Protein AF-A0A8J8NE90-F1 (afdb_monomer_lite)

Radius of gyration: 32.79 Å; chains: 1; bounding box: 74×83×98 Å

Structure (mmCIF, N/CA/C/O backbone):
data_AF-A0A8J8NE90-F1
#
_entry.id   AF-A0A8J8NE90-F1
#
loop_
_atom_site.group_PDB
_atom_site.id
_atom_site.type_symbol
_atom_site.label_atom_id
_atom_site.label_alt_id
_atom_site.label_comp_id
_atom_site.label_asym_id
_atom_site.label_entity_id
_atom_site.label_seq_id
_atom_site.pdbx_PDB_ins_code
_atom_site.Cartn_x
_atom_site.Cartn_y
_atom_site.Cartn_z
_atom_site.occupancy
_atom_site.B_iso_or_equiv
_atom_site.auth_seq_id
_atom_site.auth_comp_id
_atom_site.auth_asym_id
_atom_site.auth_atom_id
_atom_site.pdbx_PDB_model_num
ATOM 1 N N . MET A 1 1 ? 19.474 14.796 19.860 1.00 30.89 1 MET A N 1
ATOM 2 C CA . MET A 1 1 ? 19.609 13.743 18.832 1.00 30.89 1 MET A CA 1
ATOM 3 C C . MET A 1 1 ? 18.455 13.913 17.864 1.00 30.89 1 MET A C 1
ATOM 5 O O . MET A 1 1 ? 17.321 13.678 18.249 1.00 30.89 1 MET A O 1
ATOM 9 N N . SER A 1 2 ? 18.728 14.443 16.675 1.00 31.22 2 SER A N 1
ATOM 10 C CA . SER A 1 2 ? 17.731 14.706 15.635 1.00 31.22 2 SER A CA 1
ATOM 11 C C . SER A 1 2 ? 17.412 13.409 14.895 1.00 31.22 2 SER A C 1
ATOM 13 O O . SER A 1 2 ? 18.238 12.931 14.119 1.00 31.22 2 SER A O 1
ATOM 15 N N . GLN A 1 3 ? 16.246 12.821 15.156 1.00 32.50 3 GLN A N 1
ATOM 16 C CA . GLN A 1 3 ? 15.733 11.719 14.349 1.00 32.50 3 GLN A CA 1
ATOM 17 C C . GLN A 1 3 ? 14.899 12.297 13.206 1.00 32.50 3 GLN A C 1
ATOM 19 O O . GLN A 1 3 ? 13.935 13.026 13.417 1.00 32.50 3 GLN A O 1
ATOM 24 N N . THR A 1 4 ? 15.335 12.014 11.985 1.00 33.62 4 THR A N 1
ATOM 25 C CA . THR A 1 4 ? 14.647 12.326 10.733 1.00 33.62 4 THR A CA 1
ATOM 26 C C . THR A 1 4 ? 13.525 11.318 10.490 1.00 33.62 4 THR A C 1
ATOM 28 O O . THR A 1 4 ? 13.777 10.113 10.523 1.00 33.62 4 THR A O 1
ATOM 31 N N . LEU A 1 5 ? 12.314 11.803 10.210 1.00 32.00 5 LEU A N 1
ATOM 32 C CA . LEU A 1 5 ? 11.197 10.990 9.718 1.00 32.00 5 LEU A CA 1
ATOM 33 C C . LEU A 1 5 ? 11.514 10.379 8.334 1.00 32.00 5 LEU A C 1
ATOM 35 O O . LEU A 1 5 ? 12.158 11.040 7.515 1.00 32.00 5 LEU A O 1
ATOM 39 N N . PRO A 1 6 ? 11.062 9.146 8.041 1.00 33.53 6 PRO A N 1
ATOM 40 C CA . PRO A 1 6 ? 11.243 8.519 6.734 1.00 33.53 6 PRO A CA 1
ATOM 41 C C . PRO A 1 6 ? 10.381 9.189 5.643 1.00 33.53 6 PRO A C 1
ATOM 43 O O . PRO A 1 6 ? 9.171 9.347 5.798 1.00 33.53 6 PRO A O 1
ATOM 46 N N . GLN A 1 7 ? 11.019 9.515 4.510 1.00 39.31 7 GLN A N 1
ATOM 47 C CA . GLN A 1 7 ? 10.459 10.155 3.302 1.00 39.31 7 GLN A CA 1
ATOM 48 C C . GLN A 1 7 ? 9.065 9.680 2.833 1.00 39.31 7 GLN A C 1
ATOM 50 O O . GLN A 1 7 ? 8.235 10.542 2.560 1.00 39.31 7 GLN A O 1
ATOM 55 N N . PRO A 1 8 ? 8.735 8.374 2.769 1.00 36.50 8 PRO A N 1
ATOM 56 C CA . PRO A 1 8 ? 7.437 7.945 2.234 1.00 36.50 8 PRO A CA 1
ATOM 57 C C . PRO A 1 8 ? 6.243 8.338 3.117 1.00 36.50 8 PRO A C 1
ATOM 59 O O . PRO A 1 8 ? 5.131 8.459 2.615 1.00 36.50 8 PRO A O 1
ATOM 62 N N . LEU A 1 9 ? 6.460 8.582 4.416 1.00 35.84 9 LEU A N 1
ATOM 63 C CA . LEU A 1 9 ? 5.400 9.035 5.321 1.00 35.84 9 LEU A CA 1
ATOM 64 C C . LEU A 1 9 ? 5.018 10.500 5.056 1.00 35.84 9 LEU A C 1
ATOM 66 O O . LEU A 1 9 ? 3.881 10.897 5.282 1.00 35.84 9 LEU A O 1
ATOM 70 N N . ILE A 1 10 ? 5.984 11.293 4.583 1.00 40.09 10 ILE A N 1
ATOM 71 C CA . ILE A 1 10 ? 5.815 12.708 4.256 1.00 40.09 10 ILE A CA 1
ATOM 72 C C . ILE A 1 10 ? 4.979 12.813 2.978 1.00 40.09 10 ILE A C 1
ATOM 74 O O . ILE A 1 10 ? 3.976 13.516 2.974 1.00 40.09 10 ILE A O 1
ATOM 78 N N . ASP A 1 11 ? 5.309 12.049 1.938 1.00 36.12 11 ASP A N 1
ATOM 79 C CA . ASP A 1 11 ? 4.617 12.136 0.647 1.00 36.12 11 ASP A CA 1
ATOM 80 C C . ASP A 1 11 ? 3.142 11.677 0.712 1.00 36.12 11 ASP A C 1
ATOM 82 O O . ASP A 1 11 ? 2.279 12.304 0.091 1.00 36.12 11 ASP A O 1
ATOM 86 N N . ASP A 1 12 ? 2.814 10.673 1.539 1.00 38.47 12 ASP A N 1
ATOM 87 C CA . ASP A 1 12 ? 1.427 10.216 1.757 1.00 38.47 12 ASP A CA 1
ATOM 88 C C . ASP A 1 12 ? 0.594 11.182 2.631 1.00 38.47 12 ASP A C 1
ATOM 90 O O . ASP A 1 12 ? -0.630 11.272 2.480 1.00 38.47 12 ASP A O 1
ATOM 94 N N . LEU A 1 13 ? 1.238 11.970 3.502 1.00 34.59 13 LEU A N 1
ATOM 95 C CA . LEU A 1 13 ? 0.592 12.987 4.344 1.00 34.59 13 LEU A CA 1
ATOM 96 C C . LEU A 1 13 ? 0.162 14.247 3.569 1.00 34.59 13 LEU A C 1
ATOM 98 O O . LEU A 1 13 ? -0.561 15.065 4.129 1.00 34.59 13 LEU A O 1
ATOM 102 N N . PHE A 1 14 ? 0.558 14.427 2.300 1.00 40.09 14 PHE A N 1
ATOM 103 C CA . PHE A 1 14 ? 0.375 15.683 1.545 1.00 40.09 14 PHE A CA 1
ATOM 104 C C . PHE A 1 14 ? -0.549 15.594 0.310 1.00 40.09 14 PHE A C 1
ATOM 106 O O . PHE A 1 14 ? -0.458 16.423 -0.605 1.00 40.09 14 PHE A O 1
ATOM 113 N N . SER A 1 15 ? -1.502 14.651 0.285 1.00 41.06 15 SER A N 1
ATOM 114 C CA . SER A 1 15 ? -2.585 14.643 -0.722 1.00 41.06 15 SER A CA 1
ATOM 115 C C . SER A 1 15 ? -3.504 15.881 -0.611 1.00 41.06 15 SER A C 1
ATOM 117 O O . SER A 1 15 ? -3.496 16.589 0.394 1.00 41.06 15 SER A O 1
ATOM 119 N N . SER A 1 16 ? -4.291 16.211 -1.647 1.00 39.12 16 SER A N 1
ATOM 120 C CA . SER A 1 16 ? -4.933 17.540 -1.769 1.00 39.12 16 SER A CA 1
ATOM 121 C C . SER A 1 16 ? -5.916 17.905 -0.650 1.00 39.12 16 SER A C 1
ATOM 123 O O . SER A 1 16 ? -6.091 19.090 -0.389 1.00 39.12 16 SER A O 1
ATOM 125 N N . LEU A 1 17 ? -6.516 16.918 0.029 1.00 31.95 17 LEU A N 1
ATOM 126 C CA . LEU A 1 17 ? -7.366 17.140 1.207 1.00 31.95 17 LEU A CA 1
ATOM 127 C C . LEU A 1 17 ? -6.540 17.485 2.462 1.00 31.95 17 LEU A C 1
ATOM 129 O O . LEU A 1 17 ? -7.021 18.167 3.360 1.00 31.95 17 LEU A O 1
ATOM 133 N N . TYR A 1 18 ? -5.277 17.047 2.503 1.00 44.16 18 TYR A N 1
ATOM 134 C CA . TYR A 1 18 ? -4.376 17.254 3.630 1.00 44.16 18 TYR A CA 1
ATOM 135 C C . TYR A 1 18 ? -3.692 18.626 3.645 1.00 44.16 18 TYR A C 1
ATOM 137 O O . TYR A 1 18 ? -3.212 19.053 4.692 1.00 44.16 18 TYR A O 1
ATOM 145 N N . ARG A 1 19 ? -3.670 19.359 2.522 1.00 48.59 19 ARG A N 1
ATOM 146 C CA . ARG A 1 19 ? -3.105 20.724 2.469 1.00 48.59 19 ARG A CA 1
ATOM 147 C C . ARG A 1 19 ? -3.847 21.690 3.399 1.00 48.59 19 ARG A C 1
ATOM 149 O O . ARG A 1 19 ? -3.220 22.546 4.017 1.00 48.59 19 ARG A O 1
ATOM 156 N N . GLU A 1 20 ? -5.159 21.512 3.530 1.00 44.56 20 GLU A N 1
ATOM 157 C CA . GLU A 1 20 ? -6.029 22.333 4.377 1.00 44.56 20 GLU A CA 1
ATOM 158 C C . GLU A 1 20 ? -5.951 21.894 5.850 1.00 44.56 20 GLU A C 1
ATOM 160 O O . GLU A 1 20 ? -5.809 22.732 6.742 1.00 44.56 20 GLU A O 1
ATOM 165 N N . THR A 1 21 ? -5.917 20.584 6.126 1.00 45.84 21 THR A N 1
ATOM 166 C CA . THR A 1 21 ? -5.780 20.060 7.497 1.00 45.84 21 THR A CA 1
ATOM 167 C C . THR A 1 21 ? -4.377 20.218 8.074 1.00 45.84 21 THR A C 1
ATOM 169 O O . THR A 1 21 ? -4.252 20.395 9.280 1.00 45.84 21 THR A O 1
ATOM 172 N N . PHE A 1 22 ? -3.319 20.201 7.257 1.00 50.28 22 PHE A N 1
ATOM 173 C CA . PHE A 1 22 ? -1.944 20.435 7.711 1.00 50.28 22 PHE A CA 1
ATOM 174 C C . PHE A 1 22 ? -1.715 21.899 8.109 1.00 50.28 22 PHE A C 1
ATOM 176 O O . PHE A 1 22 ? -1.030 22.175 9.090 1.00 50.28 22 PHE A O 1
ATOM 183 N N . PHE A 1 23 ? -2.348 22.847 7.412 1.00 52.50 23 PHE A N 1
ATOM 184 C CA . PHE A 1 23 ? -2.339 24.255 7.811 1.00 52.50 23 PHE A CA 1
ATOM 185 C C . PHE A 1 23 ? -3.093 24.471 9.134 1.00 52.50 23 PHE A C 1
ATOM 187 O O . PHE A 1 23 ? -2.580 25.130 10.038 1.00 52.50 23 PHE A O 1
ATOM 194 N N . LEU A 1 24 ? -4.260 23.835 9.295 1.00 48.62 24 LEU A N 1
ATOM 195 C CA . LEU A 1 24 ? -5.001 23.822 10.563 1.00 48.62 24 LEU A CA 1
ATOM 196 C C . LEU A 1 24 ? -4.222 23.119 11.687 1.00 48.62 24 LEU A C 1
ATOM 198 O O . LEU A 1 24 ? -4.299 23.536 12.840 1.00 48.62 24 LEU A O 1
ATOM 202 N N . TYR A 1 25 ? -3.440 22.090 11.358 1.00 53.38 25 TYR A N 1
ATOM 203 C CA . TYR A 1 25 ? -2.555 21.389 12.285 1.00 53.38 25 TYR A CA 1
ATOM 204 C C . TYR A 1 25 ? -1.396 22.282 12.744 1.00 53.38 25 TYR A C 1
ATOM 206 O O . TYR A 1 25 ? -1.182 22.424 13.946 1.00 53.38 25 TYR A O 1
ATOM 214 N N . ILE A 1 26 ? -0.709 22.965 11.821 1.00 49.22 26 ILE A N 1
ATOM 215 C CA . ILE A 1 26 ? 0.330 23.946 12.165 1.00 49.22 26 ILE A CA 1
ATOM 216 C C . ILE A 1 26 ? -0.264 25.040 13.053 1.00 49.22 26 ILE A C 1
ATOM 218 O O . ILE A 1 26 ? 0.279 25.293 14.125 1.00 49.22 26 ILE A O 1
ATOM 222 N N . LEU A 1 27 ? -1.400 25.633 12.675 1.00 48.94 27 LEU A N 1
ATOM 223 C CA . LEU A 1 27 ? -2.078 26.656 13.481 1.00 48.94 27 LEU A CA 1
ATOM 224 C C . LEU A 1 27 ? -2.424 26.158 14.890 1.00 48.94 27 LEU A C 1
ATOM 226 O O . LEU A 1 27 ? -2.224 26.873 15.866 1.00 48.94 27 LEU A O 1
ATOM 230 N N . LYS A 1 28 ? -2.901 24.917 15.016 1.00 49.47 28 LYS A N 1
ATOM 231 C CA . LYS A 1 28 ? -3.314 24.337 16.299 1.00 49.47 28 LYS A CA 1
ATOM 232 C C . LYS A 1 28 ? -2.142 23.975 17.215 1.00 49.47 28 LYS A C 1
ATOM 234 O O . LYS A 1 28 ? -2.296 24.044 18.430 1.00 49.47 28 LYS A O 1
ATOM 239 N N . HIS A 1 29 ? -0.996 23.594 16.653 1.00 47.66 29 HIS A N 1
ATOM 240 C CA . HIS A 1 29 ? 0.155 23.100 17.418 1.00 47.66 29 HIS A CA 1
ATOM 241 C C . HIS A 1 29 ? 1.283 24.127 17.597 1.00 47.66 29 HIS A C 1
ATOM 243 O O . HIS A 1 29 ? 2.184 23.893 18.399 1.00 47.66 29 HIS A O 1
ATOM 249 N N . SER A 1 30 ? 1.244 25.263 16.893 1.00 43.84 30 SER A N 1
ATOM 250 C CA . SER A 1 30 ? 2.247 26.330 17.033 1.00 43.84 30 SER A CA 1
ATOM 251 C C . SER A 1 30 ? 1.767 27.569 17.798 1.00 43.84 30 SER A C 1
ATOM 253 O O . SER A 1 30 ? 2.595 28.406 18.158 1.00 43.84 30 SER A O 1
ATOM 255 N N . LEU A 1 31 ? 0.471 27.672 18.118 1.00 39.94 31 LEU A N 1
ATOM 256 C CA . LEU A 1 31 ? -0.044 28.703 19.021 1.00 39.94 31 LEU A CA 1
ATOM 257 C C . LEU A 1 31 ? 0.199 28.294 20.490 1.00 39.94 31 LEU A C 1
ATOM 259 O O . LEU A 1 31 ? -0.171 27.184 20.881 1.00 39.94 31 LEU A O 1
ATOM 263 N N . PRO A 1 32 ? 0.797 29.156 21.334 1.00 36.59 32 PRO A N 1
ATOM 264 C CA . PRO A 1 32 ? 0.904 28.883 22.764 1.00 36.59 32 PRO A CA 1
ATOM 265 C C . PRO A 1 32 ? -0.494 28.765 23.396 1.00 36.59 32 PRO A C 1
ATOM 267 O O . PRO A 1 32 ? -1.437 29.424 22.958 1.00 36.59 32 PRO A O 1
ATOM 270 N N . TYR A 1 33 ? -0.604 27.944 24.449 1.00 41.72 33 TYR A N 1
ATOM 271 C CA . TYR A 1 33 ? -1.813 27.472 25.162 1.00 41.72 33 TYR A CA 1
ATOM 272 C C . TYR A 1 33 ? -2.878 28.517 25.593 1.00 41.72 33 TYR A C 1
ATOM 274 O O . TYR A 1 33 ? -3.845 28.151 26.258 1.00 41.72 33 TYR A O 1
ATOM 282 N N . GLN A 1 34 ? -2.746 29.802 25.255 1.00 34.12 34 GLN A N 1
ATOM 283 C CA . GLN A 1 34 ? -3.635 30.878 25.705 1.00 34.12 34 GLN A CA 1
ATOM 284 C C . GLN A 1 34 ? -4.589 31.444 24.640 1.00 34.12 34 GLN A C 1
ATOM 286 O O . GLN A 1 34 ? -5.486 32.200 25.007 1.00 34.12 34 GLN A O 1
ATOM 291 N N . VAL A 1 35 ? -4.484 31.061 23.362 1.00 40.44 35 VAL A N 1
ATOM 292 C CA . VAL A 1 35 ? -5.428 31.522 22.323 1.00 40.44 35 VAL A CA 1
ATOM 293 C C . VAL A 1 35 ? -6.321 30.369 21.876 1.00 40.44 35 VAL A C 1
ATOM 295 O O . VAL A 1 35 ? -5.880 29.431 21.217 1.00 40.44 35 VAL A O 1
ATOM 298 N N . THR A 1 36 ? -7.601 30.433 22.242 1.00 40.16 36 THR A N 1
ATOM 299 C CA . THR A 1 36 ? -8.616 29.497 21.748 1.00 40.16 36 THR A CA 1
ATOM 300 C C . THR A 1 36 ? -9.252 30.082 20.494 1.00 40.16 36 THR A C 1
ATOM 302 O O . THR A 1 36 ? -10.159 30.903 20.575 1.00 40.16 36 THR A O 1
ATOM 305 N N . LEU A 1 37 ? -8.779 29.663 19.316 1.00 40.78 37 LEU A N 1
ATOM 306 C CA . LEU A 1 37 ? -9.543 29.864 18.082 1.00 40.78 37 LEU A CA 1
ATOM 307 C C . LEU A 1 37 ? -10.890 29.158 18.256 1.00 40.78 37 LEU A C 1
ATOM 309 O O . LEU A 1 37 ? -10.936 27.953 18.533 1.00 40.78 37 LEU A O 1
ATOM 313 N N . THR A 1 38 ? -11.992 29.898 18.150 1.00 51.75 38 THR A N 1
ATOM 314 C CA . THR A 1 38 ? -13.308 29.290 18.325 1.00 51.75 38 THR A CA 1
ATOM 315 C C . THR A 1 38 ? -13.618 28.400 17.126 1.00 51.75 38 THR A C 1
ATOM 317 O O . THR A 1 38 ? -13.153 28.627 16.008 1.00 51.75 38 THR A O 1
ATOM 320 N N . HIS A 1 39 ? -14.438 27.370 17.331 1.00 43.44 39 HIS A N 1
ATOM 321 C CA . HIS A 1 39 ? -14.856 26.487 16.240 1.00 43.44 39 HIS A CA 1
ATOM 322 C C . HIS A 1 39 ? -15.530 27.264 15.088 1.00 43.44 39 HIS A C 1
ATOM 324 O O . HIS A 1 39 ? -15.405 26.876 13.930 1.00 43.44 39 HIS A O 1
ATOM 330 N N . SER A 1 40 ? -16.180 28.398 15.383 1.00 44.41 40 SER A N 1
ATOM 331 C CA . SER A 1 40 ? -16.734 29.307 14.372 1.00 44.41 40 SER A CA 1
ATOM 332 C C . SER A 1 40 ? -15.677 29.999 13.514 1.00 44.41 40 SER A C 1
ATOM 334 O O . SER A 1 40 ? -15.925 30.183 12.325 1.00 44.41 40 SER A O 1
ATOM 336 N N . ASP A 1 41 ? -14.513 30.336 14.070 1.00 46.22 41 ASP A N 1
ATOM 337 C CA . ASP A 1 41 ? -13.428 30.984 13.323 1.00 46.22 41 ASP A CA 1
ATOM 338 C C . ASP A 1 41 ? -12.795 29.994 12.341 1.00 46.22 41 ASP A C 1
ATOM 340 O O . ASP A 1 41 ? -12.614 30.302 11.164 1.00 46.22 41 ASP A O 1
ATOM 344 N N . LEU A 1 42 ? -12.572 28.758 12.798 1.00 45.31 42 LEU A N 1
ATOM 345 C CA . LEU A 1 42 ? -12.054 27.663 11.972 1.00 45.31 42 LEU A CA 1
ATOM 346 C C . LEU A 1 42 ? -13.019 27.306 10.830 1.00 45.31 42 LEU A C 1
ATOM 348 O O . LEU A 1 42 ? -12.593 27.174 9.687 1.00 45.31 42 LEU A O 1
ATOM 352 N N . LEU A 1 43 ? -14.325 27.244 11.113 1.00 46.56 43 LEU A N 1
ATOM 353 C CA . LEU A 1 43 ? -15.364 27.022 10.098 1.00 46.56 43 LEU A CA 1
ATOM 354 C C . LEU A 1 43 ? -15.513 28.201 9.127 1.00 46.56 43 LEU A C 1
ATOM 356 O O . LEU A 1 43 ? -15.916 28.004 7.981 1.00 46.56 43 LEU A O 1
ATOM 360 N N . SER A 1 44 ? -15.236 29.429 9.572 1.00 47.78 44 SER A N 1
ATOM 361 C CA . SER A 1 44 ? -15.243 30.613 8.708 1.00 47.78 44 SER A CA 1
ATOM 362 C C . SER A 1 44 ? -14.100 30.540 7.695 1.00 47.78 44 SER A C 1
ATOM 364 O O . SER A 1 44 ? -14.349 30.693 6.501 1.00 47.78 44 SER A O 1
ATOM 366 N N . ILE A 1 45 ? -12.893 30.197 8.163 1.00 46.47 45 ILE A N 1
ATOM 367 C CA . ILE A 1 45 ? -11.687 29.986 7.345 1.00 46.47 45 ILE A CA 1
ATOM 368 C C . ILE A 1 45 ? -11.888 28.826 6.356 1.00 46.47 45 ILE A C 1
ATOM 370 O O . ILE A 1 45 ? -11.571 28.948 5.175 1.00 46.47 45 ILE A O 1
ATOM 374 N N . GLU A 1 46 ? -12.473 27.718 6.810 1.00 43.19 46 GLU A N 1
ATOM 375 C CA . GLU A 1 46 ? -12.788 26.557 5.969 1.00 43.19 46 GLU A CA 1
ATOM 376 C C . GLU A 1 46 ? -13.814 26.909 4.871 1.00 43.19 46 GLU A C 1
ATOM 378 O O . GLU A 1 46 ? -13.653 26.550 3.704 1.00 43.19 46 GLU A O 1
ATOM 383 N N . ARG A 1 47 ? -14.849 27.698 5.193 1.00 45.00 47 ARG A N 1
ATOM 384 C CA . ARG A 1 47 ? -15.873 28.120 4.217 1.00 45.00 47 ARG A CA 1
ATOM 385 C C . ARG A 1 47 ? -15.364 29.120 3.178 1.00 45.00 47 ARG A C 1
ATOM 387 O O . ARG A 1 47 ? -15.867 29.095 2.048 1.00 45.00 47 ARG A O 1
ATOM 394 N N . THR A 1 48 ? -14.428 30.004 3.527 1.00 43.81 48 THR A N 1
ATOM 395 C CA . THR A 1 48 ? -13.792 30.923 2.563 1.00 43.81 48 THR A CA 1
ATOM 396 C C . THR A 1 48 ? -12.802 30.199 1.653 1.00 43.81 48 THR A C 1
ATOM 398 O O . THR A 1 48 ? -12.746 30.509 0.460 1.00 43.81 48 THR A O 1
ATOM 401 N N . LEU A 1 49 ? -12.102 29.184 2.169 1.00 41.97 49 LEU A N 1
ATOM 402 C CA . LEU A 1 49 ? -11.203 28.321 1.395 1.00 41.97 49 LEU A CA 1
ATOM 403 C C . LEU A 1 49 ? -11.933 27.505 0.319 1.00 41.97 49 LEU A C 1
ATOM 405 O O . LEU A 1 49 ? -11.515 27.502 -0.837 1.00 41.97 49 LEU A O 1
ATOM 409 N N . ILE A 1 50 ? -13.065 26.887 0.665 1.00 39.66 50 ILE A N 1
ATOM 410 C CA . ILE A 1 50 ? -13.788 25.959 -0.225 1.00 39.66 50 ILE A CA 1
ATOM 411 C C . ILE A 1 50 ? -14.435 26.657 -1.442 1.00 39.66 50 ILE A C 1
ATOM 413 O O . ILE A 1 50 ? -14.680 26.022 -2.468 1.00 39.66 50 ILE A O 1
ATOM 417 N N . ASN A 1 51 ? -14.725 27.961 -1.370 1.00 37.69 51 ASN A N 1
ATOM 418 C CA . ASN A 1 51 ? -15.601 28.630 -2.344 1.00 37.69 51 ASN A CA 1
ATOM 419 C C . ASN A 1 51 ? -14.901 29.551 -3.355 1.00 37.69 51 ASN A C 1
ATOM 421 O O . ASN A 1 51 ? -15.590 30.212 -4.139 1.00 37.69 51 ASN A O 1
ATOM 425 N N . THR A 1 52 ? -13.569 29.657 -3.361 1.00 39.16 52 THR A N 1
ATOM 426 C CA . THR A 1 52 ? -12.889 30.745 -4.088 1.00 39.16 52 THR A CA 1
ATOM 427 C C . THR A 1 52 ? -11.804 30.270 -5.055 1.00 39.16 52 THR A C 1
ATOM 429 O O . THR A 1 52 ? -11.105 29.291 -4.830 1.00 39.16 52 THR A O 1
ATOM 432 N N . LYS A 1 53 ? -11.665 30.988 -6.183 1.00 38.59 53 LYS A N 1
ATOM 433 C CA . LYS A 1 53 ? -10.671 30.698 -7.239 1.00 38.59 53 LYS A CA 1
ATOM 434 C C . LYS A 1 53 ? -9.224 31.037 -6.842 1.00 38.59 53 LYS A C 1
ATOM 436 O O . LYS A 1 53 ? -8.305 30.612 -7.532 1.00 38.59 53 LYS A O 1
ATOM 441 N N . HIS A 1 54 ? -9.028 31.808 -5.768 1.00 44.91 54 HIS A N 1
ATOM 442 C CA . HIS A 1 54 ? -7.722 32.269 -5.279 1.00 44.91 54 HIS A CA 1
ATOM 443 C C . HIS A 1 54 ? -7.652 32.156 -3.742 1.00 44.91 54 HIS A C 1
ATOM 445 O O . HIS A 1 54 ? -7.649 33.179 -3.050 1.00 44.91 54 HIS A O 1
ATOM 451 N N . PRO A 1 55 ? -7.630 30.925 -3.198 1.00 51.66 55 PRO A N 1
ATOM 452 C CA . PRO A 1 55 ? -7.764 30.674 -1.762 1.00 51.66 55 PRO A CA 1
ATOM 453 C C . PRO A 1 55 ? -6.624 31.286 -0.939 1.00 51.66 55 PRO A C 1
ATOM 455 O O . PRO A 1 55 ? -6.845 31.713 0.185 1.00 51.66 55 PRO A O 1
ATOM 458 N N . THR A 1 56 ? -5.422 31.412 -1.505 1.00 51.69 56 THR A N 1
ATOM 459 C CA . THR A 1 56 ? -4.227 31.937 -0.823 1.00 51.69 56 THR A CA 1
ATOM 460 C C . THR A 1 56 ? -4.310 33.433 -0.518 1.00 51.69 56 THR A C 1
ATOM 462 O O . THR A 1 56 ? -4.001 33.845 0.597 1.00 51.69 56 THR A O 1
ATOM 465 N N . LYS A 1 57 ? -4.771 34.246 -1.478 1.00 53.56 57 LYS A N 1
ATOM 466 C CA . LYS A 1 57 ? -4.898 35.703 -1.321 1.00 53.56 57 LYS A CA 1
ATOM 467 C C . LYS A 1 57 ? -6.016 36.069 -0.352 1.00 53.56 57 LYS A C 1
ATOM 469 O O . LYS A 1 57 ? -5.808 36.877 0.540 1.00 53.56 57 LYS A O 1
ATOM 474 N N . GLN A 1 58 ? -7.178 35.427 -0.480 1.00 56.44 58 GLN A N 1
ATOM 475 C CA . GLN A 1 58 ? -8.270 35.675 0.456 1.00 56.44 58 GLN A CA 1
ATOM 476 C C . GLN A 1 58 ? -7.978 35.116 1.843 1.00 56.44 58 GLN A C 1
ATOM 478 O O . GLN A 1 58 ? -8.317 35.781 2.809 1.00 56.44 58 GLN A O 1
ATOM 483 N N . LEU A 1 59 ? -7.322 33.960 1.984 1.00 58.56 59 LEU A N 1
ATOM 484 C CA . LEU A 1 59 ? -6.913 33.456 3.297 1.00 58.56 59 LEU A CA 1
ATOM 485 C C . LEU A 1 59 ? -5.915 34.403 3.970 1.00 58.56 59 LEU A C 1
ATOM 487 O O . LEU A 1 59 ? -6.092 34.693 5.148 1.00 58.56 59 LEU A O 1
ATOM 491 N N . ALA A 1 60 ? -4.951 34.954 3.225 1.00 54.47 60 ALA A N 1
ATOM 492 C CA . ALA A 1 60 ? -4.110 36.038 3.719 1.00 54.47 60 ALA A CA 1
ATOM 493 C C . ALA A 1 60 ? -4.977 37.235 4.143 1.00 54.47 60 ALA A C 1
ATOM 495 O O . ALA A 1 60 ? -4.966 37.580 5.314 1.00 54.47 60 ALA A O 1
ATOM 496 N N . ASP A 1 61 ? -5.825 37.788 3.271 1.00 58.50 61 ASP A N 1
ATOM 497 C CA . ASP A 1 61 ? -6.685 38.940 3.596 1.00 58.50 61 ASP A CA 1
ATOM 498 C C . ASP A 1 61 ? -7.619 38.684 4.806 1.00 58.50 61 ASP A C 1
ATOM 500 O O . ASP A 1 61 ? -7.874 39.585 5.607 1.00 58.50 61 ASP A O 1
ATOM 504 N N . THR A 1 62 ? -8.099 37.447 4.990 1.00 63.50 62 THR A N 1
ATOM 505 C CA . THR A 1 62 ? -8.959 37.058 6.125 1.00 63.50 62 THR A CA 1
ATOM 506 C C . THR A 1 62 ? -8.144 36.920 7.414 1.00 63.50 62 THR A C 1
ATOM 508 O O . THR A 1 62 ? -8.571 37.417 8.455 1.00 63.50 62 THR A O 1
ATOM 511 N N . LEU A 1 63 ? -6.954 36.311 7.352 1.00 59.12 63 LEU A N 1
ATOM 512 C CA . LEU A 1 63 ? -6.017 36.218 8.480 1.00 59.12 63 LEU A CA 1
ATOM 513 C C . LEU A 1 63 ? -5.458 37.589 8.883 1.00 59.12 63 LEU A C 1
ATOM 515 O O . LEU A 1 63 ? -5.214 37.833 10.057 1.00 59.12 63 LEU A O 1
ATOM 519 N N . LEU A 1 64 ? -5.311 38.500 7.924 1.00 57.97 64 LEU A N 1
ATOM 520 C CA . LEU A 1 64 ? -4.836 39.872 8.113 1.00 57.97 64 LEU A CA 1
ATOM 521 C C . LEU A 1 64 ? -5.917 40.795 8.695 1.00 57.97 64 LEU A C 1
ATOM 523 O O . LEU A 1 64 ? -5.598 41.836 9.265 1.00 57.97 64 LEU A O 1
ATOM 527 N N . SER A 1 65 ? -7.194 40.406 8.590 1.00 61.78 65 SER A N 1
ATOM 528 C CA . SER A 1 65 ? -8.305 41.067 9.288 1.00 61.78 65 SER A CA 1
ATOM 529 C C . SER A 1 65 ? -8.385 40.705 10.777 1.00 61.78 65 SER A C 1
ATOM 531 O O . SER A 1 65 ? -9.054 41.397 11.548 1.00 61.78 65 SER A O 1
ATOM 533 N N . LEU A 1 66 ? -7.696 39.637 11.194 1.00 57.47 66 LEU A N 1
ATOM 534 C CA . LEU A 1 66 ? -7.619 39.226 12.587 1.00 57.47 66 LEU A CA 1
ATOM 535 C C . LEU A 1 66 ? -6.521 40.024 13.291 1.00 57.47 66 LEU A C 1
ATOM 537 O O . LEU A 1 66 ? -5.384 40.118 12.834 1.00 57.47 66 LEU A O 1
ATOM 541 N N . LYS A 1 67 ? -6.862 40.549 14.469 1.00 57.28 67 LYS A N 1
ATOM 542 C CA . LYS A 1 67 ? -5.954 41.250 15.393 1.00 57.28 67 LYS A CA 1
ATOM 543 C C . LYS A 1 67 ? -4.747 40.386 15.824 1.00 57.28 67 LYS A C 1
ATOM 545 O O . LYS A 1 67 ? -3.801 40.905 16.402 1.00 57.28 67 LYS A O 1
ATOM 550 N N . ASP A 1 68 ? -4.773 39.099 15.476 1.00 65.38 68 ASP A N 1
ATOM 551 C CA . ASP A 1 68 ? -3.825 38.054 15.853 1.00 65.38 68 ASP A CA 1
ATOM 552 C C . ASP A 1 68 ? -2.790 37.728 14.761 1.00 65.38 68 ASP A C 1
ATOM 554 O O . ASP A 1 68 ? -2.043 36.761 14.902 1.00 65.38 68 ASP A O 1
ATOM 558 N N . ALA A 1 69 ? -2.696 38.518 13.682 1.00 67.38 69 ALA A N 1
ATOM 559 C CA . ALA A 1 69 ? -1.679 38.322 12.637 1.00 67.38 69 ALA A CA 1
ATOM 560 C C . ALA A 1 69 ? -0.244 38.245 13.210 1.00 67.38 69 ALA A C 1
ATOM 562 O O . ALA A 1 69 ? 0.589 37.490 12.707 1.00 67.38 69 ALA A O 1
ATOM 563 N N . TYR A 1 70 ? 0.015 38.948 14.319 1.00 69.88 70 TYR A N 1
ATOM 564 C CA . TYR A 1 70 ? 1.278 38.877 15.057 1.00 69.88 70 TYR A CA 1
ATOM 565 C C . TYR A 1 70 ? 1.587 37.473 15.600 1.00 69.88 70 TYR A C 1
ATOM 567 O O . TYR A 1 70 ? 2.708 36.984 15.474 1.00 69.88 70 TYR A O 1
ATOM 575 N N . MET A 1 71 ? 0.574 36.770 16.117 1.00 76.25 71 MET A N 1
ATOM 576 C CA . MET A 1 71 ? 0.728 35.425 16.686 1.00 76.25 71 MET A CA 1
ATOM 577 C C . MET A 1 71 ? 1.130 34.387 15.634 1.00 76.25 71 MET A C 1
ATOM 579 O O . MET A 1 71 ? 1.693 33.347 15.972 1.00 76.25 71 MET A O 1
ATOM 583 N N . LEU A 1 72 ? 0.854 34.665 14.357 1.00 80.25 72 LEU A N 1
ATOM 584 C CA . LEU A 1 72 ? 1.192 33.789 13.237 1.00 80.25 72 LEU A CA 1
ATOM 585 C C . LEU A 1 72 ? 2.565 34.085 12.638 1.00 80.25 72 LEU A C 1
ATOM 587 O O . LEU A 1 72 ? 3.169 33.188 12.051 1.00 80.25 72 LEU A O 1
ATOM 591 N N . LEU A 1 73 ? 3.082 35.305 12.805 1.00 86.12 73 LEU A N 1
ATOM 592 C CA . LEU A 1 73 ? 4.355 35.719 12.218 1.00 86.12 73 LEU A CA 1
ATOM 593 C C . LEU A 1 73 ? 5.516 34.847 12.716 1.00 86.12 73 LEU A C 1
ATOM 595 O O . LEU A 1 73 ? 6.292 34.332 11.911 1.00 86.12 73 LEU A O 1
ATOM 599 N N . SER A 1 74 ? 5.589 34.610 14.027 1.00 86.25 74 SER A N 1
ATOM 600 C CA . SER A 1 74 ? 6.669 33.826 14.640 1.00 86.25 74 SER A CA 1
ATOM 601 C C . SER A 1 74 ? 6.699 32.356 14.180 1.00 86.25 74 SER A C 1
ATOM 603 O O . SER A 1 74 ? 7.727 31.919 13.649 1.00 86.25 74 SER A O 1
ATOM 605 N N . PRO A 1 75 ? 5.598 31.580 14.261 1.00 83.75 75 PRO A N 1
ATOM 606 C CA . PRO A 1 75 ? 5.552 30.219 13.721 1.00 83.75 75 PRO A CA 1
ATOM 607 C C . PRO A 1 75 ? 5.901 30.126 12.234 1.00 83.75 75 PRO A C 1
ATOM 609 O O . PRO A 1 75 ? 6.623 29.218 11.816 1.00 83.75 75 PRO A O 1
ATOM 612 N N . VAL A 1 76 ? 5.409 31.074 11.433 1.00 89.88 76 VAL A N 1
ATOM 613 C CA . VAL A 1 76 ? 5.604 31.071 9.981 1.00 89.88 76 VAL A CA 1
ATOM 614 C C . VAL A 1 76 ? 7.057 31.347 9.630 1.00 89.88 76 VAL A C 1
ATOM 616 O O . VAL A 1 76 ? 7.617 30.622 8.813 1.00 89.88 76 VAL A O 1
ATOM 619 N N . LEU A 1 77 ? 7.698 32.329 10.266 1.00 91.31 77 LEU A N 1
ATOM 620 C CA . LEU A 1 77 ? 9.114 32.617 10.034 1.00 91.31 77 LEU A CA 1
ATOM 621 C C . LEU A 1 77 ? 10.021 31.491 10.534 1.00 91.31 77 LEU A C 1
ATOM 623 O O . LEU A 1 77 ? 10.992 31.141 9.860 1.00 91.31 77 LEU A O 1
ATOM 627 N N . ARG A 1 78 ? 9.668 30.853 11.657 1.00 88.62 78 ARG A N 1
ATOM 628 C CA . ARG A 1 78 ? 10.371 29.661 12.155 1.00 88.62 78 ARG A CA 1
ATOM 629 C C . ARG A 1 78 ? 10.283 28.482 11.193 1.00 88.62 78 ARG A C 1
ATOM 631 O O . ARG A 1 78 ? 11.258 27.749 11.085 1.00 88.62 78 ARG A O 1
ATOM 638 N N . LEU A 1 79 ? 9.156 28.292 10.508 1.00 88.12 79 LEU A N 1
ATOM 639 C CA . LEU A 1 79 ? 9.023 27.286 9.451 1.00 88.12 79 LEU A CA 1
ATOM 640 C C . LEU A 1 79 ? 9.772 27.714 8.182 1.00 88.12 79 LEU A C 1
ATOM 642 O O . LEU A 1 79 ? 10.484 26.914 7.580 1.00 88.12 79 LEU A O 1
ATOM 646 N N . TRP A 1 80 ? 9.639 28.981 7.792 1.00 94.19 80 TRP A N 1
ATOM 647 C CA . TRP A 1 80 ? 10.230 29.532 6.576 1.00 94.19 80 TRP A CA 1
ATOM 648 C C . TRP A 1 80 ? 11.760 29.438 6.562 1.00 94.19 80 TRP A C 1
ATOM 650 O O . TRP A 1 80 ? 12.333 29.144 5.508 1.00 94.19 80 TRP A O 1
ATOM 660 N N . LYS A 1 81 ? 12.407 29.625 7.724 1.00 93.50 81 LYS A N 1
ATOM 661 C CA . LYS A 1 81 ? 13.869 29.547 7.881 1.00 93.50 81 LYS A CA 1
ATOM 662 C C . LYS A 1 81 ? 14.444 28.125 7.901 1.00 93.50 81 LYS A C 1
ATOM 664 O O . LYS A 1 81 ? 15.660 27.963 7.875 1.00 93.50 81 LYS A O 1
ATOM 669 N N . GLN A 1 82 ? 13.614 27.082 7.993 1.00 91.19 82 GLN A N 1
ATOM 670 C CA . GLN A 1 82 ? 14.106 25.710 8.143 1.00 91.19 82 GLN A CA 1
ATOM 671 C C . GLN A 1 82 ? 14.842 25.222 6.884 1.00 91.19 82 GLN A C 1
ATOM 673 O O . GLN A 1 82 ? 14.253 25.214 5.799 1.00 91.19 82 GLN A O 1
ATOM 678 N N . PRO A 1 83 ? 16.076 24.690 7.008 1.00 89.19 83 PRO A N 1
ATOM 679 C CA . PRO A 1 83 ? 16.792 24.085 5.884 1.00 89.19 83 PRO A CA 1
ATOM 680 C C . PRO A 1 83 ? 16.019 22.948 5.215 1.00 89.19 83 PRO A C 1
ATOM 682 O O . PRO A 1 83 ? 16.145 22.741 4.014 1.00 89.19 83 PR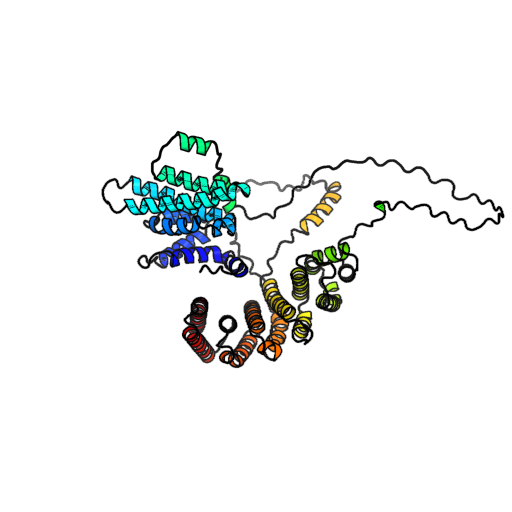O A O 1
ATOM 685 N N . GLN A 1 84 ? 15.191 22.218 5.967 1.00 85.50 84 GLN A N 1
ATOM 686 C CA . GLN A 1 84 ? 14.371 21.121 5.453 1.00 85.50 84 GLN A CA 1
ATOM 687 C C . GLN A 1 84 ? 13.335 21.613 4.440 1.00 85.50 84 GLN A C 1
ATOM 689 O O . GLN A 1 84 ? 13.163 20.983 3.399 1.00 85.50 84 GLN A O 1
ATOM 694 N N . LEU A 1 85 ? 12.701 22.763 4.696 1.00 86.00 85 LEU A N 1
ATOM 695 C CA . LEU A 1 85 ? 11.746 23.361 3.763 1.00 86.00 85 LEU A CA 1
ATOM 696 C C . LEU A 1 85 ? 12.426 23.705 2.431 1.00 86.00 85 LEU A C 1
ATOM 698 O O . LEU A 1 85 ? 11.837 23.502 1.377 1.00 86.00 85 LEU A O 1
ATOM 702 N N . VAL A 1 86 ? 13.671 24.186 2.481 1.00 86.81 86 VAL A N 1
ATOM 703 C CA . VAL A 1 86 ? 14.452 24.573 1.295 1.00 86.81 86 VAL A CA 1
ATOM 704 C C . VAL A 1 86 ? 15.036 23.363 0.562 1.00 86.81 86 VAL A C 1
ATOM 706 O O . VAL A 1 86 ? 15.090 23.339 -0.669 1.00 86.81 86 VAL A O 1
ATOM 709 N N . ASN A 1 87 ? 15.493 22.354 1.305 1.00 85.06 87 ASN A N 1
ATOM 710 C CA . ASN A 1 87 ? 16.189 21.188 0.762 1.00 85.06 87 ASN A CA 1
ATOM 711 C C . ASN A 1 87 ? 15.248 20.101 0.247 1.00 85.06 87 ASN A C 1
ATOM 713 O O . ASN A 1 87 ? 15.575 19.466 -0.749 1.00 85.06 87 ASN A O 1
ATOM 717 N N . ILE A 1 88 ? 14.121 19.896 0.926 1.00 81.19 88 ILE A N 1
ATOM 718 C CA . ILE A 1 88 ? 13.225 18.750 0.724 1.00 81.19 88 ILE A CA 1
ATOM 719 C C . ILE A 1 88 ? 11.833 19.215 0.275 1.00 81.19 88 ILE A C 1
ATOM 721 O O . ILE A 1 88 ? 11.158 18.505 -0.461 1.00 81.19 88 ILE A O 1
ATOM 725 N N . GLY A 1 89 ? 11.397 20.407 0.697 1.00 81.19 89 GLY A N 1
ATOM 726 C CA . GLY A 1 89 ? 10.067 20.921 0.373 1.00 81.19 89 GLY A CA 1
ATOM 727 C C . GLY A 1 89 ? 9.886 21.207 -1.118 1.00 81.19 89 GLY A C 1
ATOM 728 O O . GLY A 1 89 ? 10.779 21.742 -1.778 1.00 81.19 89 GLY A O 1
ATOM 729 N N . SER A 1 90 ? 8.694 20.910 -1.641 1.00 86.44 90 SER A N 1
ATOM 730 C CA . SER A 1 90 ? 8.333 21.240 -3.025 1.00 86.44 90 SER A CA 1
ATOM 731 C C . SER A 1 90 ? 8.367 22.752 -3.267 1.00 86.44 90 SER A C 1
ATOM 733 O O . SER A 1 90 ? 8.060 23.550 -2.378 1.00 86.44 90 SER A O 1
ATOM 735 N N . LEU A 1 91 ? 8.664 23.164 -4.499 1.00 86.06 91 LEU A N 1
ATOM 736 C CA . LEU A 1 91 ? 8.745 24.578 -4.868 1.00 86.06 91 LEU A CA 1
ATOM 737 C C . LEU A 1 91 ? 7.431 25.337 -4.589 1.00 86.06 91 LEU A C 1
ATOM 739 O O . LEU A 1 91 ? 7.455 26.487 -4.158 1.00 86.06 91 LEU A O 1
ATOM 743 N N . LYS A 1 92 ? 6.277 24.668 -4.723 1.00 82.81 92 LYS A N 1
ATOM 744 C CA . LYS A 1 92 ? 4.960 25.219 -4.358 1.00 82.81 92 LYS A CA 1
ATOM 745 C C . LYS A 1 92 ? 4.800 25.434 -2.852 1.00 82.81 92 LYS A C 1
ATOM 747 O O . LYS A 1 92 ? 4.279 26.469 -2.445 1.00 82.81 92 LYS A O 1
ATOM 752 N N . GLN A 1 93 ? 5.256 24.494 -2.021 1.00 83.44 93 GLN A N 1
ATOM 753 C CA . GLN A 1 93 ? 5.250 24.662 -0.561 1.00 83.44 93 GLN A CA 1
ATOM 754 C C . GLN A 1 93 ? 6.159 25.822 -0.148 1.00 83.44 93 GLN A C 1
ATOM 756 O O . GLN A 1 93 ? 5.754 26.667 0.648 1.00 83.44 93 GLN A O 1
ATOM 761 N N . GLN A 1 94 ? 7.356 25.905 -0.732 1.00 90.50 94 GLN A N 1
ATOM 762 C CA . GLN A 1 94 ? 8.282 27.008 -0.482 1.00 90.50 94 GLN A CA 1
ATOM 763 C C . GLN A 1 94 ? 7.678 28.357 -0.899 1.00 90.50 94 GLN A C 1
ATOM 765 O O . GLN A 1 94 ? 7.721 29.305 -0.112 1.00 90.50 94 GLN A O 1
ATOM 770 N N . ALA A 1 95 ? 7.047 28.430 -2.077 1.00 88.06 95 ALA A N 1
ATOM 771 C CA . ALA A 1 95 ? 6.354 29.626 -2.558 1.00 88.06 95 ALA A CA 1
ATOM 772 C C . ALA A 1 95 ? 5.211 30.038 -1.621 1.00 88.06 95 ALA A C 1
ATOM 774 O O . ALA A 1 95 ? 5.060 31.217 -1.312 1.00 88.06 95 ALA A O 1
ATOM 775 N N . PHE A 1 96 ? 4.435 29.071 -1.122 1.00 86.81 96 PHE A N 1
ATOM 776 C CA . PHE A 1 96 ? 3.298 29.334 -0.241 1.00 86.81 96 PHE A CA 1
ATOM 777 C C . PHE A 1 96 ? 3.740 29.896 1.113 1.00 86.81 96 PHE A C 1
ATOM 779 O O . PHE A 1 96 ? 3.226 30.924 1.550 1.00 86.81 96 PHE A O 1
ATOM 786 N N . VAL A 1 97 ? 4.724 29.265 1.763 1.00 89.62 97 VAL A N 1
ATOM 787 C CA . VAL A 1 97 ? 5.237 29.748 3.056 1.00 89.62 97 VAL A CA 1
ATOM 788 C C . VAL A 1 97 ? 5.910 31.114 2.890 1.00 89.62 97 VAL A C 1
ATOM 790 O O . VAL A 1 97 ? 5.723 31.991 3.728 1.00 89.62 97 VAL A O 1
ATOM 793 N N . THR A 1 98 ? 6.630 31.329 1.783 1.00 92.31 98 THR A N 1
ATOM 794 C CA . THR A 1 98 ? 7.237 32.630 1.446 1.00 92.31 98 THR A CA 1
ATOM 795 C C . THR A 1 98 ? 6.179 33.715 1.255 1.00 92.31 98 THR A C 1
ATOM 797 O O . THR A 1 98 ? 6.318 34.807 1.799 1.00 92.31 98 THR A O 1
ATOM 800 N N . TYR A 1 99 ? 5.099 33.413 0.530 1.00 88.19 99 TYR A N 1
ATOM 801 C CA . TYR A 1 99 ? 3.977 34.330 0.335 1.00 88.19 99 TYR A CA 1
ATOM 802 C C . TYR A 1 99 ? 3.348 34.749 1.664 1.00 88.19 99 TYR A C 1
ATOM 804 O O . TYR A 1 99 ? 3.093 35.929 1.903 1.00 88.19 99 TYR A O 1
ATOM 812 N N . LEU A 1 100 ? 3.136 33.778 2.549 1.00 86.56 100 LEU A N 1
ATOM 813 C CA . LEU A 1 100 ? 2.513 34.017 3.840 1.00 86.56 100 LEU A CA 1
ATOM 814 C C . LEU A 1 100 ? 3.430 34.837 4.764 1.00 86.56 100 LEU A C 1
ATOM 816 O O . LEU A 1 100 ? 2.970 35.801 5.369 1.00 86.56 100 LEU A O 1
ATOM 820 N N . ALA A 1 101 ? 4.731 34.528 4.798 1.00 91.12 101 ALA A N 1
ATOM 821 C CA . ALA A 1 101 ? 5.730 35.320 5.518 1.00 91.12 101 ALA A CA 1
ATOM 822 C C . ALA A 1 101 ? 5.780 36.775 5.018 1.00 91.12 101 ALA A C 1
ATOM 824 O O . ALA A 1 101 ? 5.706 37.704 5.819 1.00 91.12 101 ALA A O 1
ATOM 825 N N . TYR A 1 102 ? 5.830 36.974 3.697 1.00 91.69 102 TYR A N 1
ATOM 826 C CA . TYR A 1 102 ? 5.825 38.296 3.065 1.00 91.69 102 TYR A CA 1
ATOM 827 C C . TYR A 1 102 ? 4.613 39.140 3.491 1.00 91.69 102 TYR A C 1
ATOM 829 O O . TYR A 1 102 ? 4.760 40.292 3.903 1.00 91.69 102 TYR A O 1
ATOM 837 N N . HIS A 1 103 ? 3.411 38.563 3.435 1.00 86.12 103 HIS A N 1
ATOM 838 C CA . HIS A 1 103 ? 2.189 39.277 3.799 1.00 86.12 103 HIS A CA 1
ATOM 839 C C . HIS A 1 103 ? 2.101 39.599 5.292 1.00 86.12 103 HIS A C 1
ATOM 841 O O . HIS A 1 103 ? 1.684 40.705 5.642 1.00 86.12 103 HIS A O 1
ATOM 847 N N . LEU A 1 104 ? 2.513 38.673 6.163 1.00 87.31 104 LEU A N 1
ATOM 848 C CA . LEU A 1 104 ? 2.514 38.908 7.607 1.00 87.31 104 LEU A CA 1
ATOM 849 C C . LEU A 1 104 ? 3.501 40.017 8.000 1.00 87.31 104 LEU A C 1
ATOM 851 O O . LEU A 1 104 ? 3.144 40.874 8.804 1.00 87.31 104 LEU A O 1
ATOM 855 N N . ILE A 1 105 ? 4.689 40.065 7.387 1.00 89.38 105 ILE A N 1
ATOM 856 C CA . ILE A 1 105 ? 5.676 41.133 7.624 1.00 89.38 105 ILE A CA 1
ATOM 857 C C . ILE A 1 105 ? 5.142 42.500 7.173 1.00 89.38 105 ILE A C 1
ATOM 859 O O . ILE A 1 105 ? 5.220 43.473 7.921 1.00 89.38 105 ILE A O 1
ATOM 863 N N . ASN A 1 106 ? 4.552 42.586 5.977 1.00 84.94 106 ASN A N 1
ATOM 864 C CA . ASN A 1 106 ? 4.000 43.854 5.485 1.00 84.94 106 ASN A CA 1
ATOM 865 C C . ASN A 1 106 ? 2.860 44.375 6.369 1.00 84.94 106 ASN A C 1
ATOM 867 O O . ASN A 1 106 ? 2.726 45.581 6.570 1.00 84.94 106 ASN A O 1
ATOM 871 N N . HIS A 1 107 ? 2.042 43.479 6.924 1.00 82.50 107 HIS A N 1
ATOM 872 C CA . HIS A 1 107 ? 1.003 43.878 7.869 1.00 82.50 107 HIS A CA 1
ATOM 873 C C . HIS A 1 107 ? 1.543 44.243 9.247 1.00 82.50 107 HIS A C 1
ATOM 875 O O . HIS A 1 107 ? 0.998 45.153 9.868 1.00 82.50 107 HIS A O 1
ATOM 881 N N . TYR A 1 108 ? 2.612 43.591 9.708 1.00 80.75 108 TYR A N 1
ATOM 882 C CA . TYR A 1 108 ? 3.288 43.949 10.954 1.00 80.75 108 TYR A CA 1
ATOM 883 C C . TYR A 1 108 ? 3.756 45.412 10.944 1.00 80.75 108 TYR A C 1
ATOM 885 O O . TYR A 1 108 ? 3.442 46.167 11.866 1.00 80.75 108 TYR A O 1
ATOM 893 N N . SER A 1 109 ? 4.371 45.847 9.838 1.00 70.06 109 SER A N 1
ATOM 894 C CA . SER A 1 109 ? 4.790 47.242 9.624 1.00 70.06 109 SER A CA 1
ATOM 895 C C . SER A 1 109 ? 3.645 48.251 9.781 1.00 70.06 109 SER A C 1
ATOM 897 O O . SER A 1 109 ? 3.779 49.270 10.460 1.00 70.06 109 SER A O 1
ATOM 899 N N . LEU A 1 110 ? 2.477 47.944 9.204 1.00 66.50 110 LEU A N 1
ATOM 900 C CA . LEU A 1 110 ? 1.298 48.817 9.259 1.00 66.50 110 LEU A CA 1
ATOM 901 C C . LEU A 1 110 ? 0.721 48.969 10.674 1.00 66.50 110 LEU A C 1
ATOM 903 O O . LEU A 1 110 ? 0.008 49.943 10.940 1.00 66.50 110 LEU A O 1
ATOM 907 N N . VAL A 1 111 ? 0.977 47.998 11.554 1.00 68.75 111 VAL A N 1
ATOM 908 C CA . VAL A 1 111 ? 0.509 48.002 12.945 1.00 68.75 111 VAL A CA 1
ATOM 909 C C . VAL A 1 111 ? 1.489 48.757 13.843 1.00 68.75 111 VAL A C 1
ATOM 911 O O . VAL A 1 111 ? 1.040 49.623 14.594 1.00 68.75 111 VAL A O 1
ATOM 914 N N . GLN A 1 112 ? 2.800 48.508 13.722 1.00 67.38 112 GLN A N 1
ATOM 915 C CA . GLN A 1 112 ? 3.820 49.213 14.513 1.00 67.38 112 GLN A CA 1
ATOM 916 C C . GLN A 1 112 ? 3.887 50.715 14.189 1.00 67.38 112 GLN A C 1
ATOM 918 O O . GLN A 1 112 ? 3.967 51.533 15.103 1.00 67.38 112 GLN A O 1
ATOM 923 N N . GLY A 1 113 ? 3.726 51.111 12.919 1.00 60.81 113 GLY A N 1
ATOM 924 C CA . GLY A 1 113 ? 3.738 52.524 12.508 1.00 60.81 113 GLY A CA 1
ATOM 925 C C . GLY A 1 113 ? 2.586 53.384 13.057 1.00 60.81 113 GLY A C 1
ATOM 926 O O . GLY A 1 113 ? 2.532 54.580 12.785 1.00 60.81 113 GLY A O 1
ATOM 927 N N . LYS A 1 114 ? 1.637 52.800 13.806 1.00 56.66 114 LYS A N 1
ATOM 928 C CA . LYS A 1 114 ? 0.524 53.521 14.451 1.00 56.66 114 LYS A CA 1
ATOM 929 C C . LYS A 1 114 ? 0.644 53.627 15.973 1.00 56.66 114 LYS A C 1
ATOM 931 O O . LYS A 1 114 ? -0.172 54.330 16.568 1.00 56.66 114 LYS A O 1
ATOM 936 N N . SER A 1 115 ? 1.608 52.956 16.608 1.00 55.97 115 SER A N 1
ATOM 937 C CA . SER A 1 115 ? 1.801 52.993 18.064 1.00 55.97 115 SER A CA 1
ATOM 938 C C . SER A 1 115 ? 3.129 53.657 18.433 1.00 55.97 115 SER A C 1
ATOM 940 O O . SER A 1 115 ? 4.056 52.998 18.888 1.00 55.97 115 SER A O 1
ATOM 942 N N . GLU A 1 116 ? 3.229 54.975 18.254 1.00 53.47 116 GLU A N 1
ATOM 943 C CA . GLU A 1 116 ? 4.415 55.749 18.667 1.00 53.47 116 GLU A CA 1
ATOM 944 C C . GLU A 1 116 ? 4.529 55.942 20.195 1.00 53.47 116 GLU A C 1
ATOM 946 O O . GLU A 1 116 ? 5.500 56.520 20.676 1.00 53.47 116 GLU A O 1
ATOM 951 N N . GLU A 1 117 ? 3.586 55.436 20.995 1.00 54.78 117 GLU A N 1
ATOM 952 C CA . GLU A 1 117 ? 3.615 55.598 22.449 1.00 54.78 117 GLU A CA 1
ATOM 953 C C . GLU A 1 117 ? 3.480 54.249 23.177 1.00 54.78 117 GLU A C 1
ATOM 955 O O . GLU A 1 117 ? 2.423 53.621 23.163 1.00 54.78 117 GLU A O 1
ATOM 960 N N . SER A 1 118 ? 4.552 53.879 23.893 1.00 49.16 118 SER A N 1
ATOM 961 C CA . SER A 1 118 ? 4.666 52.887 24.985 1.00 49.16 118 SER A CA 1
ATOM 962 C C . SER A 1 118 ? 4.982 51.412 24.655 1.00 49.16 118 SER A C 1
ATOM 964 O O . SER A 1 118 ? 4.104 50.617 24.345 1.00 49.16 118 SER A O 1
ATOM 966 N N . SER A 1 119 ? 6.243 51.002 24.859 1.00 54.56 119 SER A N 1
ATOM 967 C CA . SER A 1 119 ? 6.663 49.950 25.822 1.00 54.56 119 SER A CA 1
ATOM 968 C C . SER A 1 119 ? 8.111 49.480 25.572 1.00 54.56 119 SER A C 1
ATOM 970 O O . SER A 1 119 ? 8.486 49.149 24.455 1.00 54.56 119 SER A O 1
ATOM 972 N N . GLU A 1 120 ? 8.932 49.418 26.628 1.00 55.97 120 GLU A N 1
ATOM 973 C CA . GLU A 1 120 ? 10.335 48.945 26.591 1.00 55.97 120 GLU A CA 1
ATOM 974 C C . GLU A 1 120 ? 10.473 47.425 26.344 1.00 55.97 120 GLU A C 1
ATOM 976 O O . GLU A 1 120 ? 11.582 46.937 26.165 1.00 55.97 120 GLU A O 1
ATOM 981 N N . SER A 1 121 ? 9.371 46.663 26.300 1.00 55.12 121 SER A N 1
ATOM 982 C CA . SER A 1 121 ? 9.380 45.209 26.069 1.00 55.12 121 SER A CA 1
ATOM 983 C C . SER A 1 121 ? 9.338 44.790 24.594 1.00 55.12 121 SER A C 1
ATOM 985 O O . SER A 1 121 ? 9.486 43.608 24.313 1.00 55.12 121 SER A O 1
ATOM 987 N N . ALA A 1 122 ? 9.118 45.719 23.656 1.00 55.84 122 ALA A N 1
ATOM 988 C CA . ALA A 1 122 ? 9.054 45.410 22.221 1.00 55.84 122 ALA A CA 1
ATOM 989 C C . ALA A 1 122 ? 10.442 45.244 21.567 1.00 55.84 122 ALA A C 1
ATOM 991 O O . ALA A 1 122 ? 10.553 44.657 20.496 1.00 55.84 122 ALA A O 1
ATOM 992 N N . ILE A 1 123 ? 11.500 45.731 22.226 1.00 55.78 123 ILE A N 1
ATOM 993 C CA . ILE A 1 123 ? 12.856 45.790 21.661 1.00 55.78 123 ILE A CA 1
ATOM 994 C C . ILE A 1 123 ? 13.454 44.381 21.473 1.00 55.78 123 ILE A C 1
ATOM 996 O O . ILE A 1 123 ? 14.140 44.145 20.484 1.00 55.78 123 ILE A O 1
ATOM 1000 N N . ASP A 1 124 ? 13.144 43.426 22.358 1.00 59.50 124 ASP A N 1
ATOM 1001 C CA . ASP A 1 124 ? 13.713 42.069 22.295 1.00 59.50 124 ASP A CA 1
ATOM 1002 C C . ASP A 1 124 ? 13.050 41.176 21.220 1.00 59.50 124 ASP A C 1
ATOM 1004 O O . ASP A 1 124 ? 13.691 40.277 20.675 1.00 59.50 124 ASP A O 1
ATOM 1008 N N . GLU A 1 125 ? 11.773 41.405 20.883 1.00 61.94 125 GLU A N 1
ATOM 1009 C CA . GLU A 1 125 ? 11.045 40.577 19.902 1.00 61.94 125 GLU A CA 1
ATOM 1010 C C . GLU A 1 125 ? 11.370 40.968 18.448 1.00 61.94 125 GLU A C 1
ATOM 1012 O O . GLU A 1 125 ? 11.445 40.098 17.571 1.00 61.94 125 GLU A O 1
ATOM 1017 N N . ASP A 1 126 ? 11.642 42.251 18.194 1.00 67.25 126 ASP A N 1
ATOM 1018 C CA . ASP A 1 126 ? 12.066 42.733 16.874 1.00 67.25 126 ASP A CA 1
ATOM 1019 C C . ASP A 1 126 ? 13.446 42.162 16.475 1.00 67.25 126 ASP A C 1
ATOM 1021 O O . ASP A 1 126 ? 13.673 41.818 15.306 1.00 67.25 126 ASP A O 1
ATOM 1025 N N . ASP A 1 127 ? 14.330 41.934 17.453 1.00 77.06 127 ASP A N 1
ATOM 1026 C CA . ASP A 1 127 ? 15.635 41.299 17.241 1.00 77.06 127 ASP A CA 1
ATOM 1027 C C . ASP A 1 127 ? 15.520 39.810 16.848 1.00 77.06 127 ASP A C 1
ATOM 1029 O O . ASP A 1 127 ? 16.284 39.328 15.997 1.00 77.06 127 ASP A O 1
ATOM 1033 N N . GLU A 1 128 ? 14.539 39.078 17.393 1.00 83.88 128 GLU A N 1
ATOM 1034 C CA . GLU A 1 128 ? 14.290 37.672 17.038 1.00 83.88 128 GLU A CA 1
ATOM 1035 C C . GLU A 1 128 ? 13.744 37.516 15.613 1.00 83.88 128 GLU A C 1
ATOM 1037 O O . GLU A 1 128 ? 14.210 36.653 14.855 1.00 83.88 128 GLU A O 1
ATOM 1042 N N . ILE A 1 129 ? 12.781 38.358 15.222 1.00 87.06 129 ILE A N 1
ATOM 1043 C CA . ILE A 1 129 ? 12.195 38.344 13.873 1.00 87.06 129 ILE A CA 1
ATOM 1044 C C . ILE A 1 129 ? 13.287 38.624 12.838 1.00 87.06 129 ILE A C 1
ATOM 1046 O O . ILE A 1 129 ? 13.420 37.884 11.855 1.00 87.06 129 ILE A O 1
ATOM 1050 N N . GLY A 1 130 ? 14.122 39.637 13.088 1.00 87.81 130 GLY A N 1
ATOM 1051 C CA . GLY A 1 130 ? 15.263 39.954 12.235 1.00 87.81 130 GLY A CA 1
ATOM 1052 C C . GLY A 1 130 ? 16.261 38.802 12.120 1.00 87.81 130 GLY A C 1
ATOM 1053 O O . GLY A 1 130 ? 16.756 38.524 11.025 1.00 87.81 130 GLY A O 1
ATOM 1054 N N . ALA A 1 131 ? 16.534 38.086 13.216 1.00 90.75 131 ALA A N 1
ATOM 1055 C CA . ALA A 1 131 ? 17.404 36.911 13.195 1.00 90.75 131 ALA A CA 1
ATOM 1056 C C . ALA A 1 131 ? 16.832 35.782 12.321 1.00 90.75 131 ALA A C 1
ATOM 1058 O O . ALA A 1 131 ? 17.557 35.217 11.502 1.00 90.75 131 ALA A O 1
ATOM 1059 N N . TRP A 1 132 ? 15.532 35.487 12.421 1.00 93.31 132 TRP A N 1
ATOM 1060 C CA . TRP A 1 132 ? 14.901 34.437 11.610 1.00 93.31 132 TRP A CA 1
ATOM 1061 C C . TRP A 1 132 ? 14.858 34.770 10.125 1.00 93.31 132 TRP A C 1
ATOM 1063 O O . TRP A 1 132 ? 15.070 33.881 9.297 1.00 93.31 132 TRP A O 1
ATOM 1073 N N . VAL A 1 133 ? 14.610 36.036 9.785 1.00 93.31 133 VAL A N 1
ATOM 1074 C CA . VAL A 1 133 ? 14.652 36.492 8.394 1.00 93.31 133 VAL A CA 1
ATOM 1075 C C . VAL A 1 133 ? 16.074 36.348 7.837 1.00 93.31 133 VAL A C 1
ATOM 1077 O O . VAL A 1 133 ? 16.234 35.764 6.766 1.00 93.31 133 VAL A O 1
ATOM 1080 N N . ARG A 1 134 ? 17.110 36.782 8.575 1.00 91.88 134 ARG A N 1
ATOM 1081 C CA . ARG A 1 134 ? 18.522 36.625 8.167 1.00 91.88 134 ARG A CA 1
ATOM 1082 C C . ARG A 1 134 ? 18.907 35.159 7.957 1.00 91.88 134 ARG A C 1
ATOM 1084 O O . ARG A 1 134 ? 19.404 34.816 6.889 1.00 91.88 134 ARG A O 1
ATOM 1091 N N . GLU A 1 135 ? 18.605 34.290 8.921 1.00 92.94 135 GLU A N 1
ATOM 1092 C CA . GLU A 1 135 ? 18.879 32.849 8.814 1.00 92.94 135 GLU A CA 1
ATOM 1093 C C . GLU A 1 135 ? 18.170 32.217 7.604 1.00 92.94 135 GLU A C 1
ATOM 1095 O O . GLU A 1 135 ? 18.772 31.455 6.848 1.00 92.94 135 GLU A O 1
ATOM 1100 N N . GLY A 1 136 ? 16.894 32.547 7.374 1.00 92.62 136 GLY A N 1
ATOM 1101 C CA . GLY A 1 136 ? 16.145 32.009 6.236 1.00 92.62 136 GLY A CA 1
ATOM 1102 C C . GLY A 1 136 ? 16.690 32.471 4.882 1.00 92.62 136 GLY A C 1
ATOM 1103 O O . GLY A 1 136 ? 16.699 31.697 3.921 1.00 92.62 136 GLY A O 1
ATOM 1104 N N . ILE A 1 137 ? 17.207 33.699 4.810 1.00 91.50 137 ILE A N 1
ATOM 1105 C CA . ILE A 1 137 ? 17.900 34.217 3.627 1.00 91.50 137 ILE A CA 1
ATOM 1106 C C . ILE A 1 137 ? 19.212 33.470 3.409 1.00 91.50 137 ILE A C 1
ATOM 1108 O O . ILE A 1 137 ? 19.442 33.001 2.300 1.00 91.50 137 ILE A O 1
ATOM 1112 N N . GLU A 1 138 ? 20.045 33.296 4.437 1.00 90.81 138 GLU A N 1
ATOM 1113 C CA . GLU A 1 138 ? 21.319 32.568 4.325 1.00 90.81 138 GLU A CA 1
ATOM 1114 C C . GLU A 1 138 ? 21.121 31.150 3.770 1.00 90.81 138 GLU A C 1
ATOM 1116 O O . GLU A 1 138 ? 21.837 30.729 2.857 1.00 90.81 138 GLU A O 1
ATOM 1121 N N . VAL A 1 139 ? 20.090 30.442 4.243 1.00 90.69 139 VAL A N 1
ATOM 1122 C CA . VAL A 1 139 ? 19.735 29.100 3.757 1.00 90.69 139 VAL A CA 1
ATOM 1123 C C . VAL A 1 139 ? 19.353 29.116 2.269 1.00 90.69 139 VAL A C 1
ATOM 1125 O O . VAL A 1 139 ? 19.741 28.218 1.519 1.00 90.69 139 VAL A O 1
ATOM 1128 N N . ARG A 1 140 ? 18.608 30.130 1.814 1.00 90.44 140 ARG A N 1
ATOM 1129 C CA . ARG A 1 140 ? 18.160 30.249 0.412 1.00 90.44 140 ARG A CA 1
ATOM 1130 C C . ARG A 1 140 ? 19.255 30.771 -0.517 1.00 90.44 140 ARG A C 1
ATOM 1132 O O . ARG A 1 140 ? 19.360 30.297 -1.647 1.00 90.44 140 ARG A O 1
ATOM 1139 N N . ILE A 1 141 ? 20.116 31.665 -0.030 1.00 84.06 141 ILE A N 1
ATOM 1140 C CA . ILE A 1 141 ? 21.308 32.147 -0.741 1.00 84.06 141 ILE A CA 1
ATOM 1141 C C . ILE A 1 141 ? 22.325 31.013 -0.910 1.00 84.06 141 ILE A C 1
ATOM 1143 O O . ILE A 1 141 ? 22.911 30.866 -1.981 1.00 84.06 141 ILE A O 1
ATOM 1147 N N . GLY A 1 142 ? 22.486 30.141 0.089 1.00 78.94 142 GLY A N 1
ATOM 1148 C CA . GLY A 1 142 ? 23.340 28.954 -0.028 1.00 78.94 142 GLY A CA 1
ATOM 1149 C C . GLY A 1 142 ? 22.950 28.031 -1.194 1.00 78.94 142 GLY A C 1
ATOM 1150 O O . GLY A 1 142 ? 23.800 27.326 -1.735 1.00 78.94 142 GLY A O 1
ATOM 1151 N N . LYS A 1 143 ? 21.686 28.082 -1.638 1.00 72.62 143 LYS A N 1
ATOM 1152 C CA . LYS A 1 143 ? 21.149 27.325 -2.781 1.00 72.62 143 LYS A CA 1
ATOM 1153 C C . LYS A 1 143 ? 21.203 28.048 -4.134 1.00 72.62 143 LYS A C 1
ATOM 1155 O O . LYS A 1 143 ? 20.733 27.471 -5.118 1.00 72.62 143 LYS A O 1
ATOM 1160 N N . VAL A 1 144 ? 21.811 29.236 -4.229 1.00 57.84 144 VAL A N 1
ATOM 1161 C CA . VAL A 1 144 ? 21.906 30.056 -5.465 1.00 57.84 144 VAL A CA 1
ATOM 1162 C C . VAL A 1 144 ? 22.440 29.286 -6.678 1.00 57.84 144 VAL A C 1
ATOM 1164 O O . VAL A 1 144 ? 22.104 29.616 -7.810 1.00 57.84 144 VAL A O 1
ATOM 1167 N N . GLN A 1 145 ? 23.207 28.216 -6.470 1.00 55.66 145 GLN A N 1
ATOM 1168 C CA . GLN A 1 145 ? 23.718 27.379 -7.560 1.00 55.66 145 GLN A CA 1
ATOM 1169 C C . GLN A 1 145 ? 22.678 26.429 -8.183 1.00 55.66 145 GLN A C 1
ATOM 1171 O O . GLN A 1 145 ? 22.965 25.841 -9.221 1.00 55.66 145 GLN A O 1
ATOM 1176 N N . SER A 1 146 ? 21.494 26.262 -7.580 1.00 60.91 146 SER A N 1
ATOM 1177 C CA . SER A 1 146 ? 20.509 25.252 -7.999 1.00 60.91 146 SER A CA 1
ATOM 1178 C C . SER A 1 146 ? 19.253 25.828 -8.657 1.00 60.91 146 SER A C 1
ATOM 1180 O O . SER A 1 146 ? 18.880 25.344 -9.721 1.00 60.91 146 SER A O 1
ATOM 1182 N N . GLU A 1 147 ? 18.614 26.867 -8.100 1.00 81.69 147 GLU A N 1
ATOM 1183 C CA . GLU A 1 147 ? 17.346 27.392 -8.637 1.00 81.69 147 GLU A CA 1
ATOM 1184 C C . GLU A 1 147 ? 17.147 28.890 -8.342 1.00 81.69 147 GLU A C 1
ATOM 1186 O O . GLU A 1 147 ? 17.027 29.301 -7.187 1.00 81.69 147 GLU A O 1
ATOM 1191 N N . LYS A 1 148 ? 17.035 29.712 -9.399 1.00 86.06 148 LYS A N 1
ATOM 1192 C CA . LYS A 1 148 ? 16.828 31.173 -9.303 1.00 86.06 148 LYS A CA 1
ATOM 1193 C C . LYS A 1 148 ? 15.588 31.546 -8.474 1.00 86.06 148 LYS A C 1
ATOM 1195 O O . LYS A 1 148 ? 15.631 32.471 -7.673 1.00 86.06 148 LYS A O 1
ATOM 1200 N N . VAL A 1 149 ? 14.502 30.784 -8.609 1.00 86.88 149 VAL A N 1
ATOM 1201 C CA . VAL A 1 149 ? 13.220 31.075 -7.945 1.00 86.88 149 VAL A CA 1
ATOM 1202 C C . VAL A 1 149 ? 13.341 31.031 -6.416 1.00 86.88 149 VAL A C 1
ATOM 1204 O O . VAL A 1 149 ? 12.752 31.852 -5.721 1.00 86.88 149 VAL A O 1
ATOM 1207 N N . VAL A 1 150 ? 14.124 30.096 -5.871 1.00 88.62 150 VAL A N 1
ATOM 1208 C CA . VAL A 1 150 ? 14.317 29.947 -4.417 1.00 88.62 150 VAL A CA 1
ATOM 1209 C C . VAL A 1 150 ? 15.085 31.137 -3.834 1.00 88.62 150 VAL A C 1
ATOM 1211 O O . VAL A 1 150 ? 14.814 31.560 -2.709 1.00 88.62 150 VAL A O 1
ATOM 1214 N N . TYR A 1 151 ? 16.016 31.691 -4.609 1.00 88.94 151 TYR A N 1
ATOM 1215 C CA . TYR A 1 151 ? 16.731 32.915 -4.266 1.00 88.94 151 TYR A CA 1
ATOM 1216 C C . TYR A 1 151 ? 15.796 34.131 -4.286 1.00 88.94 151 TYR A C 1
ATOM 1218 O O . TYR A 1 151 ? 15.741 34.873 -3.303 1.00 88.94 151 TYR A O 1
ATOM 1226 N N . ASP A 1 152 ? 14.988 34.265 -5.341 1.00 88.69 152 ASP A N 1
ATOM 1227 C CA . ASP A 1 152 ? 14.003 35.344 -5.475 1.00 88.69 152 ASP A CA 1
ATOM 1228 C C . ASP A 1 152 ? 13.006 35.330 -4.294 1.00 88.69 152 ASP A C 1
ATOM 1230 O O . ASP A 1 152 ? 12.698 36.378 -3.727 1.00 88.69 152 ASP A O 1
ATOM 1234 N N . MET A 1 153 ? 12.581 34.146 -3.827 1.00 91.75 153 MET A N 1
ATOM 1235 C CA . MET A 1 153 ? 11.757 33.996 -2.615 1.00 91.75 153 MET A CA 1
ATOM 1236 C C . MET A 1 153 ? 12.422 34.578 -1.355 1.00 91.75 153 MET A C 1
ATOM 1238 O O . MET A 1 153 ? 11.749 35.204 -0.536 1.00 91.75 153 MET A O 1
ATOM 1242 N N . GLY A 1 154 ? 13.735 34.385 -1.192 1.00 92.06 154 GLY A N 1
ATOM 1243 C CA . GLY A 1 154 ? 14.507 34.969 -0.091 1.00 92.06 154 GLY A CA 1
ATOM 1244 C C . GLY A 1 154 ? 14.516 36.497 -0.140 1.00 92.06 154 GLY A C 1
ATOM 1245 O O . GLY A 1 154 ? 14.248 37.155 0.867 1.00 92.06 154 GLY A O 1
ATOM 1246 N N . LEU A 1 155 ? 14.752 37.057 -1.328 1.00 89.38 155 LEU A N 1
ATOM 1247 C CA . LEU A 1 155 ? 14.804 38.505 -1.541 1.00 89.38 155 LEU A CA 1
ATOM 1248 C C . LEU A 1 155 ? 13.456 39.196 -1.306 1.00 89.38 155 LEU A C 1
ATOM 1250 O O . LEU A 1 155 ? 13.429 40.285 -0.735 1.00 89.38 155 LEU A O 1
ATOM 1254 N N . VAL A 1 156 ? 12.336 38.574 -1.694 1.00 89.56 156 VAL A N 1
ATOM 1255 C CA . VAL A 1 156 ? 10.990 39.140 -1.468 1.00 89.56 156 VAL A CA 1
ATOM 1256 C C . VAL A 1 156 ? 10.717 39.357 0.022 1.00 89.56 156 VAL A C 1
ATOM 1258 O O . VAL A 1 156 ? 10.243 40.424 0.417 1.00 89.56 156 VAL A O 1
ATOM 1261 N N . VAL A 1 157 ? 11.031 38.362 0.856 1.00 92.38 157 VAL A N 1
ATOM 1262 C CA . VAL A 1 157 ? 10.819 38.434 2.311 1.00 92.38 157 VAL A CA 1
ATOM 1263 C C . VAL A 1 157 ? 11.777 39.440 2.948 1.00 92.38 157 VAL A C 1
ATOM 1265 O O . VAL A 1 157 ? 11.355 40.224 3.796 1.00 92.38 157 VAL A O 1
ATOM 1268 N N . TRP A 1 158 ? 13.034 39.487 2.492 1.00 90.94 158 TRP A N 1
ATOM 1269 C CA . TRP A 1 158 ? 14.003 40.491 2.939 1.00 90.94 158 TRP A CA 1
ATOM 1270 C C . TRP A 1 158 ? 13.541 41.917 2.649 1.00 90.94 158 TRP A C 1
ATOM 1272 O O . TRP A 1 158 ? 13.553 42.767 3.534 1.00 90.94 158 TRP A O 1
ATOM 1282 N N . LYS A 1 159 ? 13.088 42.174 1.417 1.00 88.12 159 LYS A N 1
ATOM 1283 C CA . LYS A 1 159 ? 12.608 43.494 0.999 1.00 88.12 159 LYS A CA 1
ATOM 1284 C C . LYS A 1 159 ? 11.414 43.935 1.844 1.00 88.12 159 LYS A C 1
ATOM 1286 O O . LYS A 1 159 ? 11.398 45.069 2.310 1.00 88.12 159 LYS A O 1
ATOM 1291 N N . ALA A 1 160 ? 10.456 43.038 2.092 1.00 89.25 160 ALA A N 1
ATOM 1292 C CA . ALA A 1 160 ? 9.331 43.319 2.984 1.00 89.25 160 ALA A CA 1
ATOM 1293 C C . ALA A 1 160 ? 9.790 43.650 4.410 1.00 89.25 160 ALA A C 1
ATOM 1295 O O . ALA A 1 160 ? 9.286 44.595 5.006 1.00 89.25 160 ALA A O 1
ATOM 1296 N N . TYR A 1 161 ? 10.773 42.917 4.938 1.00 90.88 161 TYR A N 1
ATOM 1297 C CA . TYR A 1 161 ? 11.320 43.169 6.271 1.00 90.88 161 TYR A CA 1
ATOM 1298 C C . TYR A 1 161 ? 12.033 44.525 6.366 1.00 90.88 161 TYR A C 1
ATOM 1300 O O . TYR A 1 161 ? 11.791 45.277 7.303 1.00 90.88 161 TYR A O 1
ATOM 1308 N N . MET A 1 162 ? 12.856 44.881 5.379 1.00 85.94 162 MET A N 1
ATOM 1309 C CA . MET A 1 162 ? 13.566 46.167 5.350 1.00 85.94 162 MET A CA 1
ATOM 1310 C C . MET A 1 162 ? 12.605 47.358 5.277 1.00 85.94 162 MET A C 1
ATOM 1312 O O . MET A 1 162 ? 12.777 48.334 6.005 1.00 85.94 162 MET A O 1
ATOM 1316 N N . ILE A 1 163 ? 11.561 47.243 4.447 1.00 85.69 163 ILE A N 1
ATOM 1317 C CA . ILE A 1 163 ? 10.473 48.228 4.386 1.00 85.69 163 ILE A CA 1
ATOM 1318 C C . ILE A 1 163 ? 9.765 48.305 5.742 1.00 85.69 163 ILE A C 1
ATOM 1320 O O . ILE A 1 163 ? 9.482 49.400 6.222 1.00 85.69 163 ILE A O 1
ATOM 1324 N N . ALA A 1 164 ? 9.519 47.158 6.384 1.00 84.75 164 ALA A N 1
ATOM 1325 C CA . ALA A 1 164 ? 8.850 47.111 7.676 1.00 84.75 164 ALA A CA 1
ATOM 1326 C C . ALA A 1 164 ? 9.630 47.818 8.791 1.00 84.75 164 ALA A C 1
ATOM 1328 O O . ALA A 1 164 ? 9.014 48.468 9.630 1.00 84.75 164 ALA A O 1
ATOM 1329 N N . GLN A 1 165 ? 10.960 47.734 8.756 1.00 82.94 165 GLN A N 1
ATOM 1330 C CA . GLN A 1 165 ? 11.868 48.376 9.710 1.00 82.94 165 GLN A CA 1
ATOM 1331 C C . GLN A 1 165 ? 12.106 49.871 9.428 1.00 82.94 165 GLN A C 1
ATOM 1333 O O . GLN A 1 165 ? 12.890 50.510 10.125 1.00 82.94 165 GLN A O 1
ATOM 1338 N N . GLY A 1 166 ? 11.479 50.444 8.392 1.00 81.75 166 GLY A N 1
ATOM 1339 C CA . GLY A 1 166 ? 11.680 51.848 8.020 1.00 81.75 166 GLY A CA 1
ATOM 1340 C C . GLY A 1 166 ? 13.103 52.158 7.540 1.00 81.75 166 GLY A C 1
ATOM 1341 O O . GLY A 1 166 ? 13.512 53.318 7.527 1.00 81.75 166 GLY A O 1
ATOM 1342 N N . ILE A 1 167 ? 13.870 51.135 7.146 1.00 80.38 167 ILE A N 1
ATOM 1343 C CA . ILE A 1 167 ? 15.219 51.302 6.603 1.00 80.38 167 ILE A CA 1
ATOM 1344 C C . ILE A 1 167 ? 15.069 51.694 5.126 1.00 80.38 167 ILE A C 1
ATOM 1346 O O . ILE A 1 167 ? 15.184 50.871 4.218 1.00 80.38 167 ILE A O 1
ATOM 1350 N N . GLU A 1 168 ? 14.755 52.969 4.884 1.00 62.28 168 GLU A N 1
ATOM 1351 C CA . GLU A 1 168 ? 14.661 53.583 3.551 1.00 62.28 168 GLU A CA 1
ATOM 1352 C C . GLU A 1 168 ? 16.050 53.894 2.963 1.00 62.28 168 GLU A C 1
ATOM 1354 O O . GLU A 1 168 ? 16.309 54.996 2.477 1.00 62.28 168 GLU A O 1
ATOM 1359 N N . ASP A 1 169 ? 16.976 52.935 2.993 1.00 59.38 169 ASP A N 1
ATOM 1360 C CA . ASP A 1 169 ? 18.249 53.108 2.294 1.00 59.38 169 ASP A CA 1
ATOM 1361 C C . ASP A 1 169 ? 18.005 52.943 0.786 1.00 59.38 169 ASP A C 1
ATOM 1363 O O . ASP A 1 169 ? 17.941 51.832 0.246 1.00 59.38 169 ASP A O 1
ATOM 1367 N N . GLN A 1 170 ? 17.806 54.072 0.096 1.00 56.53 170 GLN A N 1
ATOM 1368 C CA . GLN A 1 170 ? 17.486 54.118 -1.336 1.00 56.53 170 GLN A CA 1
ATOM 1369 C C . GLN A 1 170 ? 18.536 53.403 -2.199 1.00 56.53 170 GLN A C 1
ATOM 1371 O O . GLN A 1 170 ? 18.175 52.860 -3.242 1.00 56.53 170 GLN A O 1
ATOM 1376 N N . GLU A 1 171 ? 19.802 53.337 -1.770 1.00 56.38 171 GLU A N 1
ATOM 1377 C CA . GLU A 1 171 ? 20.863 52.582 -2.460 1.00 56.38 171 GLU A CA 1
ATOM 1378 C C . GLU A 1 171 ? 20.682 51.058 -2.357 1.00 56.38 171 GLU A C 1
ATOM 1380 O O . GLU A 1 171 ? 20.907 50.341 -3.330 1.00 56.38 171 GLU A O 1
ATOM 1385 N N . VAL A 1 172 ? 20.225 50.541 -1.213 1.00 59.00 172 VAL A N 1
ATOM 1386 C CA . VAL A 1 172 ? 19.994 49.096 -1.027 1.00 59.00 172 VAL A CA 1
ATOM 1387 C C . VAL A 1 172 ? 18.736 48.656 -1.776 1.00 59.00 172 VAL A C 1
ATOM 1389 O O . VAL A 1 172 ? 18.718 47.598 -2.406 1.00 59.00 172 VAL A O 1
ATOM 1392 N N . LEU A 1 173 ? 17.691 49.487 -1.765 1.00 57.34 173 LEU A N 1
ATOM 1393 C CA . LEU A 1 173 ? 16.454 49.226 -2.504 1.00 57.34 173 LEU A CA 1
ATOM 1394 C C . LEU A 1 173 ? 16.649 49.320 -4.025 1.00 57.34 173 LEU A C 1
ATOM 1396 O O . LEU A 1 173 ? 16.076 48.507 -4.744 1.00 57.34 173 LEU A O 1
ATOM 1400 N N . THR A 1 174 ? 17.491 50.236 -4.520 1.00 59.28 174 THR A N 1
ATOM 1401 C CA . THR A 1 174 ? 17.813 50.320 -5.959 1.00 59.28 174 THR A CA 1
ATOM 1402 C C . THR A 1 174 ? 18.671 49.154 -6.438 1.00 59.28 174 THR A C 1
ATOM 1404 O O . THR A 1 174 ? 18.398 48.622 -7.511 1.00 59.28 174 THR A O 1
ATOM 1407 N N . GLN A 1 175 ? 19.631 48.682 -5.634 1.00 59.75 175 GLN A N 1
ATOM 1408 C CA . GLN A 1 175 ? 20.362 47.446 -5.942 1.00 59.75 175 GLN A CA 1
ATOM 1409 C C . GLN A 1 175 ? 19.424 46.235 -5.989 1.00 59.75 175 GLN A C 1
ATOM 1411 O O . GLN A 1 175 ? 19.549 45.401 -6.878 1.00 59.75 175 GLN A O 1
ATOM 1416 N N . LEU A 1 176 ? 18.446 46.153 -5.081 1.00 57.00 176 LEU A N 1
ATOM 1417 C CA . LEU A 1 176 ? 17.424 45.102 -5.094 1.00 57.00 176 LEU A CA 1
ATOM 1418 C C . LEU A 1 176 ? 16.426 45.229 -6.255 1.00 57.00 176 LEU A C 1
ATOM 1420 O O . LEU A 1 176 ? 15.881 44.211 -6.662 1.00 57.00 176 LEU A O 1
ATOM 1424 N N . ASP A 1 177 ? 16.188 46.429 -6.787 1.00 57.00 177 ASP A N 1
ATOM 1425 C CA . ASP A 1 177 ? 15.333 46.651 -7.963 1.00 57.00 177 ASP A CA 1
ATOM 1426 C C . ASP A 1 177 ? 16.059 46.362 -9.294 1.00 57.00 177 ASP A C 1
ATOM 1428 O O . ASP A 1 177 ? 15.406 46.028 -10.286 1.00 57.00 177 ASP A O 1
ATOM 1432 N N . GLU A 1 178 ? 17.399 46.420 -9.330 1.00 61.03 178 GLU A N 1
ATOM 1433 C CA . GLU A 1 178 ? 18.195 45.921 -10.467 1.00 61.03 178 GLU A CA 1
ATOM 1434 C C . GLU A 1 178 ? 18.071 44.398 -10.625 1.00 61.03 178 GLU A C 1
ATOM 1436 O O . GLU A 1 178 ? 18.019 43.880 -11.748 1.00 61.03 178 GLU A O 1
ATOM 1441 N N . PHE A 1 179 ? 17.944 43.669 -9.513 1.00 57.56 179 PHE A N 1
ATOM 1442 C CA . PHE A 1 179 ? 17.492 42.284 -9.532 1.00 57.56 179 PHE A CA 1
ATOM 1443 C C . PHE A 1 179 ? 15.978 42.298 -9.738 1.00 57.56 179 PHE A C 1
ATOM 1445 O O . PHE A 1 179 ? 15.227 42.401 -8.780 1.00 57.56 179 PHE A O 1
ATOM 1452 N N . GLN A 1 180 ? 15.503 42.223 -10.983 1.00 58.16 180 GLN A N 1
ATOM 1453 C CA . GLN A 1 180 ? 14.070 42.113 -11.285 1.00 58.16 180 GLN A CA 1
ATOM 1454 C C . GLN A 1 180 ? 13.467 40.863 -10.620 1.00 58.16 180 GLN A C 1
ATOM 1456 O O . GLN A 1 180 ? 13.390 39.789 -11.224 1.00 58.16 180 GLN A O 1
ATOM 1461 N N . VAL A 1 181 ? 13.070 40.995 -9.355 1.00 65.81 181 VAL A N 1
ATOM 1462 C CA . VAL A 1 181 ? 12.379 39.968 -8.592 1.00 65.81 181 VAL A CA 1
ATOM 1463 C C . VAL A 1 181 ? 10.961 39.923 -9.136 1.00 65.81 181 VAL A C 1
ATOM 1465 O O . VAL A 1 181 ? 10.128 40.779 -8.832 1.00 65.81 181 VAL A O 1
ATOM 1468 N N . ASP A 1 182 ? 10.705 38.934 -9.986 1.00 69.81 182 ASP A N 1
ATOM 1469 C CA . ASP A 1 182 ? 9.396 38.696 -10.579 1.00 69.81 182 ASP A CA 1
ATOM 1470 C C . ASP A 1 182 ? 8.469 38.090 -9.514 1.00 69.81 182 ASP A C 1
ATOM 1472 O O . ASP A 1 182 ? 8.304 36.873 -9.388 1.00 69.81 182 ASP A O 1
ATOM 1476 N N . GLN A 1 183 ? 7.909 38.969 -8.679 1.00 72.69 183 GLN A N 1
ATOM 1477 C CA . GLN A 1 183 ? 6.933 38.607 -7.652 1.00 72.69 183 GLN A CA 1
ATOM 1478 C C . GLN A 1 183 ? 5.767 37.831 -8.276 1.00 72.69 183 GLN A C 1
ATOM 1480 O O . GLN A 1 183 ? 5.325 36.818 -7.728 1.00 72.69 183 GLN A O 1
ATOM 1485 N N . ASP A 1 184 ? 5.339 38.241 -9.471 1.00 72.44 184 ASP A N 1
ATOM 1486 C CA . ASP A 1 184 ? 4.271 37.583 -10.208 1.00 72.44 184 ASP A CA 1
ATOM 1487 C C . ASP A 1 184 ? 4.663 36.160 -10.617 1.00 72.44 184 ASP A C 1
ATOM 1489 O O . ASP A 1 184 ? 3.823 35.267 -10.546 1.00 72.44 184 ASP A O 1
ATOM 1493 N N . ALA A 1 185 ? 5.921 35.876 -10.964 1.00 73.81 185 ALA A N 1
ATOM 1494 C CA . ALA A 1 185 ? 6.380 34.508 -11.227 1.00 73.81 185 ALA A CA 1
ATOM 1495 C C . ALA A 1 185 ? 6.281 33.597 -9.991 1.00 73.81 185 ALA A C 1
ATOM 1497 O O . ALA A 1 185 ? 5.809 32.462 -10.110 1.00 73.81 185 ALA A O 1
ATOM 1498 N N . ILE A 1 186 ? 6.655 34.092 -8.804 1.00 73.69 186 ILE A N 1
ATOM 1499 C CA . ILE A 1 186 ? 6.517 33.346 -7.538 1.00 73.69 186 ILE A CA 1
ATOM 1500 C C . ILE A 1 186 ? 5.038 33.066 -7.242 1.00 73.69 186 ILE A C 1
ATOM 1502 O O . ILE A 1 186 ? 4.677 31.964 -6.826 1.00 73.69 186 ILE A O 1
ATOM 1506 N N . PHE A 1 187 ? 4.155 34.026 -7.514 1.00 72.69 187 PHE A N 1
ATOM 1507 C CA . PHE A 1 187 ? 2.715 33.865 -7.289 1.00 72.69 187 PHE A CA 1
ATOM 1508 C C . PHE A 1 187 ? 2.025 33.025 -8.365 1.00 72.69 187 PHE A C 1
ATOM 1510 O O . PHE A 1 187 ? 1.086 32.280 -8.075 1.00 72.69 187 PHE A O 1
ATOM 1517 N N . ASN A 1 188 ? 2.531 33.049 -9.592 1.00 75.31 188 ASN A N 1
ATOM 1518 C CA . ASN A 1 188 ? 2.055 32.204 -10.679 1.00 75.31 188 ASN A CA 1
ATOM 1519 C C . ASN A 1 188 ? 2.379 30.721 -10.431 1.00 75.31 188 ASN A C 1
ATOM 1521 O O . ASN A 1 188 ? 1.624 29.852 -10.861 1.00 75.31 188 ASN A O 1
ATOM 1525 N N . LEU A 1 189 ? 3.430 30.403 -9.667 1.00 73.56 189 LEU A N 1
ATOM 1526 C CA . LEU A 1 189 ? 3.720 29.027 -9.234 1.00 73.56 189 LEU A CA 1
ATOM 1527 C C . LEU A 1 189 ? 2.658 28.448 -8.290 1.00 73.56 189 LEU A C 1
ATOM 1529 O O . LEU A 1 189 ? 2.455 27.234 -8.266 1.00 73.56 189 LEU A O 1
ATOM 1533 N N . LEU A 1 190 ? 1.945 29.300 -7.549 1.00 66.25 190 LEU A N 1
ATOM 1534 C CA . LEU A 1 190 ? 0.836 28.880 -6.685 1.00 66.25 190 LEU A CA 1
ATOM 1535 C C . LEU A 1 190 ? -0.445 28.573 -7.468 1.00 66.25 190 LEU A C 1
ATOM 1537 O O . LEU A 1 190 ? -1.339 27.923 -6.931 1.00 66.25 190 LEU A O 1
ATOM 1541 N N . THR A 1 191 ? -0.549 29.045 -8.713 1.00 58.84 191 THR A N 1
ATOM 1542 C CA . THR A 1 191 ? -1.777 28.965 -9.521 1.00 58.84 191 THR A CA 1
ATOM 1543 C C . THR A 1 191 ? -1.648 28.083 -10.757 1.00 58.84 191 THR A C 1
ATOM 1545 O O . THR A 1 191 ? -2.666 27.659 -11.298 1.00 58.84 191 THR A O 1
ATOM 1548 N N . LYS A 1 192 ? -0.425 27.767 -11.199 1.00 61.56 192 LYS A N 1
ATOM 1549 C CA . LYS A 1 192 ? -0.196 26.807 -12.281 1.00 61.56 192 LYS A CA 1
ATOM 1550 C C . LYS A 1 192 ? -0.282 25.374 -11.756 1.00 61.56 192 LYS A C 1
ATOM 1552 O O . LYS A 1 192 ? 0.568 24.918 -10.983 1.00 61.56 192 LYS A O 1
ATOM 1557 N N . ASP A 1 193 ? -1.300 24.651 -12.205 1.00 45.44 193 ASP A N 1
ATOM 1558 C CA . ASP A 1 193 ? -1.300 23.191 -12.162 1.00 45.44 193 ASP A CA 1
ATOM 1559 C C . ASP A 1 193 ? -0.111 22.680 -12.991 1.00 45.44 193 ASP A C 1
ATOM 1561 O O . ASP A 1 193 ? 0.233 23.259 -14.021 1.00 45.44 193 ASP A O 1
ATOM 1565 N N . GLU A 1 194 ? 0.601 21.675 -12.478 1.00 40.97 194 GLU A N 1
ATOM 1566 C CA . GLU A 1 194 ? 1.795 21.142 -13.143 1.00 40.97 194 GLU A CA 1
ATOM 1567 C C . GLU A 1 194 ? 1.385 20.442 -14.439 1.00 40.97 194 GLU A C 1
ATOM 1569 O O . GLU A 1 194 ? 0.844 19.339 -14.412 1.00 40.97 194 GLU A O 1
ATOM 1574 N N . GLU A 1 195 ? 1.651 21.074 -15.582 1.00 40.28 195 GLU A N 1
ATOM 1575 C CA . GLU A 1 195 ? 1.803 20.322 -16.822 1.00 40.28 195 GLU A CA 1
ATOM 1576 C C . GLU A 1 195 ? 3.153 19.586 -16.773 1.00 40.28 195 GLU A C 1
ATOM 1578 O O . GLU A 1 195 ? 4.166 20.188 -16.397 1.00 40.28 195 GLU A O 1
ATOM 1583 N N . PRO A 1 1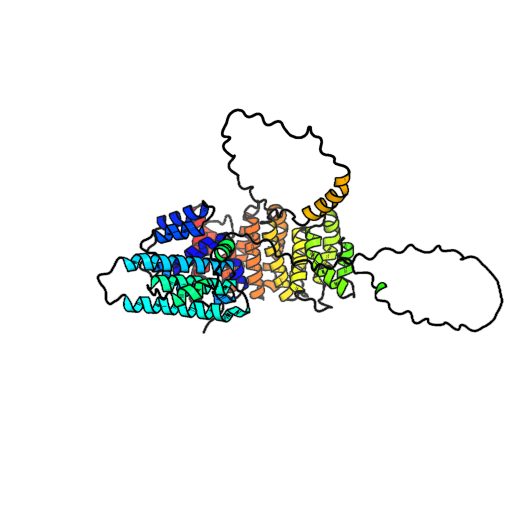96 ? 3.197 18.286 -17.115 1.00 33.91 196 PRO A N 1
ATOM 1584 C CA . PRO A 1 196 ? 4.426 17.507 -17.067 1.00 33.91 196 PRO A CA 1
ATOM 1585 C C . PRO A 1 196 ? 5.476 18.106 -18.010 1.00 33.91 196 PRO A C 1
ATOM 1587 O O . PRO A 1 196 ? 5.210 18.339 -19.188 1.00 33.91 196 PRO A O 1
ATOM 1590 N N . HIS A 1 197 ? 6.680 18.342 -17.483 1.00 36.41 197 HIS A N 1
ATOM 1591 C CA . HIS A 1 197 ? 7.816 18.895 -18.216 1.00 36.41 197 HIS A CA 1
ATOM 1592 C C . HIS A 1 197 ? 8.141 18.078 -19.479 1.00 36.41 197 HIS A C 1
ATOM 1594 O O . HIS A 1 197 ? 8.783 17.030 -19.421 1.00 36.41 197 HIS A O 1
ATOM 1600 N N . SER A 1 198 ? 7.739 18.590 -20.643 1.00 33.00 198 SER A N 1
ATOM 1601 C CA . SER A 1 198 ? 8.234 18.144 -21.941 1.00 33.00 198 SER A CA 1
ATOM 1602 C C . SER A 1 198 ? 9.647 18.689 -22.166 1.00 33.00 198 SER A C 1
ATOM 1604 O O . SER A 1 198 ? 9.858 19.901 -22.218 1.00 33.00 198 SER A O 1
ATOM 1606 N N . ILE A 1 199 ? 10.610 17.781 -22.310 1.00 34.25 199 ILE A N 1
ATOM 1607 C CA . ILE A 1 199 ? 11.983 18.058 -22.750 1.00 34.25 199 ILE A CA 1
ATOM 1608 C C . ILE A 1 199 ? 11.921 18.766 -24.122 1.00 34.25 199 ILE A C 1
ATOM 1610 O O . ILE A 1 199 ? 11.204 18.282 -25.002 1.00 34.25 199 ILE A O 1
ATOM 1614 N N . PRO A 1 200 ? 12.634 19.886 -24.350 1.00 31.92 200 PRO A N 1
ATOM 1615 C CA . PRO A 1 200 ? 12.598 20.566 -25.641 1.00 31.92 200 PRO A CA 1
ATOM 1616 C C . PRO A 1 200 ? 13.249 19.685 -26.725 1.00 31.92 200 PRO A C 1
ATOM 1618 O O . PRO A 1 200 ? 14.362 19.192 -26.518 1.00 31.92 200 PRO A O 1
ATOM 1621 N N . PRO A 1 201 ? 12.605 19.482 -27.890 1.00 31.66 201 PRO A N 1
ATOM 1622 C CA . PRO A 1 201 ? 13.209 18.733 -28.977 1.00 31.66 201 PRO A CA 1
ATOM 1623 C C . PRO A 1 201 ? 14.366 19.545 -29.560 1.00 31.66 201 PRO A C 1
ATOM 1625 O O . PRO A 1 201 ? 14.203 20.675 -30.022 1.00 31.66 201 PRO A O 1
ATOM 1628 N N . THR A 1 202 ? 15.555 18.954 -29.532 1.00 30.67 202 THR A N 1
ATOM 1629 C CA . THR A 1 202 ? 16.752 19.485 -30.178 1.00 30.67 202 THR A CA 1
ATOM 1630 C C . THR A 1 202 ? 16.518 19.486 -31.688 1.00 30.67 202 THR A C 1
ATOM 1632 O O . THR A 1 202 ? 16.375 18.439 -32.319 1.00 30.67 202 THR A O 1
ATOM 1635 N N . SER A 1 203 ? 16.431 20.679 -32.274 1.00 33.09 203 SER A N 1
ATOM 1636 C CA . SER A 1 203 ? 16.302 20.871 -33.712 1.00 33.09 203 SER A CA 1
ATOM 1637 C C . SER A 1 203 ? 17.646 20.633 -34.397 1.00 33.09 203 SER A C 1
ATOM 1639 O O . SER A 1 203 ? 18.551 21.434 -34.212 1.00 33.09 203 SER A O 1
ATOM 1641 N N . HIS A 1 204 ? 17.754 19.596 -35.226 1.00 32.19 204 HIS A N 1
ATOM 1642 C CA . HIS A 1 204 ? 18.524 19.615 -36.477 1.00 32.19 204 HIS A CA 1
ATOM 1643 C C . HIS A 1 204 ? 17.974 18.517 -37.394 1.00 32.19 204 HIS A C 1
ATOM 1645 O O . HIS A 1 204 ? 18.405 17.368 -37.374 1.00 32.19 204 HIS A O 1
ATOM 1651 N N . LYS A 1 205 ? 16.956 18.882 -38.179 1.00 33.62 205 LYS A N 1
ATOM 1652 C CA . LYS A 1 205 ? 16.416 18.075 -39.274 1.00 33.62 205 LYS A CA 1
ATOM 1653 C C . LYS A 1 205 ? 17.164 18.499 -40.541 1.00 33.62 205 LYS A C 1
ATOM 1655 O O . LYS A 1 205 ? 16.803 19.492 -41.162 1.00 33.62 205 LYS A O 1
ATOM 1660 N N . GLU A 1 206 ? 18.251 17.807 -40.872 1.00 33.03 206 GLU A N 1
ATOM 1661 C CA . GLU A 1 206 ? 18.904 17.955 -42.177 1.00 33.03 206 GLU A CA 1
ATOM 1662 C C . GLU A 1 206 ? 18.195 17.039 -43.183 1.00 33.03 206 GLU A C 1
ATOM 1664 O O . GLU A 1 206 ? 18.270 15.812 -43.118 1.00 33.03 206 GLU A O 1
ATOM 1669 N N . GLU A 1 207 ? 17.450 17.652 -44.101 1.00 35.75 207 GLU A N 1
ATOM 1670 C CA . GLU A 1 207 ? 16.815 16.987 -45.236 1.00 35.75 207 GLU A CA 1
ATOM 1671 C C . GLU A 1 207 ? 17.886 16.464 -46.207 1.00 35.75 207 GLU A C 1
ATOM 1673 O O . GLU A 1 207 ? 18.478 17.223 -46.980 1.00 35.75 207 GLU A O 1
ATOM 1678 N N . ARG A 1 208 ? 18.131 15.147 -46.218 1.00 34.34 208 ARG A N 1
ATOM 1679 C CA . ARG A 1 208 ? 18.912 14.505 -47.285 1.00 34.34 208 ARG A CA 1
ATOM 1680 C C . ARG A 1 208 ? 18.004 14.085 -48.437 1.00 34.34 208 ARG A C 1
ATOM 1682 O O . ARG A 1 208 ? 17.172 13.190 -48.314 1.00 34.34 208 ARG A O 1
ATOM 1689 N N . LYS A 1 209 ? 18.217 14.746 -49.576 1.00 32.78 209 LYS A N 1
ATOM 1690 C CA . LYS A 1 209 ? 17.649 14.437 -50.893 1.00 32.78 209 LYS A CA 1
ATOM 1691 C C . LYS A 1 209 ? 17.907 12.974 -51.274 1.00 32.78 209 LYS A C 1
ATOM 1693 O O . LYS A 1 209 ? 19.055 12.537 -51.310 1.00 32.78 209 LYS A O 1
ATOM 1698 N N . LEU A 1 210 ? 16.836 12.261 -51.615 1.00 34.22 210 LEU A N 1
ATOM 1699 C CA . LEU A 1 210 ? 16.871 10.951 -52.263 1.00 34.22 210 LEU A CA 1
ATOM 1700 C C . LEU A 1 210 ? 17.555 11.072 -53.635 1.00 34.22 210 LEU A C 1
ATOM 1702 O O . LEU A 1 210 ? 17.138 11.879 -54.467 1.00 34.22 210 LEU A O 1
ATOM 1706 N N . GLN A 1 211 ? 18.597 10.273 -53.870 1.00 38.91 211 GLN A N 1
ATOM 1707 C CA . GLN A 1 211 ? 19.128 10.025 -55.213 1.00 38.91 211 GLN A CA 1
ATOM 1708 C C . GLN A 1 211 ? 18.372 8.845 -55.856 1.00 38.91 211 GLN A C 1
ATOM 1710 O O . GLN A 1 211 ? 18.007 7.912 -55.139 1.00 38.91 211 GLN A O 1
ATOM 1715 N N . PRO A 1 212 ? 18.121 8.854 -57.179 1.00 36.25 212 PRO A N 1
ATOM 1716 C CA . PRO A 1 212 ? 17.411 7.770 -57.854 1.00 36.25 212 PRO A CA 1
ATOM 1717 C C . PRO A 1 212 ? 18.289 6.519 -57.984 1.00 36.25 212 PRO A C 1
ATOM 1719 O O . PRO A 1 212 ? 19.457 6.617 -58.358 1.00 36.25 212 PRO A O 1
ATOM 1722 N N . LEU A 1 213 ? 17.699 5.347 -57.726 1.00 38.72 213 LEU A N 1
ATOM 1723 C CA . LEU A 1 213 ? 18.304 4.044 -57.999 1.00 38.72 213 LEU A CA 1
ATOM 1724 C C . LEU A 1 213 ? 18.614 3.885 -59.496 1.00 38.72 213 LEU A C 1
ATOM 1726 O O . LEU A 1 213 ? 17.750 4.101 -60.347 1.00 38.72 213 LEU A O 1
ATOM 1730 N N . ALA A 1 214 ? 19.846 3.474 -59.799 1.00 41.41 214 ALA A N 1
ATOM 1731 C CA . ALA A 1 214 ? 20.255 3.016 -61.122 1.00 41.41 214 ALA A CA 1
ATOM 1732 C C . ALA A 1 214 ? 19.575 1.673 -61.470 1.00 41.41 214 ALA A C 1
ATOM 1734 O O . ALA A 1 214 ? 19.267 0.891 -60.565 1.00 41.41 214 ALA A O 1
ATOM 1735 N N . PRO A 1 215 ? 19.321 1.389 -62.759 1.00 40.25 215 PRO A N 1
ATOM 1736 C CA . PRO A 1 215 ? 18.603 0.192 -63.170 1.00 40.25 215 PRO A CA 1
ATOM 1737 C C . PRO A 1 215 ? 19.473 -1.061 -63.027 1.00 40.25 215 PRO A C 1
ATOM 1739 O O . PRO A 1 215 ? 20.624 -1.096 -63.456 1.00 40.25 215 PRO A O 1
ATOM 1742 N N . VAL A 1 216 ? 18.874 -2.101 -62.448 1.00 47.66 216 VAL A N 1
ATOM 1743 C CA . VAL A 1 216 ? 19.380 -3.474 -62.436 1.00 47.66 216 VAL A CA 1
ATOM 1744 C C . VAL A 1 216 ? 19.211 -4.050 -63.842 1.00 47.66 216 VAL A C 1
ATOM 1746 O O . VAL A 1 216 ? 18.101 -4.396 -64.247 1.00 47.66 216 VAL A O 1
ATOM 1749 N N . SER A 1 217 ? 20.303 -4.147 -64.591 1.00 42.69 217 SER A N 1
ATOM 1750 C CA . SER A 1 217 ? 20.406 -5.001 -65.772 1.00 42.69 217 SER A CA 1
ATOM 1751 C C . SER A 1 217 ? 21.644 -5.877 -65.639 1.00 42.69 217 SER A C 1
ATOM 1753 O O . SER A 1 217 ? 22.689 -5.390 -65.222 1.00 42.69 217 SER A O 1
ATOM 1755 N N . ASP A 1 218 ? 21.477 -7.143 -66.025 1.00 41.72 218 ASP A N 1
ATOM 1756 C CA . ASP A 1 218 ? 22.502 -8.177 -66.224 1.00 41.72 218 ASP A CA 1
ATOM 1757 C C . ASP A 1 218 ? 22.631 -9.192 -65.075 1.00 41.72 218 ASP A C 1
ATOM 1759 O O . ASP A 1 218 ? 23.612 -9.236 -64.341 1.00 41.72 218 ASP A O 1
ATOM 1763 N N . PHE A 1 219 ? 21.618 -10.063 -64.953 1.00 41.50 219 PHE A N 1
ATOM 1764 C CA . PHE A 1 219 ? 21.679 -11.270 -64.113 1.00 41.50 219 PHE A CA 1
ATOM 1765 C C . PHE A 1 219 ? 21.515 -12.591 -64.892 1.00 41.50 219 PHE A C 1
ATOM 1767 O O . PHE A 1 219 ? 21.270 -13.626 -64.290 1.00 41.50 219 PHE A O 1
ATOM 1774 N N . TYR A 1 220 ? 21.676 -12.612 -66.220 1.00 41.78 220 TYR A N 1
ATOM 1775 C CA . TYR A 1 22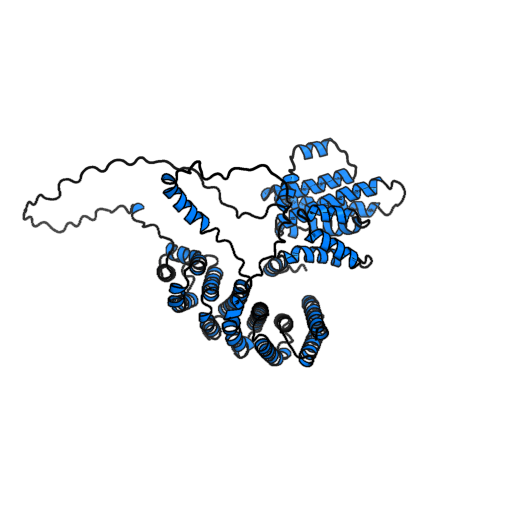0 ? 21.757 -13.884 -66.952 1.00 41.78 220 TYR A CA 1
ATOM 1776 C C . TYR A 1 220 ? 22.741 -13.807 -68.120 1.00 41.78 220 TYR A C 1
ATOM 1778 O O . TYR A 1 220 ? 22.370 -13.464 -69.238 1.00 41.78 220 TYR A O 1
ATOM 1786 N N . ALA A 1 221 ? 23.987 -14.192 -67.858 1.00 39.69 221 ALA A N 1
ATOM 1787 C CA . ALA A 1 221 ? 24.866 -14.773 -68.863 1.00 39.69 221 ALA A CA 1
ATOM 1788 C C . ALA A 1 221 ? 25.555 -15.981 -68.217 1.00 39.69 221 ALA A C 1
ATOM 1790 O O . ALA A 1 221 ? 26.465 -15.836 -67.406 1.00 39.69 221 ALA A O 1
ATOM 1791 N N . GLN A 1 222 ? 25.025 -17.167 -68.519 1.00 43.91 222 GLN A N 1
ATOM 1792 C CA . GLN A 1 222 ? 25.733 -18.429 -68.351 1.00 43.91 222 GLN A CA 1
ATOM 1793 C C . GLN A 1 222 ? 26.938 -18.426 -69.290 1.00 43.91 222 GLN A C 1
ATOM 1795 O O . GLN A 1 222 ? 26.763 -18.183 -70.481 1.00 43.91 222 GLN A O 1
ATOM 1800 N N . ASP A 1 223 ? 28.109 -18.760 -68.764 1.00 41.47 223 ASP A N 1
ATOM 1801 C CA . ASP A 1 223 ? 29.116 -19.469 -69.542 1.00 41.47 223 ASP A CA 1
ATOM 1802 C C . ASP A 1 223 ? 29.776 -20.502 -68.625 1.00 41.47 223 ASP A C 1
ATOM 1804 O O . ASP A 1 223 ? 30.423 -20.172 -67.628 1.00 41.47 223 ASP A O 1
ATOM 1808 N N . ASP A 1 224 ? 29.513 -21.764 -68.955 1.00 47.31 224 ASP A N 1
ATOM 1809 C CA . ASP A 1 224 ? 30.147 -22.941 -68.388 1.00 47.31 224 ASP A CA 1
ATOM 1810 C C . ASP A 1 224 ? 31.621 -22.952 -68.807 1.00 47.31 224 ASP A C 1
ATOM 1812 O O . ASP A 1 224 ? 31.956 -22.996 -69.991 1.00 47.31 224 ASP A O 1
ATOM 1816 N N . SER A 1 225 ? 32.516 -22.941 -67.826 1.00 41.41 225 SER A N 1
ATOM 1817 C CA . SER A 1 225 ? 33.937 -23.196 -68.031 1.00 41.41 225 SER A CA 1
ATOM 1818 C C . SER A 1 225 ? 34.447 -24.000 -66.847 1.00 41.41 225 SER A C 1
ATOM 1820 O O . SER A 1 225 ? 34.756 -23.437 -65.796 1.00 41.41 225 SER A O 1
ATOM 1822 N N . ASP A 1 226 ? 34.544 -25.313 -67.052 1.00 51.38 226 ASP A N 1
ATOM 1823 C CA . ASP A 1 226 ? 35.288 -26.250 -66.215 1.00 51.38 226 ASP A CA 1
ATOM 1824 C C . ASP A 1 226 ? 36.674 -25.680 -65.895 1.00 51.38 226 ASP A C 1
ATOM 1826 O O . ASP A 1 226 ? 37.550 -25.597 -66.759 1.00 51.38 226 ASP A O 1
ATOM 1830 N N . ASN A 1 227 ? 36.881 -25.278 -64.644 1.00 43.28 227 ASN A N 1
ATOM 1831 C CA . ASN A 1 227 ? 38.213 -25.051 -64.117 1.00 43.28 227 ASN A CA 1
ATOM 1832 C C . ASN A 1 227 ? 38.247 -25.513 -62.661 1.00 43.28 227 ASN A C 1
ATOM 1834 O O . ASN A 1 227 ? 37.754 -24.838 -61.757 1.00 43.28 227 ASN A O 1
ATOM 1838 N N . ASP A 1 228 ? 38.821 -26.699 -62.471 1.00 51.81 228 ASP A N 1
ATOM 1839 C CA . ASP A 1 228 ? 39.277 -27.220 -61.191 1.00 51.81 228 ASP A CA 1
ATOM 1840 C C . ASP A 1 228 ? 40.300 -26.241 -60.595 1.00 51.81 228 ASP A C 1
ATOM 1842 O O . ASP A 1 228 ? 41.491 -26.278 -60.907 1.00 51.81 228 ASP A O 1
ATOM 1846 N N . SER A 1 229 ? 39.844 -25.336 -59.734 1.00 46.75 229 SER A N 1
ATOM 1847 C CA . SER A 1 229 ? 40.731 -24.584 -58.855 1.00 46.75 229 SER A CA 1
ATOM 1848 C C . SER A 1 229 ? 40.087 -24.438 -57.487 1.00 46.75 229 SER A C 1
ATOM 1850 O O . SER A 1 229 ? 39.064 -23.771 -57.345 1.00 46.75 229 SER A O 1
ATOM 1852 N N . ASP A 1 230 ? 40.708 -25.128 -56.535 1.00 47.12 230 ASP A N 1
ATOM 1853 C CA . ASP A 1 230 ? 40.646 -25.008 -55.084 1.00 47.12 230 ASP A CA 1
ATOM 1854 C C . ASP A 1 230 ? 39.772 -23.879 -54.525 1.00 47.12 230 ASP A C 1
ATOM 1856 O O . ASP A 1 230 ? 39.933 -22.705 -54.854 1.00 47.12 230 ASP A O 1
ATOM 1860 N N . PHE A 1 231 ? 38.887 -24.278 -53.608 1.00 46.22 231 PHE A N 1
ATOM 1861 C CA . PHE A 1 231 ? 38.056 -23.459 -52.724 1.00 46.22 231 PHE A CA 1
ATOM 1862 C C . PHE A 1 231 ? 38.867 -22.364 -52.000 1.00 46.22 231 PHE A C 1
ATOM 1864 O O . PHE A 1 231 ? 39.170 -22.457 -50.811 1.00 46.22 231 PHE A O 1
ATOM 1871 N N . ASP A 1 232 ? 39.174 -21.283 -52.704 1.00 56.06 232 ASP A N 1
ATOM 1872 C CA . ASP A 1 232 ? 39.687 -20.048 -52.129 1.00 56.06 232 ASP A CA 1
ATOM 1873 C C . ASP A 1 232 ? 38.468 -19.209 -51.718 1.00 56.06 232 ASP A C 1
ATOM 1875 O O . ASP A 1 232 ? 38.033 -18.275 -52.399 1.00 56.06 232 ASP A O 1
ATOM 1879 N N . LEU A 1 233 ? 37.839 -19.627 -50.610 1.00 53.97 233 LEU A N 1
ATOM 1880 C CA . LEU A 1 233 ? 36.818 -18.861 -49.896 1.00 53.97 233 LEU A CA 1
ATOM 1881 C C . LEU A 1 233 ? 37.468 -17.558 -49.421 1.00 53.97 233 LEU A C 1
ATOM 1883 O O . LEU A 1 233 ? 37.995 -17.456 -48.313 1.00 53.97 233 LEU A O 1
ATOM 1887 N N . LYS A 1 234 ? 37.440 -16.545 -50.288 1.00 50.31 234 LYS A N 1
ATOM 1888 C CA . LYS A 1 234 ? 37.759 -15.171 -49.923 1.00 50.31 234 LYS A CA 1
ATOM 1889 C C . LYS A 1 234 ? 36.718 -14.733 -48.901 1.00 50.31 234 LYS A C 1
ATOM 1891 O O . LYS A 1 234 ? 35.611 -14.349 -49.269 1.00 50.31 234 LYS A O 1
ATOM 1896 N N . TYR A 1 235 ? 37.074 -14.788 -47.620 1.00 49.69 235 TYR A N 1
ATOM 1897 C CA . TYR A 1 235 ? 36.403 -13.987 -46.608 1.00 49.69 235 TYR A CA 1
ATOM 1898 C C . TYR A 1 235 ? 36.621 -12.531 -47.013 1.00 49.69 235 TYR A C 1
ATOM 1900 O O . TYR A 1 235 ? 37.663 -11.942 -46.726 1.00 49.69 235 TYR A O 1
ATOM 1908 N N . ALA A 1 236 ? 35.671 -11.965 -47.757 1.00 53.62 236 ALA A N 1
ATOM 1909 C CA . ALA A 1 236 ? 35.560 -10.524 -47.817 1.00 53.62 236 ALA A CA 1
ATOM 1910 C C . ALA A 1 236 ? 35.382 -10.078 -46.358 1.00 53.62 236 ALA A C 1
ATOM 1912 O O . ALA A 1 236 ? 34.491 -10.612 -45.691 1.00 53.62 236 ALA A O 1
ATOM 1913 N N . PRO A 1 237 ? 36.237 -9.193 -45.820 1.00 52.72 237 PRO A N 1
ATOM 1914 C CA . PRO A 1 237 ? 35.958 -8.584 -44.535 1.00 52.72 237 PRO A CA 1
ATOM 1915 C C . PRO A 1 237 ? 34.640 -7.835 -44.711 1.00 52.72 237 PRO A C 1
ATOM 1917 O O . PRO A 1 237 ? 34.590 -6.796 -45.366 1.00 52.72 237 PRO A O 1
ATOM 1920 N N . GLN A 1 238 ? 33.550 -8.428 -44.228 1.00 54.69 238 GLN A N 1
ATOM 1921 C CA . GLN A 1 238 ? 32.286 -7.734 -44.117 1.00 54.69 238 GLN A CA 1
ATOM 1922 C C . GLN A 1 238 ? 32.549 -6.663 -43.066 1.00 54.69 238 GLN A C 1
ATOM 1924 O O . GLN A 1 238 ? 32.763 -6.972 -41.896 1.00 54.69 238 GLN A O 1
ATOM 1929 N N . GLU A 1 239 ? 32.694 -5.417 -43.509 1.00 52.09 239 GLU A N 1
ATOM 1930 C CA . GLU A 1 239 ? 32.740 -4.294 -42.589 1.00 52.09 239 GLU A CA 1
ATOM 1931 C C . GLU A 1 239 ? 31.413 -4.329 -41.832 1.00 52.09 239 GLU A C 1
ATOM 1933 O O . GLU A 1 239 ? 30.359 -4.163 -42.452 1.00 52.09 239 GLU A O 1
ATOM 1938 N N . ASP A 1 240 ? 31.466 -4.615 -40.525 1.00 52.88 240 ASP A N 1
ATOM 1939 C CA . ASP A 1 240 ? 30.342 -4.502 -39.592 1.00 52.88 240 ASP A CA 1
ATOM 1940 C C . ASP A 1 240 ? 29.867 -3.046 -39.610 1.00 52.88 240 ASP A C 1
ATOM 1942 O O . ASP A 1 240 ? 30.232 -2.200 -38.790 1.00 52.88 240 ASP A O 1
ATOM 1946 N N . THR A 1 241 ? 29.099 -2.712 -40.637 1.00 51.94 241 THR A N 1
ATOM 1947 C CA . THR A 1 241 ? 28.561 -1.384 -40.831 1.00 51.94 241 THR A CA 1
ATOM 1948 C C . THR A 1 241 ? 27.385 -1.313 -39.871 1.00 51.94 241 THR A C 1
ATOM 1950 O O . THR A 1 241 ? 26.498 -2.163 -39.915 1.00 51.94 241 THR A O 1
ATOM 1953 N N . PHE A 1 242 ? 27.344 -0.297 -39.005 1.00 54.38 242 PHE A N 1
ATOM 1954 C CA . PHE A 1 242 ? 26.275 -0.040 -38.018 1.00 54.38 242 PHE A CA 1
ATOM 1955 C C . PHE A 1 242 ? 24.828 -0.061 -38.583 1.00 54.38 242 PHE A C 1
ATOM 1957 O O . PHE A 1 242 ? 23.868 0.093 -37.834 1.00 54.38 242 PHE A O 1
ATOM 1964 N N . GLN A 1 243 ? 24.658 -0.231 -39.895 1.00 47.41 243 GLN A N 1
ATOM 1965 C CA . GLN A 1 243 ? 23.399 -0.361 -40.620 1.00 47.41 243 GLN A CA 1
ATOM 1966 C C . GLN A 1 243 ? 22.721 -1.738 -40.521 1.00 47.41 243 GLN A C 1
ATOM 1968 O O . GLN A 1 243 ? 21.522 -1.799 -40.784 1.00 47.41 243 GLN A O 1
ATOM 1973 N N . ASP A 1 244 ? 23.411 -2.794 -40.071 1.00 49.94 244 ASP A N 1
ATOM 1974 C CA . ASP A 1 244 ? 22.801 -4.125 -39.859 1.00 49.94 244 ASP A CA 1
ATOM 1975 C C . ASP A 1 244 ? 22.169 -4.301 -38.458 1.00 49.94 244 ASP A C 1
ATOM 1977 O O . ASP A 1 244 ? 21.525 -5.313 -38.163 1.00 49.94 244 ASP A O 1
ATOM 1981 N N . LEU A 1 245 ? 22.286 -3.293 -37.583 1.00 56.19 245 LEU A N 1
ATOM 1982 C CA . LEU A 1 245 ? 21.600 -3.253 -36.290 1.00 56.19 245 LEU A CA 1
ATOM 1983 C C . LEU A 1 245 ? 20.117 -2.920 -36.505 1.00 56.19 245 LEU A C 1
ATOM 1985 O O . LEU A 1 245 ? 19.721 -1.755 -36.566 1.00 56.19 245 LEU A O 1
ATOM 1989 N N . ILE A 1 246 ? 19.276 -3.952 -36.613 1.00 64.69 246 ILE A N 1
ATOM 1990 C CA . ILE A 1 246 ? 17.817 -3.788 -36.610 1.00 64.69 246 ILE A CA 1
ATOM 1991 C C . ILE A 1 246 ? 17.432 -3.061 -35.309 1.00 64.69 246 ILE A C 1
ATOM 1993 O O . ILE A 1 246 ? 17.658 -3.614 -34.228 1.00 64.69 246 ILE A O 1
ATOM 1997 N N . PRO A 1 247 ? 16.836 -1.853 -35.370 1.00 69.56 247 PRO A N 1
ATOM 1998 C CA . PRO A 1 247 ? 16.480 -1.114 -34.169 1.00 69.56 247 PRO A CA 1
ATOM 1999 C C . PRO A 1 247 ? 15.470 -1.925 -33.358 1.00 69.56 247 PRO A C 1
ATOM 2001 O O . PRO A 1 247 ? 14.421 -2.334 -33.871 1.00 69.56 247 PRO A O 1
ATOM 2004 N N . ILE A 1 248 ? 15.789 -2.170 -32.087 1.00 79.56 248 ILE A N 1
ATOM 2005 C CA . ILE A 1 248 ? 14.932 -2.937 -31.185 1.00 79.56 248 ILE A CA 1
ATOM 2006 C C . ILE A 1 248 ? 13.653 -2.134 -30.941 1.00 79.56 248 ILE A C 1
ATOM 2008 O O . ILE A 1 248 ? 13.667 -1.038 -30.381 1.00 79.56 248 ILE A O 1
ATOM 2012 N N . LYS A 1 249 ? 12.527 -2.675 -31.411 1.00 82.00 249 LYS A N 1
ATOM 2013 C CA . LYS A 1 249 ? 11.214 -2.031 -31.307 1.00 82.00 249 LYS A CA 1
ATOM 2014 C C . LYS A 1 249 ? 10.584 -2.297 -29.942 1.00 82.00 249 LYS A C 1
ATOM 2016 O O . LYS A 1 249 ? 10.769 -3.363 -29.356 1.00 82.00 249 LYS A O 1
ATOM 2021 N N . ARG A 1 250 ? 9.792 -1.331 -29.467 1.00 85.31 250 ARG A N 1
ATOM 2022 C CA . ARG A 1 250 ? 8.962 -1.478 -28.262 1.00 85.31 250 ARG A CA 1
ATOM 2023 C C . ARG A 1 250 ? 7.933 -2.597 -28.473 1.00 85.31 250 ARG A C 1
ATOM 2025 O O . ARG A 1 250 ? 7.367 -2.662 -29.567 1.00 85.31 250 ARG A O 1
ATOM 2032 N N . PRO A 1 251 ? 7.679 -3.453 -27.468 1.00 87.31 251 PRO A N 1
ATOM 2033 C CA . PRO A 1 251 ? 6.668 -4.494 -27.587 1.00 87.31 251 PRO A CA 1
ATOM 2034 C C . PRO A 1 251 ? 5.280 -3.859 -27.739 1.00 87.31 251 PRO A C 1
ATOM 2036 O O . PRO A 1 251 ? 4.907 -2.972 -26.973 1.00 87.31 251 PRO A O 1
ATOM 2039 N N . LEU A 1 252 ? 4.524 -4.309 -28.744 1.00 86.06 252 LEU A N 1
ATOM 2040 C CA . LEU A 1 252 ? 3.147 -3.859 -28.997 1.00 86.06 252 LEU A CA 1
ATOM 2041 C C . LEU A 1 252 ? 2.108 -4.887 -28.539 1.00 86.06 252 LEU A C 1
ATOM 2043 O O . LEU A 1 252 ? 0.950 -4.542 -28.313 1.00 86.06 252 LEU A O 1
ATOM 2047 N N . TYR A 1 253 ? 2.519 -6.147 -28.404 1.00 90.12 253 TYR A N 1
ATOM 2048 C CA . TYR A 1 253 ? 1.666 -7.256 -27.999 1.00 90.12 253 TYR A CA 1
ATOM 2049 C C . TYR A 1 253 ? 2.207 -7.920 -26.732 1.00 90.12 253 TYR A C 1
ATOM 2051 O O . TYR A 1 253 ? 3.411 -7.910 -26.473 1.00 90.12 253 TYR A O 1
ATOM 2059 N N . LEU A 1 254 ? 1.320 -8.550 -25.957 1.00 90.50 254 LEU A N 1
ATOM 2060 C CA . LEU A 1 254 ? 1.716 -9.293 -24.755 1.00 90.50 254 LEU A CA 1
ATOM 2061 C C . LEU A 1 254 ? 2.657 -10.467 -25.079 1.00 90.50 254 LEU A C 1
ATOM 2063 O O . LEU A 1 254 ? 3.554 -10.753 -24.291 1.00 90.50 254 LEU A O 1
ATOM 2067 N N . SER A 1 255 ? 2.526 -11.089 -26.257 1.00 90.69 255 SER A N 1
ATOM 2068 C CA . SER A 1 255 ? 3.474 -12.110 -26.728 1.00 90.69 255 SER A CA 1
ATOM 2069 C C . SER A 1 255 ? 4.888 -11.551 -26.878 1.00 90.69 255 SER A C 1
ATOM 2071 O O . SER A 1 255 ? 5.859 -12.178 -26.457 1.00 90.69 255 SER A O 1
ATOM 2073 N N . ASP A 1 256 ? 5.006 -10.351 -27.448 1.00 90.44 256 ASP A N 1
ATOM 2074 C CA . ASP A 1 256 ? 6.290 -9.689 -27.673 1.00 90.44 256 ASP A CA 1
ATOM 2075 C C . ASP A 1 256 ? 6.909 -9.259 -26.348 1.00 90.44 256 ASP A C 1
ATOM 2077 O O . ASP A 1 256 ? 8.127 -9.341 -26.187 1.00 90.44 256 ASP A O 1
ATOM 2081 N N . LEU A 1 257 ? 6.065 -8.846 -25.396 1.00 93.50 257 LEU A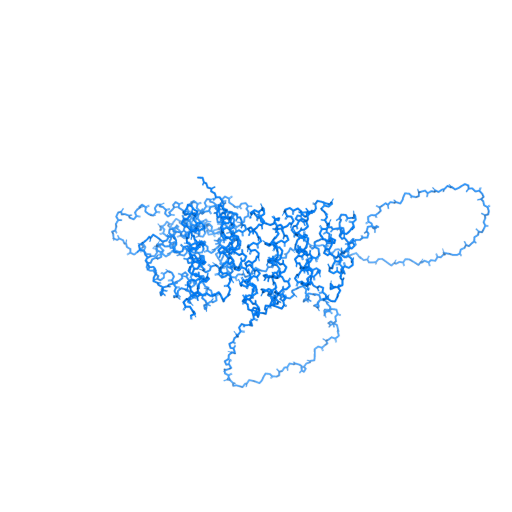 N 1
ATOM 2082 C CA . LEU A 1 257 ? 6.474 -8.535 -24.035 1.00 93.50 257 LEU A CA 1
ATOM 2083 C C . LEU A 1 257 ? 7.049 -9.774 -23.335 1.00 93.50 257 LEU A C 1
ATOM 2085 O O . LEU A 1 257 ? 8.153 -9.703 -22.804 1.00 93.50 257 LEU A O 1
ATOM 2089 N N . ILE A 1 258 ? 6.349 -10.913 -23.372 1.00 93.62 258 ILE A N 1
ATOM 2090 C CA . ILE A 1 258 ? 6.821 -12.179 -22.781 1.00 93.62 258 ILE A CA 1
ATOM 2091 C C . ILE A 1 258 ? 8.172 -12.581 -23.387 1.00 93.62 258 ILE A C 1
ATOM 2093 O O . ILE A 1 258 ? 9.134 -12.822 -22.654 1.00 93.62 258 ILE A O 1
ATOM 2097 N N . GLN A 1 259 ? 8.283 -12.564 -24.719 1.00 93.00 259 GLN A N 1
ATOM 2098 C CA . GLN A 1 259 ? 9.543 -12.860 -25.408 1.00 93.00 259 GLN A CA 1
ATOM 2099 C C . GLN A 1 259 ? 10.649 -11.856 -25.058 1.00 93.00 259 GLN A C 1
ATOM 2101 O O . GLN A 1 259 ? 11.814 -12.226 -24.924 1.00 93.00 259 GLN A O 1
ATOM 2106 N N . GLY A 1 260 ? 10.304 -10.578 -24.912 1.00 92.62 260 GLY A N 1
ATOM 2107 C CA . GLY A 1 260 ? 11.238 -9.519 -24.557 1.00 92.62 260 GLY A CA 1
ATOM 2108 C C . GLY A 1 260 ? 11.785 -9.659 -23.136 1.00 92.62 260 GLY A C 1
ATOM 2109 O O . GLY A 1 260 ? 12.994 -9.536 -22.934 1.00 92.62 260 GLY A O 1
ATOM 2110 N N . LEU A 1 261 ? 10.937 -10.023 -22.171 1.00 94.06 261 LEU A N 1
ATOM 2111 C CA . LEU A 1 261 ? 11.347 -10.302 -20.789 1.00 94.06 261 LEU A CA 1
ATOM 2112 C C . LEU A 1 261 ? 12.206 -11.575 -20.672 1.00 94.06 261 LEU A C 1
ATOM 2114 O O . LEU A 1 261 ? 13.066 -11.662 -19.793 1.00 94.06 261 LEU A O 1
ATOM 2118 N N . GLN A 1 262 ? 12.015 -12.546 -21.568 1.00 94.50 262 GLN A N 1
ATOM 2119 C CA . GLN A 1 262 ? 12.861 -13.743 -21.653 1.00 94.50 262 GLN A CA 1
ATOM 2120 C C . GLN A 1 262 ? 14.168 -13.503 -22.413 1.00 94.50 262 GLN A C 1
ATOM 2122 O O . GLN A 1 262 ? 15.127 -14.240 -22.196 1.00 94.50 262 GLN A O 1
ATOM 2127 N N . SER A 1 263 ? 14.244 -12.469 -23.252 1.00 92.25 263 SER A N 1
ATOM 2128 C CA . SER A 1 263 ? 15.394 -12.246 -24.131 1.00 92.25 263 SER A CA 1
ATOM 2129 C C . SER A 1 263 ? 16.717 -12.053 -23.379 1.00 92.25 263 SER A C 1
ATOM 2131 O O . SER A 1 263 ? 16.759 -11.461 -22.301 1.00 92.25 263 SER A O 1
ATOM 2133 N N . ASP A 1 264 ? 17.805 -12.536 -23.981 1.00 90.56 264 ASP A N 1
ATOM 2134 C CA . ASP A 1 264 ? 19.177 -12.355 -23.479 1.00 90.56 264 ASP A CA 1
ATOM 2135 C C . ASP A 1 264 ? 19.831 -11.063 -24.001 1.00 90.56 264 ASP A C 1
ATOM 2137 O O . ASP A 1 264 ? 20.995 -10.779 -23.722 1.00 90.56 264 ASP A O 1
ATOM 2141 N N . ASN A 1 265 ? 19.081 -10.255 -24.753 1.00 89.75 265 ASN A N 1
ATOM 2142 C CA . ASN A 1 265 ? 19.531 -8.954 -25.222 1.00 89.75 265 ASN A CA 1
ATOM 2143 C C . ASN A 1 265 ? 19.192 -7.880 -24.175 1.00 89.75 265 ASN A C 1
ATOM 2145 O O . ASN A 1 265 ? 18.020 -7.678 -23.849 1.00 89.75 265 ASN A O 1
ATOM 2149 N N . HIS A 1 266 ? 20.220 -7.175 -23.691 1.00 91.31 266 HIS A N 1
ATOM 2150 C CA . HIS A 1 266 ? 20.101 -6.123 -22.680 1.00 91.31 266 HIS A CA 1
ATOM 2151 C C . HIS A 1 266 ? 19.066 -5.052 -23.050 1.00 91.31 266 HIS A C 1
ATOM 2153 O O . HIS A 1 266 ? 18.168 -4.755 -22.266 1.00 91.31 266 HIS A O 1
ATOM 2159 N N . GLU A 1 267 ? 19.165 -4.489 -24.254 1.00 90.12 267 GLU A N 1
ATOM 2160 C CA . GLU A 1 267 ? 18.299 -3.398 -24.706 1.00 90.12 267 GLU A CA 1
ATOM 2161 C C . GLU A 1 267 ? 16.846 -3.861 -24.840 1.00 90.12 267 GLU A C 1
ATOM 2163 O O . GLU A 1 267 ? 15.928 -3.174 -24.390 1.00 90.12 267 GLU A O 1
ATOM 2168 N N . ARG A 1 268 ? 16.625 -5.063 -25.390 1.00 92.38 268 ARG A N 1
ATOM 2169 C CA . ARG A 1 268 ? 15.276 -5.634 -25.528 1.00 92.38 268 ARG A CA 1
ATOM 2170 C C . ARG A 1 268 ? 14.644 -5.923 -24.171 1.00 92.38 268 ARG A C 1
ATOM 2172 O O . ARG A 1 268 ? 13.462 -5.626 -23.990 1.00 92.38 268 ARG A O 1
ATOM 2179 N N . PHE A 1 269 ? 15.406 -6.461 -23.222 1.00 94.25 269 PHE A N 1
ATOM 2180 C CA . PHE A 1 269 ? 14.926 -6.712 -21.865 1.00 94.25 269 PHE A CA 1
ATOM 2181 C C . PHE A 1 269 ? 14.546 -5.412 -21.150 1.00 94.25 269 PHE A C 1
ATOM 2183 O O . PHE A 1 269 ? 13.432 -5.301 -20.636 1.00 94.25 269 PHE A O 1
ATOM 2190 N N . THR A 1 270 ? 15.441 -4.419 -21.163 1.00 93.38 270 THR A N 1
ATOM 2191 C CA . THR A 1 270 ? 15.229 -3.118 -20.510 1.00 93.38 270 THR A CA 1
ATOM 2192 C C . THR A 1 270 ? 14.021 -2.393 -21.106 1.00 93.38 270 THR A C 1
ATOM 2194 O O . THR A 1 270 ? 13.134 -1.952 -20.380 1.00 93.38 270 THR A O 1
ATOM 2197 N N . LEU A 1 271 ? 13.900 -2.376 -22.435 1.00 93.31 271 LEU A N 1
ATOM 2198 C CA . LEU A 1 271 ? 12.747 -1.778 -23.107 1.00 93.31 271 LEU A CA 1
ATOM 2199 C C . LEU A 1 271 ? 11.435 -2.499 -22.762 1.00 93.31 271 LEU A C 1
ATOM 2201 O O . LEU A 1 271 ? 10.391 -1.862 -22.618 1.00 93.31 271 LEU A O 1
ATOM 2205 N N . SER A 1 272 ? 11.480 -3.826 -22.620 1.00 94.50 272 SER A N 1
ATOM 2206 C CA . SER A 1 272 ? 10.306 -4.638 -22.287 1.00 94.50 272 SER A CA 1
ATOM 2207 C C . SER A 1 272 ? 9.827 -4.386 -20.863 1.00 94.50 272 SER A C 1
ATOM 2209 O O . SER A 1 272 ? 8.637 -4.170 -20.661 1.00 94.50 272 SER A O 1
ATOM 2211 N N . ILE A 1 273 ? 10.732 -4.353 -19.878 1.00 95.31 273 ILE A N 1
ATOM 2212 C CA . ILE A 1 273 ? 10.348 -4.095 -18.483 1.00 95.31 273 ILE A CA 1
ATOM 2213 C C . ILE A 1 273 ? 9.832 -2.661 -18.286 1.00 95.31 273 ILE A C 1
ATOM 2215 O O . ILE A 1 273 ? 8.884 -2.462 -17.530 1.00 95.31 273 ILE A O 1
ATOM 2219 N N . ASP A 1 274 ? 10.391 -1.685 -19.006 1.00 94.06 274 ASP A N 1
ATOM 2220 C CA . ASP A 1 274 ? 9.979 -0.278 -18.914 1.00 94.06 274 ASP A CA 1
ATOM 2221 C C . ASP A 1 274 ? 8.605 -0.022 -19.543 1.00 94.06 274 ASP A C 1
ATOM 2223 O O . ASP A 1 274 ? 7.828 0.794 -19.050 1.00 94.06 274 ASP A O 1
ATOM 2227 N N . THR A 1 275 ? 8.279 -0.729 -20.626 1.00 92.94 275 THR A N 1
ATOM 2228 C CA . THR A 1 275 ? 6.998 -0.566 -21.334 1.00 92.94 275 THR A CA 1
ATOM 2229 C C . THR A 1 275 ? 5.877 -1.440 -20.772 1.00 92.94 275 THR A C 1
ATOM 2231 O O . THR A 1 275 ? 4.706 -1.115 -20.974 1.00 92.94 275 THR A O 1
ATOM 2234 N N . ALA A 1 276 ? 6.211 -2.505 -20.037 1.00 94.19 276 ALA A N 1
ATOM 2235 C CA . ALA A 1 276 ? 5.278 -3.518 -19.546 1.00 94.19 276 ALA A CA 1
ATOM 2236 C C . ALA A 1 276 ? 4.055 -2.944 -18.811 1.00 94.19 276 ALA A C 1
ATOM 2238 O O . ALA A 1 276 ? 2.926 -3.296 -19.147 1.00 94.19 276 ALA A O 1
ATOM 2239 N N . ASP A 1 277 ? 4.265 -2.046 -17.845 1.00 93.94 277 ASP A N 1
ATOM 2240 C CA . ASP A 1 277 ? 3.188 -1.453 -17.033 1.00 93.94 277 ASP A CA 1
ATOM 2241 C C . ASP A 1 277 ? 2.175 -0.705 -17.914 1.00 93.94 277 ASP A C 1
ATOM 2243 O O . ASP A 1 277 ? 0.975 -0.992 -17.901 1.00 93.94 277 ASP A O 1
ATOM 2247 N N . THR A 1 278 ? 2.675 0.184 -18.776 1.00 92.00 278 THR A N 1
ATOM 2248 C CA . THR A 1 278 ? 1.831 0.952 -19.701 1.00 92.00 278 THR A CA 1
ATOM 2249 C C . THR A 1 278 ? 1.124 0.063 -20.720 1.00 92.00 278 THR A C 1
ATOM 2251 O O . THR A 1 278 ? -0.044 0.297 -21.030 1.00 92.00 278 THR A O 1
ATOM 2254 N N . LEU A 1 279 ? 1.795 -0.976 -21.225 1.00 91.88 279 LEU A N 1
ATOM 2255 C CA . LEU A 1 279 ? 1.223 -1.884 -22.213 1.00 91.88 279 LEU A CA 1
ATOM 2256 C C . LEU A 1 279 ? 0.053 -2.669 -21.613 1.00 91.88 279 LEU A C 1
ATOM 2258 O O . LEU A 1 279 ? -1.024 -2.697 -22.200 1.00 91.88 279 LEU A O 1
ATOM 2262 N N . ILE A 1 280 ? 0.226 -3.236 -20.417 1.00 93.31 280 ILE A N 1
ATOM 2263 C CA . ILE A 1 280 ? -0.809 -4.030 -19.735 1.00 93.31 280 ILE A CA 1
ATOM 2264 C C . ILE A 1 280 ? -2.016 -3.163 -19.377 1.00 93.31 280 ILE A C 1
ATOM 2266 O O . ILE A 1 280 ? -3.154 -3.564 -19.624 1.00 93.31 280 ILE A O 1
ATOM 2270 N N . ARG A 1 281 ? -1.789 -1.948 -18.859 1.00 90.81 281 ARG A N 1
ATOM 2271 C CA . ARG A 1 281 ? -2.878 -1.011 -18.545 1.00 90.81 281 ARG A CA 1
ATOM 2272 C C . ARG A 1 281 ? -3.649 -0.589 -19.798 1.00 90.81 281 ARG A C 1
ATOM 2274 O O . ARG A 1 281 ? -4.857 -0.403 -19.702 1.00 90.81 281 ARG A O 1
ATOM 2281 N N . ASN A 1 282 ? -3.002 -0.475 -20.957 1.00 86.12 282 ASN A N 1
ATOM 2282 C CA . ASN A 1 282 ? -3.642 -0.031 -22.202 1.00 86.12 282 ASN A CA 1
ATOM 2283 C C . ASN A 1 282 ? -4.217 -1.173 -23.065 1.00 86.12 282 ASN A C 1
ATOM 2285 O O . ASN A 1 282 ? -4.933 -0.904 -24.035 1.00 86.12 282 ASN A O 1
ATOM 2289 N N . GLN A 1 283 ? -3.923 -2.434 -22.741 1.00 79.38 283 GLN A N 1
ATOM 2290 C CA . GLN A 1 283 ? -4.329 -3.585 -23.547 1.00 79.38 283 GLN A CA 1
ATOM 2291 C C . GLN A 1 283 ? -5.847 -3.827 -23.496 1.00 79.38 283 GLN A C 1
ATOM 2293 O O . GLN A 1 283 ? -6.518 -3.605 -22.486 1.00 79.38 283 GLN A O 1
ATOM 2298 N N . LYS A 1 284 ? -6.403 -4.364 -24.589 1.00 73.31 284 LYS A N 1
ATOM 2299 C CA . LYS A 1 284 ? -7.774 -4.898 -24.602 1.00 73.31 284 LYS A CA 1
ATOM 2300 C C . LYS A 1 284 ? -7.850 -6.151 -23.715 1.00 73.31 284 LYS A C 1
ATOM 2302 O O . LYS A 1 284 ? -7.011 -7.039 -23.840 1.00 73.31 284 LYS A O 1
ATOM 2307 N N . LEU A 1 285 ? -8.894 -6.246 -22.886 1.00 65.06 285 LEU A N 1
ATOM 2308 C CA . LEU A 1 285 ? -9.074 -7.289 -21.856 1.00 65.06 285 LEU A CA 1
ATOM 2309 C C . LEU A 1 285 ? -8.959 -8.741 -22.372 1.00 65.06 285 LEU A C 1
ATOM 2311 O O . LEU A 1 285 ? -8.505 -9.615 -21.639 1.00 65.06 285 LEU A O 1
ATOM 2315 N N . ASN A 1 286 ? -9.342 -9.005 -23.627 1.00 74.88 286 ASN A N 1
ATOM 2316 C CA . ASN A 1 286 ? -9.422 -10.369 -24.165 1.00 74.88 286 ASN A CA 1
ATOM 2317 C C . ASN A 1 286 ? -8.070 -11.099 -24.165 1.00 74.88 286 ASN A C 1
ATOM 2319 O O . ASN A 1 286 ? -7.996 -12.233 -23.696 1.00 74.88 286 ASN A O 1
ATOM 2323 N N . ASP A 1 287 ? -7.004 -10.451 -24.634 1.00 82.38 287 ASP A N 1
ATOM 2324 C CA . ASP A 1 287 ? -5.690 -11.095 -24.761 1.00 82.38 287 ASP A CA 1
ATOM 2325 C C . ASP A 1 287 ? -5.023 -11.281 -23.393 1.00 82.38 287 ASP A C 1
ATOM 2327 O O . ASP A 1 287 ? -4.368 -12.295 -23.143 1.00 82.38 287 ASP A O 1
ATOM 2331 N N . LEU A 1 288 ? -5.227 -10.319 -22.486 1.00 87.69 288 LEU A N 1
ATOM 2332 C CA . LEU A 1 288 ? -4.670 -10.377 -21.139 1.00 87.69 288 LEU A CA 1
ATOM 2333 C C . LEU A 1 288 ? -5.263 -11.542 -20.346 1.00 87.69 288 LEU A C 1
ATOM 2335 O O . LEU A 1 288 ? -4.508 -12.265 -19.712 1.00 87.69 288 LEU A O 1
ATOM 2339 N N . SER A 1 289 ? -6.572 -11.785 -20.443 1.00 86.88 289 SER A N 1
ATOM 2340 C CA . SER A 1 289 ? -7.217 -12.889 -19.716 1.00 86.88 289 SER A CA 1
ATOM 2341 C C . SER A 1 289 ? -6.650 -14.276 -20.059 1.00 86.88 289 SER A C 1
ATOM 2343 O O . SER A 1 289 ? -6.707 -15.183 -19.234 1.00 86.88 289 SER A O 1
ATOM 2345 N N . ILE A 1 290 ? -6.086 -14.442 -21.263 1.00 88.69 290 ILE A N 1
ATOM 2346 C CA . ILE A 1 290 ? -5.484 -15.699 -21.732 1.00 88.69 290 ILE A CA 1
ATOM 2347 C C . ILE A 1 290 ? -4.021 -15.803 -21.280 1.00 88.69 290 ILE A C 1
ATOM 2349 O O . ILE A 1 290 ? -3.572 -16.877 -20.890 1.00 88.69 290 ILE A O 1
ATOM 2353 N N . MET A 1 291 ? -3.274 -14.697 -21.340 1.00 90.50 291 MET A N 1
ATOM 2354 C CA . MET A 1 291 ? -1.827 -14.674 -21.082 1.00 90.50 291 MET A CA 1
ATOM 2355 C C . MET A 1 291 ? -1.447 -14.267 -19.649 1.00 90.50 291 MET A C 1
ATOM 2357 O O . MET A 1 291 ? -0.269 -14.336 -19.301 1.00 90.50 291 MET A O 1
ATOM 2361 N N . ALA A 1 292 ? -2.400 -13.850 -18.809 1.00 92.31 292 ALA A N 1
ATOM 2362 C CA . ALA A 1 292 ? -2.129 -13.342 -17.461 1.00 92.31 292 ALA A CA 1
ATOM 2363 C C . ALA A 1 292 ? -1.410 -14.370 -16.575 1.00 92.31 292 ALA A C 1
ATOM 2365 O O . ALA A 1 292 ? -0.458 -14.007 -15.888 1.00 92.31 292 ALA A O 1
ATOM 2366 N N . ASP A 1 293 ? -1.812 -15.642 -16.631 1.00 92.88 293 ASP A N 1
ATOM 2367 C CA . ASP A 1 293 ? -1.221 -16.717 -15.821 1.00 92.88 293 ASP A CA 1
ATOM 2368 C C . ASP A 1 293 ? 0.246 -16.982 -16.198 1.00 92.88 293 ASP A C 1
ATOM 2370 O O . ASP A 1 293 ? 1.125 -17.099 -15.335 1.00 92.88 293 ASP A O 1
ATOM 2374 N N . GLU A 1 294 ? 0.533 -17.038 -17.503 1.00 93.75 294 GLU A N 1
ATOM 2375 C CA . GLU A 1 294 ? 1.889 -17.225 -18.025 1.00 93.75 294 GLU A CA 1
ATOM 2376 C C . GLU A 1 294 ? 2.771 -16.017 -17.695 1.00 93.75 294 GLU A C 1
ATOM 2378 O O . GLU A 1 294 ? 3.879 -16.172 -17.171 1.00 93.75 294 GLU A O 1
ATOM 2383 N N . LEU A 1 295 ? 2.254 -14.809 -17.938 1.00 95.00 295 LEU A N 1
ATOM 2384 C CA . LEU A 1 295 ? 2.953 -13.561 -17.659 1.00 95.00 295 LEU A CA 1
ATOM 2385 C C . LEU A 1 295 ? 3.272 -13.425 -16.167 1.00 95.00 295 LEU A C 1
ATOM 2387 O O . LEU A 1 295 ? 4.398 -13.082 -15.811 1.00 95.00 295 LEU A O 1
ATOM 2391 N N . LEU A 1 296 ? 2.321 -13.732 -15.284 1.00 95.31 296 LEU A N 1
ATOM 2392 C CA . LEU A 1 296 ? 2.528 -13.647 -13.842 1.00 95.31 296 LEU A CA 1
ATOM 2393 C C . LEU A 1 296 ? 3.560 -14.675 -13.354 1.00 95.31 296 LEU A C 1
ATOM 2395 O O . LEU A 1 296 ? 4.456 -14.335 -12.578 1.00 95.31 296 LEU A O 1
ATOM 2399 N N . THR A 1 297 ? 3.494 -15.908 -13.863 1.00 94.38 297 THR A N 1
ATOM 2400 C CA . THR A 1 297 ? 4.480 -16.959 -13.558 1.00 94.38 297 THR A CA 1
ATOM 2401 C C . THR A 1 297 ? 5.889 -16.552 -13.992 1.00 94.38 297 THR A C 1
ATOM 2403 O O . THR A 1 297 ? 6.861 -16.758 -13.256 1.00 94.38 297 THR A O 1
ATOM 2406 N N . LEU A 1 298 ? 6.006 -15.940 -15.172 1.00 95.75 298 LEU A N 1
ATOM 2407 C CA . LEU A 1 298 ? 7.255 -15.380 -15.671 1.00 95.75 298 LEU A CA 1
ATOM 2408 C C . LEU A 1 298 ? 7.753 -14.250 -14.767 1.00 95.75 298 LEU A C 1
ATOM 2410 O O . LEU A 1 298 ? 8.922 -14.258 -14.386 1.00 95.75 298 LEU A O 1
ATOM 2414 N N . LEU A 1 299 ? 6.881 -13.313 -14.384 1.00 95.81 299 LEU A N 1
ATOM 2415 C CA . LEU A 1 299 ? 7.243 -12.177 -13.535 1.00 95.81 299 LEU A CA 1
ATOM 2416 C C . LEU A 1 299 ? 7.763 -12.638 -12.175 1.00 95.81 299 LEU A C 1
ATOM 2418 O O . LEU A 1 299 ? 8.799 -12.140 -11.738 1.00 95.81 299 LEU A O 1
ATOM 2422 N N . PHE A 1 300 ? 7.133 -13.625 -11.530 1.00 94.75 300 PHE A N 1
ATOM 2423 C CA . PHE A 1 300 ? 7.629 -14.172 -10.260 1.00 94.75 300 PHE A CA 1
ATOM 2424 C C . PHE A 1 300 ? 9.060 -14.700 -10.379 1.00 94.75 300 PHE A C 1
ATOM 2426 O O . PHE A 1 300 ? 9.906 -14.364 -9.549 1.00 94.75 300 PHE A O 1
ATOM 2433 N N . ARG A 1 301 ? 9.364 -15.422 -11.462 1.00 93.06 301 ARG A N 1
ATOM 2434 C CA . ARG A 1 301 ? 10.692 -16.001 -11.724 1.00 93.06 301 ARG A CA 1
ATOM 2435 C C . ARG A 1 301 ? 11.697 -15.015 -12.322 1.00 93.06 301 ARG A C 1
ATOM 2437 O O . ARG A 1 301 ? 12.877 -15.344 -12.418 1.00 93.06 301 ARG A O 1
ATOM 2444 N N . LEU A 1 302 ? 11.256 -13.822 -12.716 1.00 94.44 302 LEU A N 1
ATOM 2445 C CA . LEU A 1 302 ? 12.100 -12.839 -13.383 1.00 94.44 302 LEU A CA 1
ATOM 2446 C C . LEU A 1 302 ? 13.205 -12.338 -12.444 1.00 94.44 302 LEU A C 1
ATOM 2448 O O . LEU A 1 302 ? 12.920 -11.857 -11.340 1.00 94.44 302 LEU A O 1
ATOM 2452 N N . GLN A 1 303 ? 14.453 -12.425 -12.910 1.00 92.38 303 GLN A N 1
ATOM 2453 C CA . GLN A 1 303 ? 15.659 -11.992 -12.201 1.00 92.38 303 GLN A CA 1
ATOM 2454 C C . GLN A 1 303 ? 16.308 -10.790 -12.894 1.00 92.38 303 GLN A C 1
ATOM 2456 O O . GLN A 1 303 ? 16.207 -10.630 -14.113 1.00 92.38 303 GLN A O 1
ATOM 2461 N N . ASN A 1 304 ? 17.027 -9.969 -12.123 1.00 92.69 304 ASN A N 1
ATOM 2462 C CA . ASN A 1 304 ? 17.743 -8.810 -12.650 1.00 92.69 304 ASN A CA 1
ATOM 2463 C C . ASN A 1 304 ? 19.080 -9.214 -13.299 1.00 92.69 304 ASN A C 1
ATOM 2465 O O . ASN A 1 304 ? 20.149 -8.977 -12.739 1.00 92.69 304 ASN A O 1
ATOM 2469 N N . ARG A 1 305 ? 19.020 -9.843 -14.477 1.00 93.19 305 ARG A N 1
ATOM 2470 C CA . ARG A 1 305 ? 20.205 -10.334 -15.211 1.00 93.19 305 ARG A CA 1
ATOM 2471 C C . ARG A 1 305 ? 21.124 -9.214 -15.706 1.00 93.19 305 ARG A C 1
ATOM 2473 O O . ARG A 1 305 ? 22.311 -9.431 -15.908 1.00 93.19 305 ARG A O 1
ATOM 2480 N N . PHE A 1 306 ? 20.563 -8.026 -15.893 1.00 93.12 306 PHE A N 1
ATOM 2481 C CA . PHE A 1 306 ? 21.196 -6.906 -16.582 1.00 93.12 306 PHE A CA 1
ATOM 2482 C C . PHE A 1 306 ? 21.457 -5.693 -15.683 1.00 93.12 306 PHE A C 1
ATOM 2484 O O . PHE A 1 306 ? 21.780 -4.626 -16.195 1.00 93.12 306 PHE A O 1
ATOM 2491 N N . ALA A 1 307 ? 21.292 -5.843 -14.364 1.00 92.31 307 ALA A N 1
ATOM 2492 C CA . ALA A 1 307 ? 21.424 -4.758 -13.390 1.00 92.31 307 ALA A CA 1
ATOM 2493 C C . ALA A 1 307 ? 20.586 -3.509 -13.741 1.00 92.31 307 ALA A C 1
ATOM 2495 O O . ALA A 1 307 ? 21.032 -2.378 -13.575 1.00 92.31 307 ALA A O 1
ATOM 2496 N N . VAL A 1 308 ? 19.350 -3.716 -14.210 1.00 92.94 308 VAL A N 1
ATOM 2497 C CA . VAL A 1 308 ? 18.413 -2.631 -14.527 1.00 92.94 308 VAL A CA 1
ATOM 2498 C C . VAL A 1 308 ? 18.085 -1.844 -13.256 1.00 92.94 308 VAL A C 1
ATOM 2500 O O . VAL A 1 308 ? 17.761 -2.428 -12.215 1.00 92.94 308 VAL A O 1
ATOM 2503 N N . GLU A 1 309 ? 18.147 -0.517 -13.350 1.00 93.38 309 GLU A N 1
ATOM 2504 C CA . GLU A 1 309 ? 17.815 0.393 -12.257 1.00 93.38 309 GLU A CA 1
ATOM 2505 C C . GLU A 1 309 ? 16.331 0.287 -11.877 1.00 93.38 309 GLU A C 1
ATOM 2507 O O . GLU A 1 309 ? 15.445 0.215 -12.738 1.00 93.38 309 GLU A O 1
ATOM 2512 N N . GLY A 1 310 ? 16.056 0.236 -10.570 1.00 92.94 310 GLY A N 1
ATOM 2513 C CA . GLY A 1 310 ? 14.692 0.119 -10.052 1.00 92.94 310 GLY A CA 1
ATOM 2514 C C . GLY A 1 310 ? 13.982 -1.178 -10.454 1.00 92.94 310 GLY A C 1
ATOM 2515 O O . GLY A 1 310 ? 12.756 -1.235 -10.409 1.00 92.94 310 GLY A O 1
ATOM 2516 N N . PHE A 1 311 ? 14.714 -2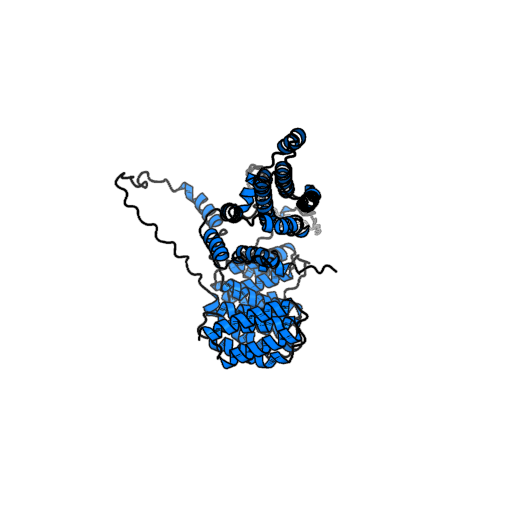.229 -10.851 1.00 94.69 311 PHE A N 1
ATOM 2517 C CA . PHE A 1 311 ? 14.123 -3.468 -11.374 1.00 94.69 311 PHE A CA 1
ATOM 2518 C C . PHE A 1 311 ? 13.037 -4.057 -10.468 1.00 94.69 311 PHE A C 1
ATOM 2520 O O . PHE A 1 311 ? 11.991 -4.469 -10.961 1.00 94.69 311 PHE A O 1
ATOM 2527 N N . GLY A 1 312 ? 13.269 -4.084 -9.150 1.00 93.25 312 GLY A N 1
ATOM 2528 C CA . GLY A 1 312 ? 12.283 -4.574 -8.188 1.00 93.25 312 GLY A CA 1
ATOM 2529 C C . GLY A 1 312 ? 10.980 -3.784 -8.278 1.00 93.25 312 GLY A C 1
ATOM 2530 O O . GLY A 1 312 ? 9.924 -4.364 -8.504 1.00 93.25 312 GLY A O 1
ATOM 2531 N N . GLU A 1 313 ? 11.057 -2.458 -8.183 1.00 93.62 313 GLU A N 1
ATOM 2532 C CA . GLU A 1 313 ? 9.887 -1.583 -8.283 1.00 93.62 313 GLU A CA 1
ATOM 2533 C C . GLU A 1 313 ? 9.162 -1.741 -9.617 1.00 93.62 313 GLU A C 1
ATOM 2535 O O . GLU A 1 313 ? 7.946 -1.912 -9.626 1.00 93.62 313 GLU A O 1
ATOM 2540 N N . LYS A 1 314 ? 9.898 -1.761 -10.736 1.00 95.31 314 LYS A N 1
ATOM 2541 C CA . LYS A 1 314 ? 9.323 -1.976 -12.071 1.00 95.31 314 LYS A CA 1
ATOM 2542 C C . LYS A 1 314 ? 8.610 -3.326 -12.147 1.00 95.31 314 LYS A C 1
ATOM 2544 O O . LYS A 1 314 ? 7.443 -3.373 -12.517 1.00 95.31 314 LYS A O 1
ATOM 2549 N N . LYS A 1 315 ? 9.249 -4.412 -11.700 1.00 96.06 315 LYS A N 1
ATOM 2550 C CA . LYS A 1 315 ? 8.651 -5.757 -11.637 1.00 96.06 315 LYS A CA 1
ATOM 2551 C C . LYS A 1 315 ? 7.341 -5.759 -10.843 1.00 96.06 315 LYS A C 1
ATOM 2553 O O . LYS A 1 315 ? 6.348 -6.297 -11.324 1.00 96.06 315 LYS A O 1
ATOM 2558 N N . TYR A 1 316 ? 7.311 -5.156 -9.655 1.00 96.12 316 TYR A N 1
ATOM 2559 C CA . TYR A 1 316 ? 6.104 -5.153 -8.822 1.00 96.12 316 TYR A CA 1
ATOM 2560 C C . TYR A 1 316 ? 5.016 -4.201 -9.335 1.00 96.12 316 TYR A C 1
ATOM 2562 O O . TYR A 1 316 ? 3.842 -4.536 -9.203 1.00 96.12 316 TYR A O 1
ATOM 2570 N N . ARG A 1 317 ? 5.367 -3.086 -9.994 1.00 95.75 317 ARG A N 1
ATOM 2571 C CA . ARG A 1 317 ? 4.398 -2.237 -10.717 1.00 95.75 317 ARG A CA 1
ATOM 2572 C C . ARG A 1 317 ? 3.742 -2.986 -11.872 1.00 95.75 317 ARG A C 1
ATOM 2574 O O . ARG A 1 317 ? 2.535 -2.893 -12.057 1.00 95.75 317 ARG A O 1
ATOM 2581 N N . VAL A 1 318 ? 4.514 -3.789 -12.600 1.00 96.06 318 VAL A N 1
ATOM 2582 C CA . VAL A 1 318 ? 3.979 -4.640 -13.670 1.00 96.06 318 VAL A CA 1
ATOM 2583 C C . VAL A 1 318 ? 3.042 -5.704 -13.097 1.00 96.06 318 VAL A C 1
ATOM 2585 O O . VAL A 1 318 ? 1.944 -5.881 -13.615 1.00 96.06 318 VAL A O 1
ATOM 2588 N N . ILE A 1 319 ? 3.416 -6.368 -11.996 1.00 97.06 319 ILE A N 1
ATOM 2589 C CA . ILE A 1 319 ? 2.520 -7.315 -11.303 1.00 97.06 319 ILE A CA 1
ATOM 2590 C C . ILE A 1 319 ? 1.238 -6.604 -10.848 1.00 97.06 319 ILE A C 1
ATOM 2592 O O . ILE A 1 319 ? 0.149 -7.128 -11.060 1.00 97.06 319 ILE A O 1
ATOM 2596 N N . GLN A 1 320 ? 1.351 -5.401 -10.281 1.00 95.94 320 GLN A N 1
ATOM 2597 C CA . GLN A 1 320 ? 0.204 -4.575 -9.907 1.00 95.94 320 GLN A CA 1
ATOM 2598 C C . GLN A 1 320 ? -0.716 -4.315 -11.111 1.00 95.94 320 GLN A C 1
ATOM 2600 O O . GLN A 1 320 ? -1.914 -4.556 -11.011 1.00 95.94 320 GLN A O 1
ATOM 2605 N N . ALA A 1 321 ? -0.177 -3.910 -12.265 1.00 94.88 321 ALA A N 1
ATOM 2606 C CA . ALA A 1 321 ? -0.967 -3.690 -13.478 1.00 94.88 321 ALA A CA 1
ATOM 2607 C C . ALA A 1 321 ? -1.696 -4.953 -13.966 1.00 94.88 321 ALA A C 1
ATOM 2609 O O . ALA A 1 321 ? -2.849 -4.868 -14.395 1.00 94.88 321 ALA A O 1
ATOM 2610 N N . VAL A 1 322 ? -1.057 -6.129 -13.874 1.00 95.38 322 VAL A N 1
ATOM 2611 C CA . VAL A 1 322 ? -1.708 -7.412 -14.195 1.00 95.38 322 VAL A CA 1
ATOM 2612 C C . VAL A 1 322 ? -2.879 -7.668 -13.249 1.00 95.38 322 VAL A C 1
ATOM 2614 O O . VAL A 1 322 ? -3.964 -8.006 -13.711 1.00 95.38 322 VAL A O 1
ATOM 2617 N N . VAL A 1 323 ? -2.687 -7.478 -11.942 1.00 95.44 323 VAL A N 1
ATOM 2618 C CA . VAL A 1 323 ? -3.723 -7.734 -10.927 1.00 95.44 323 VAL A CA 1
ATOM 2619 C C . VAL A 1 323 ? -4.880 -6.731 -11.022 1.00 95.44 323 VAL A C 1
ATOM 2621 O O . VAL A 1 323 ? -6.032 -7.116 -10.830 1.00 95.44 323 VAL A O 1
ATOM 2624 N N . GLU A 1 324 ? -4.599 -5.468 -11.350 1.00 93.25 324 GLU A N 1
ATOM 2625 C CA . GLU A 1 324 ? -5.616 -4.429 -11.571 1.00 93.25 324 GLU A CA 1
ATOM 2626 C C . GLU A 1 324 ? -6.536 -4.778 -12.748 1.00 93.25 324 GLU A C 1
ATOM 2628 O O . GLU A 1 324 ? -7.753 -4.607 -12.663 1.00 93.25 324 GLU A O 1
ATOM 2633 N N . ARG A 1 325 ? -5.962 -5.272 -13.854 1.00 91.69 325 ARG A N 1
ATOM 2634 C CA . ARG A 1 325 ? -6.712 -5.593 -15.077 1.00 91.69 325 ARG A CA 1
ATOM 2635 C C . ARG A 1 325 ? -7.328 -6.994 -15.066 1.00 91.69 325 ARG A C 1
ATOM 2637 O O . ARG A 1 325 ? -8.406 -7.162 -15.629 1.00 91.69 325 ARG A O 1
ATOM 2644 N N . GLU A 1 326 ? -6.697 -7.968 -14.412 1.00 93.56 326 GLU A N 1
ATOM 2645 C CA . GLU A 1 326 ? -7.197 -9.341 -14.271 1.00 93.56 326 GLU A CA 1
ATOM 2646 C C . GLU A 1 326 ? -7.212 -9.792 -12.791 1.00 93.56 326 GLU A C 1
ATOM 2648 O O . GLU A 1 326 ? -6.361 -10.561 -12.344 1.00 93.56 326 GLU A O 1
ATOM 2653 N N . PRO A 1 327 ? -8.223 -9.391 -11.999 1.00 93.06 327 PRO A N 1
ATOM 2654 C CA . PRO A 1 327 ? -8.339 -9.765 -10.584 1.00 93.06 327 PRO A CA 1
ATOM 2655 C C . PRO A 1 327 ? -8.390 -11.271 -10.285 1.00 93.06 327 PRO A C 1
ATOM 2657 O O . PRO A 1 327 ? -8.216 -11.683 -9.137 1.00 93.06 327 PRO A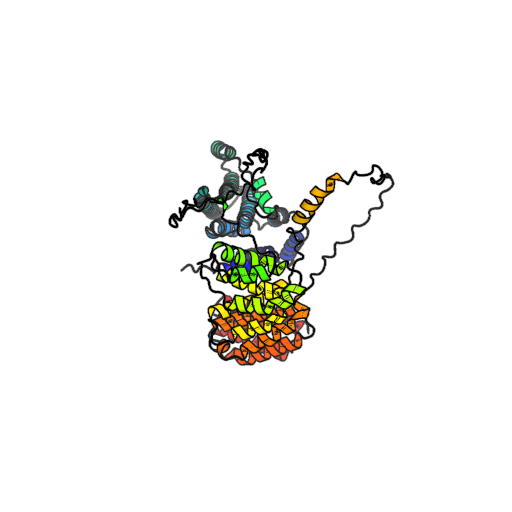 O 1
ATOM 2660 N N . ARG A 1 328 ? -8.636 -12.126 -11.288 1.00 92.50 328 ARG A N 1
ATOM 2661 C CA . ARG A 1 328 ? -8.670 -13.588 -11.107 1.00 92.50 328 ARG A CA 1
ATOM 2662 C C . ARG A 1 328 ? -7.319 -14.154 -10.674 1.00 92.50 328 ARG A C 1
ATOM 2664 O O . ARG A 1 328 ? -7.289 -15.167 -9.974 1.00 92.50 328 ARG A O 1
ATOM 2671 N N . VAL A 1 329 ? -6.214 -13.486 -11.016 1.00 94.75 329 VAL A N 1
ATOM 2672 C CA . VAL A 1 329 ? -4.866 -13.956 -10.668 1.00 94.75 329 VAL A CA 1
ATOM 2673 C C . VAL A 1 329 ? -4.471 -13.692 -9.210 1.00 94.75 329 VAL A C 1
ATOM 2675 O O . VAL A 1 329 ? -3.442 -14.194 -8.757 1.00 94.75 329 VAL A O 1
ATOM 2678 N N . VAL A 1 330 ? -5.285 -12.973 -8.423 1.00 95.81 330 VAL A N 1
ATOM 2679 C CA . VAL A 1 330 ? -4.986 -12.676 -7.004 1.00 95.81 330 VAL A CA 1
ATOM 2680 C C . VAL A 1 330 ? -4.733 -13.948 -6.192 1.00 95.81 330 VAL A C 1
ATOM 2682 O O . VAL A 1 330 ? -3.836 -13.978 -5.349 1.00 95.81 330 VAL A O 1
ATOM 2685 N N . GLY A 1 331 ? -5.462 -15.029 -6.481 1.00 94.31 331 GLY A N 1
ATOM 2686 C CA . GLY A 1 331 ? -5.237 -16.325 -5.839 1.00 94.31 331 GLY A CA 1
ATOM 2687 C C . GLY A 1 331 ? -3.817 -16.864 -6.057 1.00 94.31 331 GLY A C 1
ATOM 2688 O O . GLY A 1 331 ? -3.222 -17.401 -5.124 1.00 94.31 331 GLY A O 1
ATOM 2689 N N . GLN A 1 332 ? -3.240 -16.664 -7.246 1.00 94.62 332 GLN A N 1
ATOM 2690 C CA . GLN A 1 332 ? -1.867 -17.077 -7.558 1.00 94.62 332 GLN A CA 1
ATOM 2691 C C . GLN A 1 332 ? -0.836 -16.205 -6.841 1.00 94.62 332 GLN A C 1
ATOM 2693 O O . GLN A 1 332 ? 0.153 -16.726 -6.330 1.00 94.62 332 GLN A O 1
ATOM 2698 N N . VAL A 1 333 ? -1.090 -14.896 -6.733 1.00 96.44 333 VAL A N 1
ATOM 2699 C CA . VAL A 1 333 ? -0.247 -13.978 -5.948 1.00 96.44 333 VAL A CA 1
ATOM 2700 C C . VAL A 1 333 ? -0.218 -14.403 -4.479 1.00 96.44 333 VAL A C 1
ATOM 2702 O O . VAL A 1 333 ? 0.852 -14.506 -3.881 1.00 96.44 333 VAL A O 1
ATOM 2705 N N . VAL A 1 334 ? -1.379 -14.723 -3.903 1.00 95.50 334 VAL A N 1
ATOM 2706 C CA . VAL A 1 334 ? -1.479 -15.217 -2.523 1.00 95.50 334 VAL A CA 1
ATOM 2707 C C . VAL A 1 334 ? -0.785 -16.566 -2.350 1.00 95.50 334 VAL A C 1
ATOM 2709 O O . VAL A 1 334 ? -0.043 -16.745 -1.384 1.00 95.50 334 VAL A O 1
ATOM 2712 N N . ALA A 1 335 ? -0.955 -17.490 -3.296 1.00 94.69 335 ALA A N 1
ATOM 2713 C CA . ALA A 1 335 ? -0.250 -18.769 -3.280 1.00 94.69 335 ALA A CA 1
ATOM 2714 C C . ALA A 1 335 ? 1.275 -18.578 -3.320 1.00 94.69 335 ALA A C 1
ATOM 2716 O O . ALA A 1 335 ? 1.986 -19.208 -2.538 1.00 94.69 335 ALA A O 1
ATOM 2717 N N . ARG A 1 336 ? 1.777 -17.650 -4.148 1.00 94.88 336 ARG A N 1
ATOM 2718 C CA . ARG A 1 336 ? 3.205 -17.308 -4.213 1.00 94.88 336 ARG A CA 1
ATOM 2719 C C . ARG A 1 336 ? 3.723 -16.733 -2.896 1.00 94.88 336 ARG A C 1
ATOM 2721 O O . ARG A 1 336 ? 4.825 -17.073 -2.485 1.00 94.88 336 ARG A O 1
ATOM 2728 N N . MET A 1 337 ? 2.938 -15.916 -2.194 1.00 95.12 337 MET A N 1
ATOM 2729 C CA . MET A 1 337 ? 3.337 -15.397 -0.878 1.00 95.12 337 MET A CA 1
ATOM 2730 C C . MET A 1 337 ? 3.453 -16.493 0.191 1.00 95.12 337 MET A C 1
ATOM 2732 O O . MET A 1 337 ? 4.285 -16.384 1.093 1.00 95.12 337 MET A O 1
ATOM 2736 N N . LEU A 1 338 ? 2.626 -17.538 0.099 1.00 93.88 338 LEU A N 1
ATOM 2737 C CA . LEU A 1 338 ? 2.636 -18.683 1.016 1.00 93.88 338 LEU A CA 1
ATOM 2738 C C . LEU A 1 338 ? 3.704 -19.728 0.672 1.00 93.88 338 LEU A C 1
ATOM 2740 O O . LEU A 1 338 ? 3.993 -20.594 1.498 1.00 93.88 338 LEU A O 1
ATOM 2744 N N . ASP A 1 339 ? 4.295 -19.638 -0.515 1.00 93.06 339 ASP A N 1
ATOM 2745 C CA . ASP A 1 339 ? 5.358 -20.523 -0.962 1.00 93.06 339 ASP A CA 1
ATOM 2746 C C . ASP A 1 339 ? 6.618 -20.361 -0.095 1.00 93.06 339 ASP A C 1
ATOM 2748 O O . ASP A 1 339 ? 7.060 -19.247 0.215 1.00 93.06 339 ASP A O 1
ATOM 2752 N N . GLY A 1 340 ? 7.211 -21.490 0.296 1.00 87.44 340 GLY A N 1
ATOM 2753 C CA . GLY A 1 340 ? 8.420 -21.542 1.116 1.00 87.44 340 GLY A CA 1
ATOM 2754 C C . GLY A 1 340 ? 9.641 -20.956 0.409 1.00 87.44 340 GLY A C 1
ATOM 2755 O O . GLY A 1 340 ? 10.504 -20.385 1.073 1.00 87.44 340 GLY A O 1
ATOM 2756 N N . GLU A 1 341 ? 9.677 -21.026 -0.923 1.00 89.81 341 GLU A N 1
ATOM 2757 C CA . GLU A 1 341 ? 10.768 -20.493 -1.751 1.00 89.81 341 GLU A CA 1
ATOM 2758 C C . GLU A 1 341 ? 10.691 -18.969 -1.942 1.00 89.81 341 GLU A C 1
ATOM 2760 O O . GLU A 1 341 ? 11.628 -18.347 -2.445 1.00 89.81 341 GLU A O 1
ATOM 2765 N N . CYS A 1 342 ? 9.574 -18.340 -1.565 1.00 92.62 342 CYS A N 1
ATOM 2766 C CA . CYS A 1 342 ? 9.414 -16.894 -1.661 1.00 92.62 342 CYS A CA 1
ATOM 2767 C C . CYS A 1 342 ? 10.234 -16.187 -0.578 1.00 92.62 342 CYS A C 1
ATOM 2769 O O . CYS A 1 342 ? 10.059 -16.427 0.621 1.00 92.62 342 CYS A O 1
ATOM 2771 N N . SER A 1 343 ? 11.111 -15.271 -0.995 1.00 92.88 343 SER A N 1
ATOM 2772 C CA . SER A 1 343 ? 11.903 -14.471 -0.056 1.00 92.88 343 SER A CA 1
ATOM 2773 C C . SER A 1 343 ? 11.013 -13.534 0.770 1.00 92.88 343 SER A C 1
ATOM 2775 O O . SER A 1 343 ? 9.944 -13.118 0.321 1.00 92.88 343 SER A O 1
ATOM 2777 N N . LEU A 1 344 ? 11.464 -13.151 1.970 1.00 93.38 344 LEU A N 1
ATOM 2778 C CA . LEU A 1 344 ? 10.731 -12.206 2.822 1.00 93.38 344 LEU A CA 1
ATOM 2779 C C . LEU A 1 344 ? 10.484 -10.861 2.121 1.00 93.38 344 LEU A C 1
ATOM 2781 O O . LEU A 1 344 ? 9.374 -10.339 2.174 1.00 93.38 344 LEU A O 1
ATOM 2785 N N . GLY A 1 345 ? 11.497 -10.330 1.429 1.00 93.31 345 GLY A N 1
ATOM 2786 C CA . GLY A 1 345 ? 11.367 -9.082 0.674 1.00 93.31 345 GLY A CA 1
ATOM 2787 C C . GLY A 1 345 ? 10.326 -9.186 -0.442 1.00 93.31 345 GLY A C 1
ATOM 2788 O O . GLY A 1 345 ? 9.489 -8.302 -0.583 1.00 93.31 345 GLY A O 1
ATOM 2789 N N . GLU A 1 346 ? 10.305 -10.298 -1.181 1.00 94.06 346 GLU A N 1
ATOM 2790 C CA . GLU A 1 346 ? 9.279 -10.545 -2.201 1.00 94.06 346 GLU A CA 1
ATOM 2791 C C . GLU A 1 346 ? 7.878 -10.631 -1.588 1.00 94.06 346 GLU A C 1
ATOM 2793 O O . GLU A 1 346 ? 6.958 -9.995 -2.097 1.00 94.06 346 GLU A O 1
ATOM 2798 N N . ARG A 1 347 ? 7.713 -11.314 -0.446 1.00 95.50 347 ARG A N 1
ATOM 2799 C CA . ARG A 1 347 ? 6.423 -11.361 0.266 1.00 95.50 347 ARG A CA 1
ATOM 2800 C C . ARG A 1 347 ? 5.942 -9.966 0.663 1.00 95.50 347 ARG A C 1
ATOM 2802 O O . ARG A 1 347 ? 4.780 -9.649 0.438 1.00 95.50 347 ARG A O 1
ATOM 2809 N N . MET A 1 348 ? 6.821 -9.129 1.219 1.00 95.44 348 MET A N 1
ATOM 2810 C CA . MET A 1 348 ? 6.477 -7.753 1.604 1.00 95.44 348 MET A CA 1
ATOM 2811 C C . MET A 1 348 ? 6.007 -6.924 0.405 1.00 95.44 348 MET A C 1
ATOM 2813 O O . MET A 1 348 ? 4.990 -6.238 0.506 1.00 95.44 348 MET A O 1
ATOM 2817 N N . MET A 1 349 ? 6.700 -7.031 -0.731 1.00 96.00 349 MET A N 1
ATOM 2818 C CA . MET A 1 349 ? 6.337 -6.304 -1.951 1.00 96.00 349 MET A CA 1
ATOM 2819 C C . MET A 1 349 ? 5.023 -6.820 -2.551 1.00 96.00 349 MET A C 1
ATOM 2821 O O . MET A 1 349 ? 4.187 -6.019 -2.952 1.00 96.00 349 MET A O 1
ATOM 2825 N N . LEU A 1 350 ? 4.786 -8.137 -2.564 1.00 96.75 350 LEU A N 1
ATOM 2826 C CA . LEU A 1 350 ? 3.529 -8.716 -3.061 1.00 96.75 350 LEU A CA 1
ATOM 2827 C C . LEU A 1 350 ? 2.323 -8.343 -2.185 1.00 96.75 350 LEU A C 1
ATOM 2829 O O . LEU A 1 350 ? 1.252 -8.041 -2.711 1.00 96.75 350 LEU A O 1
ATOM 2833 N N . VAL A 1 351 ? 2.498 -8.312 -0.861 1.00 96.62 351 VAL A N 1
ATOM 2834 C CA . VAL A 1 351 ? 1.477 -7.823 0.077 1.00 96.62 351 VAL A CA 1
ATOM 2835 C C . VAL A 1 351 ? 1.114 -6.369 -0.238 1.00 96.62 351 VAL A C 1
ATOM 2837 O O . VAL A 1 351 ? -0.066 -6.032 -0.338 1.00 96.62 351 VAL A O 1
ATOM 2840 N N . GLU A 1 352 ? 2.127 -5.525 -0.443 1.00 95.81 352 GLU A N 1
ATOM 2841 C CA . GLU A 1 352 ? 1.941 -4.115 -0.783 1.00 95.81 352 GLU A CA 1
ATOM 2842 C C . GLU A 1 352 ? 1.245 -3.926 -2.133 1.00 95.81 352 GLU A C 1
ATOM 2844 O O . GLU A 1 352 ? 0.343 -3.096 -2.246 1.00 95.81 352 GLU A O 1
ATOM 2849 N N . VAL A 1 353 ? 1.618 -4.728 -3.136 1.00 96.81 353 VAL A N 1
ATOM 2850 C CA . VAL A 1 353 ? 0.981 -4.728 -4.457 1.00 96.81 353 VAL A CA 1
ATOM 2851 C C . VAL A 1 353 ? -0.524 -4.950 -4.331 1.00 96.81 353 VAL A C 1
ATOM 2853 O O . VAL A 1 353 ? -1.283 -4.209 -4.948 1.00 96.81 353 VAL A O 1
ATOM 2856 N N . LEU A 1 354 ? -0.986 -5.902 -3.513 1.00 97.25 354 LEU A N 1
ATOM 2857 C CA . LEU A 1 354 ? -2.426 -6.151 -3.352 1.00 97.25 354 LEU A CA 1
ATOM 2858 C C . LEU A 1 354 ? -3.162 -4.970 -2.704 1.00 97.25 354 LEU A C 1
ATOM 2860 O O . LEU A 1 354 ? -4.245 -4.601 -3.165 1.00 97.25 354 LEU A O 1
ATOM 2864 N N . GLY A 1 355 ? -2.571 -4.347 -1.679 1.00 95.56 355 GLY A N 1
ATOM 2865 C CA . GLY A 1 355 ? -3.139 -3.148 -1.056 1.00 95.56 355 GLY A CA 1
ATOM 2866 C C . GLY A 1 355 ? -3.219 -1.978 -2.040 1.00 95.56 355 GLY A C 1
ATOM 2867 O O . GLY A 1 355 ? -4.297 -1.410 -2.230 1.00 95.56 355 GLY A O 1
ATOM 2868 N N . LYS A 1 356 ? -2.122 -1.681 -2.748 1.00 94.88 356 LYS A N 1
ATOM 2869 C CA . LYS A 1 356 ? -2.071 -0.611 -3.760 1.00 94.88 356 LYS A CA 1
ATOM 2870 C C . LYS A 1 356 ? -3.025 -0.856 -4.926 1.00 94.88 356 LYS A C 1
ATOM 2872 O O . LYS A 1 356 ? -3.722 0.065 -5.337 1.00 94.88 356 LYS A O 1
ATOM 2877 N N . THR A 1 357 ? -3.121 -2.098 -5.398 1.00 95.19 357 THR A N 1
ATOM 2878 C CA . THR A 1 357 ? -4.066 -2.492 -6.455 1.00 95.19 357 THR A CA 1
ATOM 2879 C C . THR A 1 357 ? -5.504 -2.185 -6.042 1.00 95.19 357 THR A C 1
ATOM 2881 O O . THR A 1 357 ? -6.248 -1.575 -6.805 1.00 95.19 357 THR A O 1
ATOM 2884 N N . SER A 1 358 ? -5.901 -2.543 -4.815 1.00 94.81 358 SER A N 1
ATOM 2885 C CA . SER A 1 358 ? -7.263 -2.266 -4.342 1.00 94.81 358 SER A CA 1
ATOM 2886 C C . SER A 1 358 ? -7.585 -0.777 -4.291 1.00 94.81 358 SER A C 1
ATOM 2888 O O . SER A 1 358 ? -8.668 -0.367 -4.704 1.00 94.81 358 SER A O 1
ATOM 2890 N N . GLN A 1 359 ? -6.616 0.033 -3.862 1.00 92.94 359 GLN A N 1
ATOM 2891 C CA . GLN A 1 359 ? -6.764 1.477 -3.800 1.00 92.94 359 GLN A CA 1
ATOM 2892 C C . GLN A 1 359 ? -6.833 2.087 -5.203 1.00 92.94 359 GLN A C 1
ATOM 2894 O O . GLN A 1 359 ? -7.677 2.945 -5.446 1.00 92.94 359 GLN A O 1
ATOM 2899 N N . ALA A 1 360 ? -5.993 1.621 -6.132 1.00 91.44 360 ALA A N 1
ATOM 2900 C CA . ALA A 1 360 ? -6.010 2.047 -7.527 1.00 91.44 360 ALA A CA 1
ATOM 2901 C C . ALA A 1 360 ? -7.358 1.730 -8.191 1.00 91.44 360 ALA A C 1
ATOM 2903 O O . ALA A 1 360 ? -7.954 2.606 -8.804 1.00 91.44 360 ALA A O 1
ATOM 2904 N N . MET A 1 361 ? -7.899 0.526 -7.983 1.00 91.25 361 MET A N 1
ATOM 2905 C CA . MET A 1 361 ? -9.212 0.126 -8.506 1.00 91.25 361 MET A CA 1
ATOM 2906 C C . MET A 1 361 ? -10.387 0.849 -7.824 1.00 91.25 361 MET A C 1
ATOM 2908 O O . MET A 1 361 ? -11.444 1.038 -8.427 1.00 91.25 361 MET A O 1
ATOM 2912 N N . ALA A 1 362 ? -10.247 1.227 -6.551 1.00 90.25 362 ALA A N 1
ATOM 2913 C CA . ALA A 1 362 ? -11.277 1.975 -5.832 1.00 90.25 362 ALA A CA 1
ATOM 2914 C C . ALA A 1 362 ? -11.287 3.461 -6.212 1.00 90.25 362 ALA A C 1
ATOM 2916 O O . ALA A 1 362 ? -12.362 4.052 -6.277 1.00 90.25 362 ALA A O 1
ATOM 2917 N N . ASN A 1 363 ? -10.110 4.033 -6.488 1.00 84.12 363 ASN A N 1
ATOM 2918 C CA . ASN A 1 363 ? -9.883 5.451 -6.771 1.00 84.12 363 ASN A CA 1
ATOM 2919 C C . ASN A 1 363 ? -9.507 5.724 -8.237 1.00 84.12 363 ASN A C 1
ATOM 2921 O O . ASN A 1 363 ? -8.956 6.789 -8.504 1.00 84.12 363 ASN A O 1
ATOM 2925 N N . GLU A 1 364 ? -9.797 4.804 -9.169 1.00 70.06 364 GLU A N 1
ATOM 2926 C CA . GLU A 1 364 ? -9.465 4.914 -10.603 1.00 70.06 364 GLU A CA 1
ATOM 2927 C C . GLU A 1 364 ? -10.041 6.196 -11.203 1.00 70.06 364 GLU A C 1
ATOM 2929 O O . GLU A 1 364 ? -11.199 6.249 -11.621 1.00 70.06 364 GLU A O 1
ATOM 2934 N N . LYS A 1 365 ? -9.272 7.290 -11.148 1.00 54.88 365 LYS A N 1
ATOM 2935 C CA . LYS A 1 365 ? -9.671 8.552 -11.761 1.00 54.88 365 LYS A CA 1
ATOM 2936 C C . LYS A 1 365 ? -9.851 8.237 -13.239 1.00 54.88 365 LYS A C 1
ATOM 2938 O O . LYS A 1 365 ? -9.030 7.518 -13.804 1.00 54.88 365 LYS A O 1
ATOM 2943 N N . GLU A 1 366 ? -10.900 8.771 -13.863 1.00 48.41 366 GLU A N 1
ATOM 2944 C CA . GLU A 1 366 ? -10.936 8.892 -15.320 1.00 48.41 366 GLU A CA 1
ATOM 2945 C C . GLU A 1 366 ? -9.752 9.794 -15.709 1.00 48.41 366 GLU A C 1
ATOM 2947 O O . GLU A 1 366 ? -9.901 10.999 -15.902 1.00 48.41 366 GLU A O 1
ATOM 2952 N N . GLU A 1 367 ? -8.539 9.243 -15.745 1.00 43.78 367 GLU A N 1
ATOM 2953 C CA . GLU A 1 367 ? -7.436 9.840 -16.466 1.00 43.78 367 GLU A CA 1
ATOM 2954 C C . GLU A 1 367 ? -7.896 9.813 -17.914 1.00 43.78 367 GLU A C 1
ATOM 2956 O O . GLU A 1 367 ? -7.896 8.775 -18.581 1.00 43.78 367 GLU A O 1
ATOM 2961 N N . GLU A 1 368 ? -8.403 10.957 -18.381 1.00 40.47 368 GLU A N 1
ATOM 2962 C CA . GLU A 1 368 ? -8.566 11.190 -19.801 1.00 40.47 368 GLU A CA 1
ATOM 2963 C C . GLU A 1 368 ? -7.241 10.811 -20.448 1.00 40.47 368 GLU A C 1
ATOM 2965 O O . GLU A 1 368 ? -6.226 11.468 -20.232 1.00 40.47 368 GLU A O 1
ATOM 2970 N N . VAL A 1 369 ? -7.266 9.705 -21.187 1.00 43.12 369 VAL A N 1
ATOM 2971 C CA . VAL A 1 369 ? -6.116 9.067 -21.813 1.00 43.12 369 VAL A CA 1
ATOM 2972 C C . VAL A 1 369 ? -5.430 10.074 -22.744 1.00 43.12 369 VAL A C 1
ATOM 2974 O O . VAL A 1 369 ? -5.712 10.138 -23.943 1.00 43.12 369 VAL A O 1
ATOM 2977 N N . MET A 1 370 ? -4.523 10.883 -22.191 1.00 37.19 370 MET A N 1
ATOM 2978 C CA . MET A 1 370 ? -3.747 11.894 -22.916 1.00 37.19 370 MET A CA 1
ATOM 2979 C C . MET A 1 370 ? -2.803 11.247 -23.937 1.00 37.19 370 MET A C 1
ATOM 2981 O O . MET A 1 370 ? -2.388 11.896 -24.889 1.00 37.19 370 MET A O 1
ATOM 2985 N N . GLY A 1 371 ? -2.548 9.939 -23.819 1.00 39.31 371 GLY A N 1
ATOM 2986 C CA . GLY A 1 371 ? -1.775 9.173 -24.794 1.00 39.31 371 GLY A CA 1
ATOM 2987 C C . GLY A 1 371 ? -2.531 8.769 -26.065 1.00 39.31 371 GLY A C 1
ATOM 2988 O O . GLY A 1 371 ? -1.888 8.458 -27.055 1.00 39.31 371 GLY A O 1
ATOM 2989 N N . VAL A 1 372 ? -3.872 8.771 -26.095 1.00 42.09 372 VAL A N 1
ATOM 2990 C CA . VAL A 1 372 ? -4.645 8.320 -27.280 1.00 42.09 372 VAL A CA 1
ATOM 2991 C C . VAL A 1 372 ? -5.198 9.491 -28.097 1.00 42.09 372 VAL A C 1
ATOM 2993 O O . VAL A 1 372 ? -5.503 9.318 -29.279 1.00 42.09 372 VAL A O 1
ATOM 2996 N N . LYS A 1 373 ? -5.296 10.693 -27.509 1.00 40.75 373 LYS A N 1
ATOM 2997 C CA . LYS A 1 373 ? -5.662 11.908 -28.258 1.00 40.75 373 LYS A CA 1
ATOM 2998 C C . LYS A 1 373 ? -4.595 12.244 -29.307 1.00 40.75 373 LYS A C 1
ATOM 3000 O O . LYS A 1 373 ? -4.958 12.329 -30.473 1.00 40.75 373 LYS A O 1
ATOM 3005 N N . SER A 1 374 ? -3.312 12.217 -28.935 1.00 43.94 374 SER A N 1
ATOM 3006 C CA . SER A 1 374 ? -2.188 12.426 -29.866 1.00 43.94 374 SER A CA 1
ATOM 3007 C C . SER A 1 374 ? -2.192 11.427 -31.038 1.00 43.94 374 SER A C 1
ATOM 3009 O O . SER A 1 374 ? -2.198 11.848 -32.186 1.00 43.94 374 SER A O 1
ATOM 3011 N N . TYR A 1 375 ? -2.367 10.119 -30.798 1.00 46.56 375 TYR A N 1
ATOM 3012 C CA . TYR A 1 375 ? -2.407 9.128 -31.893 1.00 46.56 375 TYR A CA 1
ATOM 3013 C C . TYR A 1 375 ? -3.616 9.264 -32.837 1.00 46.56 375 TYR A C 1
ATOM 3015 O O . TYR A 1 375 ? -3.536 8.898 -34.010 1.00 46.56 375 TYR A O 1
ATOM 3023 N N . LYS A 1 376 ? -4.770 9.741 -32.345 1.00 44.59 376 LYS A N 1
ATOM 3024 C CA . LYS A 1 376 ? -5.952 9.988 -33.193 1.00 44.59 376 LYS A CA 1
ATOM 3025 C C . LYS A 1 376 ? -5.906 11.346 -33.887 1.00 44.59 376 LYS A C 1
ATOM 3027 O O . LYS A 1 376 ? -6.589 11.508 -34.896 1.00 44.59 376 LYS A O 1
ATOM 3032 N N . GLU A 1 377 ? -5.173 12.305 -33.338 1.00 50.94 377 GLU A N 1
ATOM 3033 C CA . GLU A 1 377 ? -4.937 13.618 -33.939 1.00 50.94 377 GLU A CA 1
ATOM 3034 C C . GLU A 1 377 ? -3.954 13.497 -35.106 1.00 50.94 377 GLU A C 1
ATOM 3036 O O . GLU A 1 377 ? -4.291 13.948 -36.198 1.00 50.94 377 GLU A O 1
ATOM 3041 N N . ASP A 1 378 ? -2.884 12.714 -34.955 1.00 46.16 378 ASP A N 1
ATOM 3042 C CA . ASP A 1 378 ? -1.929 12.425 -36.035 1.00 46.16 378 ASP A CA 1
ATOM 3043 C C . ASP A 1 378 ? -2.600 11.708 -37.232 1.00 46.16 378 ASP A C 1
ATOM 3045 O O . ASP A 1 378 ? -2.371 12.041 -38.394 1.00 46.16 378 ASP A O 1
ATOM 3049 N N . LEU A 1 379 ? -3.534 10.782 -36.968 1.00 46.59 379 LEU A N 1
ATOM 3050 C CA . LEU A 1 379 ? -4.339 10.116 -38.010 1.00 46.59 379 LEU A CA 1
ATOM 3051 C C . LEU A 1 379 ? -5.423 11.015 -38.635 1.00 46.59 379 LEU A C 1
ATOM 3053 O O . LEU A 1 379 ? -5.934 10.718 -39.719 1.00 46.59 379 LEU A O 1
ATOM 3057 N N . LYS A 1 380 ? -5.834 12.090 -37.954 1.00 48.81 380 LYS A N 1
ATOM 3058 C CA . LYS A 1 380 ? -6.784 13.074 -38.498 1.00 48.81 380 LYS A CA 1
ATOM 3059 C C . LYS A 1 380 ? -6.082 14.102 -39.374 1.00 48.81 380 LYS A C 1
ATOM 3061 O O . LYS A 1 380 ? -6.681 14.521 -40.361 1.00 48.81 380 LYS A O 1
ATOM 3066 N N . GLU A 1 381 ? -4.844 14.467 -39.055 1.00 53.75 381 GLU A N 1
ATOM 3067 C CA . GLU A 1 381 ? -4.038 15.366 -39.884 1.00 53.75 381 GLU A CA 1
ATOM 3068 C C . GLU A 1 381 ? -3.738 14.755 -41.261 1.00 53.75 381 GLU A C 1
ATOM 3070 O O . GLU A 1 381 ? -3.878 15.447 -42.269 1.00 53.75 381 GLU A O 1
ATOM 3075 N N . GLU A 1 382 ? -3.490 13.441 -41.349 1.00 47.72 382 GLU A N 1
ATOM 3076 C CA . GLU A 1 382 ? -3.350 12.746 -42.644 1.00 47.72 382 GLU A CA 1
ATOM 3077 C C . GLU A 1 382 ? -4.651 12.716 -43.474 1.00 47.72 382 GLU A C 1
ATOM 3079 O O . GLU A 1 382 ? -4.610 12.656 -44.703 1.00 47.72 382 GLU A O 1
ATOM 3084 N N . ASN A 1 383 ? -5.819 12.819 -42.830 1.00 47.88 383 ASN A N 1
ATOM 3085 C CA . ASN A 1 383 ? -7.131 12.811 -43.491 1.00 47.88 383 ASN A CA 1
ATOM 3086 C C . ASN A 1 383 ? -7.735 14.216 -43.698 1.00 47.88 383 ASN A C 1
ATOM 3088 O O . ASN A 1 383 ? -8.811 14.346 -44.290 1.00 47.88 383 ASN A O 1
ATOM 3092 N N . ALA A 1 384 ? -7.044 15.278 -43.269 1.00 50.84 384 ALA A N 1
ATOM 3093 C CA . ALA A 1 384 ? -7.504 16.663 -43.396 1.00 50.84 384 ALA A CA 1
ATOM 3094 C C . ALA A 1 384 ? -7.518 17.175 -44.851 1.00 50.84 384 ALA A C 1
ATOM 3096 O O . ALA A 1 384 ? -8.162 18.180 -45.150 1.00 50.84 384 ALA A O 1
ATOM 3097 N N . PHE A 1 385 ? -6.865 16.467 -45.781 1.00 48.91 385 PHE A N 1
ATOM 3098 C CA . PHE A 1 385 ? -6.822 16.829 -47.201 1.00 48.91 385 PHE A CA 1
ATOM 3099 C C . PHE A 1 385 ? -8.183 16.698 -47.919 1.00 48.91 385 PHE A C 1
ATOM 3101 O O . PHE A 1 385 ? -8.396 17.341 -48.944 1.00 48.91 385 PHE A O 1
ATOM 3108 N N . PHE A 1 386 ? -9.134 15.919 -47.382 1.00 45.28 386 PHE A N 1
ATOM 3109 C CA . PHE A 1 386 ? -10.437 15.677 -48.026 1.00 45.28 386 PHE A CA 1
ATOM 3110 C C . PHE A 1 386 ? -11.634 16.400 -47.384 1.00 45.28 386 PHE A C 1
ATOM 3112 O O . PHE A 1 386 ? -12.747 16.292 -47.899 1.00 45.28 386 PHE A O 1
ATOM 3119 N N . SER A 1 387 ? -11.457 17.160 -46.297 1.00 55.19 387 SER A N 1
ATOM 3120 C CA . SER A 1 387 ? -12.572 17.838 -45.618 1.00 55.19 387 SER A CA 1
ATOM 3121 C C . SER A 1 387 ? -12.606 19.341 -45.909 1.00 55.19 387 SER A C 1
ATOM 3123 O O . SER A 1 387 ? -12.179 20.159 -45.095 1.00 55.19 387 SER A O 1
ATOM 3125 N N . THR A 1 388 ? -13.149 19.737 -47.058 1.00 48.75 388 THR A N 1
ATOM 3126 C CA . THR A 1 388 ? -13.549 21.134 -47.277 1.00 48.75 388 THR A CA 1
ATOM 3127 C C . THR A 1 388 ? -14.770 21.450 -46.411 1.00 48.75 388 THR A C 1
ATOM 3129 O O . THR A 1 388 ? -15.838 20.876 -46.626 1.00 48.75 388 THR A O 1
ATOM 3132 N N . GLN A 1 389 ? -14.622 22.350 -45.435 1.00 50.56 389 GLN A N 1
ATOM 3133 C CA . GLN A 1 389 ? -15.739 22.873 -44.641 1.00 50.56 389 GLN A CA 1
ATOM 3134 C C . GLN A 1 389 ? -16.743 23.598 -45.547 1.00 50.56 389 GLN A C 1
ATOM 3136 O O . GLN A 1 389 ? -16.390 24.521 -46.282 1.00 50.56 389 GLN A O 1
ATOM 3141 N N . SER A 1 390 ? -18.005 23.173 -45.491 1.00 53.84 390 SER A N 1
ATOM 3142 C CA . SER A 1 390 ? -19.120 23.812 -46.184 1.00 53.84 390 SER A CA 1
ATOM 3143 C C . SER A 1 390 ? -19.473 25.137 -45.505 1.00 53.84 390 SER A C 1
ATOM 3145 O O . SER A 1 390 ? -19.667 25.199 -44.292 1.00 53.84 390 SER A O 1
ATOM 3147 N N . LEU A 1 391 ? -19.639 26.199 -46.299 1.00 48.38 391 LEU A N 1
ATOM 3148 C CA . LEU A 1 391 ? -20.099 27.526 -45.857 1.00 48.38 391 LEU A CA 1
ATOM 3149 C C . LEU A 1 391 ? -21.495 27.517 -45.195 1.00 48.38 391 LEU A C 1
ATOM 3151 O O . LEU A 1 391 ? -21.898 28.522 -44.614 1.00 48.38 391 LEU A O 1
ATOM 3155 N N . PHE A 1 392 ? -22.221 26.398 -45.255 1.00 46.31 392 PHE A N 1
ATOM 3156 C CA . PHE A 1 392 ? -23.545 26.229 -44.653 1.00 46.31 392 PHE A CA 1
ATOM 3157 C C . PHE A 1 392 ? -23.525 25.668 -43.220 1.00 46.31 392 PHE A C 1
ATOM 3159 O O . PHE A 1 392 ? -24.577 25.622 -42.587 1.00 46.31 392 PHE A O 1
ATOM 3166 N N . ASP A 1 393 ? -22.358 25.298 -42.682 1.00 51.72 393 ASP A N 1
ATOM 3167 C CA . ASP A 1 393 ? -22.246 24.694 -41.342 1.00 51.72 393 ASP A CA 1
ATOM 3168 C C . ASP A 1 393 ? -22.097 25.720 -40.203 1.00 51.72 393 ASP A C 1
ATOM 3170 O O . ASP A 1 393 ? -21.961 25.347 -39.036 1.00 51.72 393 ASP A O 1
ATOM 3174 N N . THR A 1 394 ? -22.159 27.024 -40.494 1.00 49.34 394 THR A N 1
ATOM 3175 C CA . THR A 1 394 ? -22.194 28.051 -39.439 1.00 49.34 394 THR A CA 1
ATOM 3176 C C . THR A 1 394 ? -23.641 28.396 -39.073 1.00 49.34 394 THR A C 1
ATOM 3178 O O . THR A 1 394 ? -24.391 28.898 -39.914 1.00 49.34 394 THR A O 1
ATOM 3181 N N . PRO A 1 395 ? -24.089 28.145 -37.826 1.00 45.03 395 PRO A N 1
ATOM 3182 C CA . PRO A 1 395 ? -25.447 28.483 -37.436 1.00 45.03 395 PRO A CA 1
ATOM 3183 C C . PRO A 1 395 ? -25.598 30.005 -37.345 1.00 45.03 395 PRO A C 1
ATOM 3185 O O . PRO A 1 395 ? -24.860 30.692 -36.639 1.00 45.03 395 PRO A O 1
ATOM 3188 N N . MET A 1 396 ? -26.589 30.523 -38.067 1.00 51.25 396 MET A N 1
ATOM 3189 C CA . MET A 1 396 ? -26.959 31.934 -38.103 1.00 51.25 396 MET A CA 1
ATOM 3190 C C . MET A 1 396 ? -27.299 32.453 -36.694 1.00 51.25 396 MET A C 1
ATOM 3192 O O . MET A 1 396 ? -28.225 31.966 -36.041 1.00 51.25 396 MET A O 1
ATOM 3196 N N . VAL A 1 397 ? -26.561 33.462 -36.225 1.00 47.97 397 VAL A N 1
ATOM 3197 C CA . VAL A 1 397 ? -26.769 34.090 -34.913 1.00 47.97 397 VAL A CA 1
ATOM 3198 C C . VAL A 1 397 ? -27.963 35.042 -34.988 1.00 47.97 397 VAL A C 1
ATOM 3200 O O . VAL A 1 397 ? -27.854 36.169 -35.466 1.00 47.97 397 VAL A O 1
ATOM 3203 N N . ILE A 1 398 ? -29.119 34.596 -34.495 1.00 44.69 398 ILE A N 1
ATOM 3204 C CA . ILE A 1 398 ? -30.280 35.465 -34.276 1.00 44.69 398 ILE A CA 1
ATOM 3205 C C . ILE A 1 398 ? -30.087 36.193 -32.938 1.00 44.69 398 ILE A C 1
ATOM 3207 O O . ILE A 1 398 ? -30.208 35.610 -31.861 1.00 44.69 398 ILE A O 1
ATOM 3211 N N . LEU A 1 399 ? -29.783 37.489 -33.015 1.00 47.47 399 LEU A N 1
ATOM 3212 C CA . LEU A 1 399 ? -29.790 38.424 -31.889 1.00 47.47 399 LEU A CA 1
ATOM 3213 C C . LEU A 1 399 ? -31.234 38.623 -31.396 1.00 47.47 399 LEU A C 1
ATOM 3215 O O . LEU A 1 399 ? -32.004 39.362 -32.003 1.00 47.47 399 LEU A O 1
ATOM 3219 N N . GLY A 1 400 ? -31.615 37.969 -30.292 1.00 43.41 400 GLY A N 1
ATOM 3220 C CA . GLY A 1 400 ? -32.958 38.132 -29.728 1.00 43.41 400 GLY A CA 1
ATOM 3221 C C . GLY A 1 400 ? -33.192 37.498 -28.354 1.00 43.41 400 GLY A C 1
ATOM 3222 O O . GLY A 1 400 ? -33.571 36.340 -28.246 1.00 43.41 400 GLY A O 1
ATOM 3223 N N . THR A 1 401 ? -33.100 38.331 -27.314 1.00 42.56 401 THR A N 1
ATOM 3224 C CA . THR A 1 401 ? -33.669 38.190 -25.953 1.00 42.56 401 THR A CA 1
ATOM 3225 C C . THR A 1 401 ? -33.066 37.155 -24.985 1.00 42.56 401 THR A C 1
ATOM 3227 O O . THR A 1 401 ? -33.234 35.941 -25.074 1.00 42.56 401 THR A O 1
ATOM 3230 N N . LEU A 1 402 ? -32.409 37.712 -23.964 1.00 49.91 402 LEU A N 1
ATOM 3231 C CA . LEU A 1 402 ? -31.839 37.074 -22.780 1.00 49.91 402 LEU A CA 1
ATOM 3232 C C . LEU A 1 402 ? -32.900 36.339 -21.940 1.00 49.91 402 LEU A C 1
ATOM 3234 O O . LEU A 1 402 ? -33.548 36.933 -21.080 1.00 49.91 402 LEU A O 1
ATOM 3238 N N . LYS A 1 403 ? -32.997 35.016 -22.089 1.00 44.56 403 LYS A N 1
ATOM 3239 C CA . LYS A 1 403 ? -33.381 34.141 -20.972 1.00 44.56 403 LYS A CA 1
ATOM 3240 C C . LYS A 1 403 ? -32.097 33.667 -20.296 1.00 44.56 403 LYS A C 1
ATOM 3242 O O . LYS A 1 403 ? -31.393 32.822 -20.845 1.00 44.56 403 LYS A O 1
ATOM 3247 N N . ARG A 1 404 ? -31.781 34.208 -19.111 1.00 49.41 404 ARG A N 1
ATOM 3248 C CA . ARG A 1 404 ? -30.732 33.653 -18.238 1.00 49.41 404 ARG A CA 1
ATOM 3249 C C . ARG A 1 404 ? -31.104 32.205 -17.917 1.00 49.41 404 ARG A C 1
ATOM 3251 O O . ARG A 1 404 ? -31.963 31.956 -17.075 1.00 49.41 404 ARG A O 1
ATOM 3258 N N . LYS A 1 405 ? -30.484 31.252 -18.610 1.00 46.09 405 LYS A N 1
ATOM 3259 C CA . LYS A 1 405 ? -30.465 29.855 -18.183 1.00 46.09 405 LYS A CA 1
ATOM 3260 C C . LYS A 1 405 ? -29.570 29.799 -16.948 1.00 46.09 405 LYS A C 1
ATOM 3262 O O . LYS A 1 405 ? -28.380 30.081 -17.050 1.00 46.09 405 LYS A O 1
ATOM 3267 N N . LEU A 1 406 ? -30.155 29.486 -15.794 1.00 53.62 406 LEU A N 1
ATOM 3268 C CA . LEU A 1 406 ? -29.401 29.033 -14.628 1.00 53.62 406 LEU A CA 1
ATOM 3269 C C . LEU A 1 406 ? -28.528 27.866 -15.093 1.00 53.62 406 LEU A C 1
ATOM 3271 O O . LEU A 1 406 ? -29.045 26.889 -15.639 1.00 53.62 406 LEU A O 1
ATOM 3275 N N . SER A 1 407 ? -27.211 28.008 -14.964 1.00 50.00 407 SER A N 1
ATOM 3276 C CA . SER A 1 407 ? -26.286 26.920 -15.252 1.00 50.00 407 SER A CA 1
ATOM 3277 C C . SER A 1 407 ? -26.655 25.746 -14.347 1.00 50.00 407 SER A C 1
ATOM 3279 O O . SER A 1 407 ? -26.738 25.960 -13.133 1.00 50.00 407 SER A O 1
ATOM 3281 N N . PRO A 1 408 ? -26.898 24.538 -14.885 1.00 48.84 408 PRO A N 1
ATOM 3282 C CA . PRO A 1 408 ? -27.127 23.378 -14.041 1.00 48.84 408 PRO A CA 1
ATOM 3283 C C . PRO A 1 408 ? -25.925 23.238 -13.108 1.00 48.84 408 PRO A C 1
ATOM 3285 O O . PRO A 1 408 ? -24.775 23.309 -13.549 1.00 48.84 408 PRO A O 1
ATOM 3288 N N . THR A 1 409 ? -26.193 23.109 -11.812 1.00 47.78 409 THR A N 1
ATOM 3289 C CA . THR A 1 409 ? -25.176 22.785 -10.815 1.00 47.78 409 THR A CA 1
ATOM 3290 C C . THR A 1 409 ? -24.421 21.557 -11.304 1.00 47.78 409 THR A C 1
ATOM 3292 O O . THR A 1 409 ? -25.029 20.512 -11.541 1.00 47.78 409 THR A O 1
ATOM 3295 N N . LYS A 1 410 ? -23.105 21.691 -11.516 1.00 43.59 410 LYS A N 1
ATOM 3296 C CA . LYS A 1 410 ? -22.229 20.554 -11.803 1.00 43.59 410 LYS A CA 1
ATOM 3297 C C . LYS A 1 410 ? -22.302 19.619 -10.598 1.00 43.59 410 LYS A C 1
ATOM 3299 O O . LYS A 1 410 ? -21.609 19.836 -9.611 1.00 43.59 410 LYS A O 1
ATOM 3304 N N . HIS A 1 411 ? -23.156 18.605 -10.658 1.00 44.88 411 HIS A N 1
ATOM 3305 C CA . HIS A 1 411 ? -23.016 17.455 -9.780 1.00 44.88 411 HIS A CA 1
ATOM 3306 C C . HIS A 1 411 ? -21.662 16.837 -10.124 1.00 44.88 411 HIS A C 1
ATOM 3308 O O . HIS A 1 411 ? -21.429 16.487 -11.285 1.00 44.88 411 HIS A O 1
ATOM 3314 N N . SER A 1 412 ? -20.741 16.785 -9.158 1.00 55.44 412 SER A N 1
ATOM 3315 C CA . SER A 1 412 ? -19.526 15.996 -9.322 1.00 55.44 412 SER A CA 1
ATOM 3316 C C . SER A 1 412 ? -19.975 14.583 -9.676 1.00 55.44 412 SER A C 1
ATOM 3318 O O . SER A 1 412 ? -20.816 13.996 -8.992 1.00 55.44 412 SER A O 1
ATOM 3320 N N . LYS A 1 413 ? -19.510 14.069 -10.816 1.00 58.97 413 LYS A N 1
ATOM 3321 C CA . LYS A 1 413 ? -19.772 12.677 -11.167 1.00 58.97 413 LYS A CA 1
ATOM 3322 C C . LYS A 1 413 ? -19.205 11.842 -10.022 1.00 58.97 413 LYS A C 1
ATOM 3324 O O . LYS A 1 413 ? -18.033 11.992 -9.684 1.00 58.97 413 LYS A O 1
ATOM 3329 N N . GLY A 1 414 ? -20.059 11.050 -9.378 1.00 61.47 414 GLY A N 1
ATOM 3330 C CA . GLY A 1 414 ? -19.611 10.122 -8.351 1.00 61.47 414 GLY A CA 1
ATOM 3331 C C . GLY A 1 414 ? -18.562 9.192 -8.947 1.00 61.47 414 GLY A C 1
ATOM 3332 O O . GLY A 1 414 ? -18.720 8.721 -10.073 1.00 61.47 414 GLY A O 1
ATOM 3333 N N . HIS A 1 415 ? -17.488 8.970 -8.203 1.00 73.25 415 HIS A N 1
ATOM 3334 C CA . HIS A 1 415 ? -16.430 8.054 -8.593 1.00 73.25 415 HIS A CA 1
ATOM 3335 C C . HIS A 1 415 ? -16.947 6.613 -8.606 1.00 73.25 415 HIS A C 1
ATOM 3337 O O . HIS A 1 415 ? -17.572 6.180 -7.633 1.00 73.25 415 HIS A O 1
ATOM 3343 N N . VAL A 1 416 ? -16.704 5.864 -9.684 1.00 81.25 416 VAL A N 1
ATOM 3344 C CA . VAL A 1 416 ? -17.093 4.450 -9.753 1.00 81.25 416 VAL A CA 1
ATOM 3345 C C . VAL A 1 416 ? -15.993 3.613 -9.112 1.00 81.25 416 VAL A C 1
ATOM 3347 O O . VAL A 1 416 ? -14.865 3.572 -9.583 1.00 81.25 416 VAL A O 1
ATOM 3350 N N . ASN A 1 417 ? -16.327 2.930 -8.022 1.00 88.94 417 ASN A N 1
ATOM 3351 C CA . ASN A 1 417 ? -15.414 1.995 -7.378 1.00 88.94 417 ASN A CA 1
ATOM 3352 C C . ASN A 1 417 ? -15.442 0.651 -8.133 1.00 88.94 417 ASN A C 1
ATOM 3354 O O . ASN A 1 417 ? -16.358 -0.155 -7.939 1.00 88.94 417 ASN A O 1
ATOM 3358 N N . HIS A 1 418 ? -14.436 0.405 -8.977 1.00 88.75 418 HIS A N 1
ATOM 3359 C CA . HIS A 1 418 ? -14.298 -0.844 -9.735 1.00 88.75 418 HIS A CA 1
ATOM 3360 C C . HIS A 1 418 ? -13.885 -2.028 -8.850 1.00 88.75 418 HIS A C 1
ATOM 3362 O O . HIS A 1 418 ? -14.276 -3.172 -9.113 1.00 88.75 418 HIS A O 1
ATOM 3368 N N . PHE A 1 419 ? -13.185 -1.755 -7.743 1.00 93.00 419 PHE A N 1
ATOM 3369 C CA . PHE A 1 419 ? -12.786 -2.767 -6.763 1.00 93.00 419 PHE A CA 1
ATOM 3370 C C . PHE A 1 419 ? -13.982 -3.487 -6.134 1.00 93.00 419 PHE A C 1
ATOM 3372 O O . PHE A 1 419 ? -13.896 -4.678 -5.836 1.00 93.00 419 PHE A O 1
ATOM 3379 N N . HIS A 1 420 ? -15.122 -2.807 -5.982 1.00 90.75 420 HIS A N 1
ATOM 3380 C CA . HIS A 1 420 ? -16.326 -3.374 -5.372 1.00 90.75 420 HIS A CA 1
ATOM 3381 C C . HIS A 1 420 ? -16.706 -4.739 -5.966 1.00 90.75 420 HIS A C 1
ATOM 3383 O O . HIS A 1 420 ? -16.979 -5.672 -5.220 1.00 90.75 420 HIS A O 1
ATOM 3389 N N . SER A 1 421 ? -16.678 -4.886 -7.292 1.00 91.44 421 SER A N 1
ATOM 3390 C CA . SER A 1 421 ? -17.063 -6.139 -7.962 1.00 91.44 421 SER A CA 1
ATOM 3391 C C . SER A 1 421 ? -16.094 -7.306 -7.721 1.00 91.44 421 SER A C 1
ATOM 3393 O O . SER A 1 421 ? -16.473 -8.468 -7.864 1.00 91.44 421 SER A O 1
ATOM 3395 N N . HIS A 1 422 ? -14.859 -7.006 -7.315 1.00 93.56 422 HIS A N 1
ATOM 3396 C CA . HIS A 1 422 ? -13.779 -7.974 -7.139 1.00 93.56 422 HIS A CA 1
ATOM 3397 C C . HIS A 1 422 ? -13.339 -8.136 -5.680 1.00 93.56 422 HIS A C 1
ATOM 3399 O O . HIS A 1 422 ? -12.496 -8.984 -5.395 1.00 93.56 422 HIS A O 1
ATOM 3405 N N . ALA A 1 423 ? -13.923 -7.387 -4.741 1.00 94.69 423 ALA A N 1
ATOM 3406 C CA . ALA A 1 423 ? -13.507 -7.358 -3.340 1.00 94.69 423 ALA A CA 1
ATOM 3407 C C . ALA A 1 423 ? -13.426 -8.756 -2.697 1.00 94.69 423 ALA A C 1
ATOM 3409 O O . ALA A 1 423 ? -12.500 -9.031 -1.935 1.00 94.69 423 ALA A O 1
ATOM 3410 N N . GLU A 1 424 ? -14.347 -9.665 -3.034 1.00 94.62 424 GLU A N 1
ATOM 3411 C CA . GLU A 1 424 ? -14.341 -11.045 -2.526 1.00 94.62 424 GLU A CA 1
ATOM 3412 C C . GLU A 1 424 ? -13.122 -11.856 -2.991 1.00 94.62 424 GLU A C 1
ATOM 3414 O O . GLU A 1 424 ? -12.556 -12.609 -2.192 1.00 94.62 424 GLU A O 1
ATOM 3419 N N . ALA A 1 425 ? -12.689 -11.662 -4.241 1.00 94.38 425 ALA A N 1
ATOM 3420 C CA . ALA A 1 425 ? -11.524 -12.331 -4.815 1.00 94.38 425 ALA A CA 1
ATOM 3421 C C . ALA A 1 425 ? -10.212 -11.876 -4.161 1.00 94.38 425 ALA A C 1
ATOM 3423 O O . ALA A 1 425 ? -9.266 -12.656 -4.101 1.00 94.38 425 ALA A O 1
ATOM 3424 N N . PHE A 1 426 ? -10.166 -10.652 -3.625 1.00 96.44 426 PHE A N 1
ATOM 3425 C CA . PHE A 1 426 ? -9.017 -10.162 -2.866 1.00 96.44 426 PHE A CA 1
ATOM 3426 C C . PHE A 1 426 ? -9.088 -10.542 -1.389 1.00 96.44 426 PHE A C 1
ATOM 3428 O O . PHE A 1 426 ? -8.174 -11.180 -0.870 1.00 96.44 426 PHE A O 1
ATOM 3435 N N . LEU A 1 427 ? -10.166 -10.170 -0.695 1.00 96.12 427 LEU A N 1
ATOM 3436 C CA . LEU A 1 427 ? -10.243 -10.270 0.764 1.00 96.12 427 LEU A CA 1
ATOM 3437 C C . LEU A 1 427 ? -10.230 -11.716 1.263 1.00 96.12 427 LEU A C 1
ATOM 3439 O O . LEU A 1 427 ? -9.587 -12.005 2.269 1.00 96.12 427 LEU A O 1
ATOM 3443 N N . THR A 1 428 ? -10.902 -12.634 0.567 1.00 94.50 428 THR A N 1
ATOM 3444 C CA . THR A 1 428 ? -11.014 -14.031 1.013 1.00 94.50 428 THR A CA 1
ATOM 3445 C C . THR A 1 428 ? -9.659 -14.746 1.068 1.00 94.50 428 THR A C 1
ATOM 3447 O O . THR A 1 428 ? -9.304 -15.247 2.141 1.00 94.50 428 THR A O 1
ATOM 3450 N N . PRO A 1 429 ? -8.865 -14.802 -0.023 1.00 95.19 429 PRO A N 1
ATOM 3451 C CA . PRO A 1 429 ? -7.542 -15.415 0.041 1.00 95.19 429 PRO A CA 1
ATOM 3452 C C . PRO A 1 429 ? -6.572 -14.586 0.895 1.00 95.19 429 PRO A C 1
ATOM 3454 O O . PRO A 1 429 ? -5.738 -15.166 1.586 1.00 95.19 429 PRO A O 1
ATOM 3457 N N . PHE A 1 430 ? -6.709 -13.255 0.940 1.00 96.12 430 PHE A N 1
ATOM 3458 C CA . PHE A 1 430 ? -5.842 -12.413 1.768 1.00 96.12 430 PHE A CA 1
ATOM 3459 C C . PHE A 1 430 ? -6.024 -12.676 3.271 1.00 96.12 430 PHE A C 1
ATOM 3461 O O . PHE A 1 430 ? -5.047 -12.820 4.000 1.00 96.12 430 PHE A O 1
ATOM 3468 N N . LEU A 1 431 ? -7.262 -12.839 3.748 1.00 95.38 431 LEU A N 1
ATOM 3469 C CA . LEU A 1 431 ? -7.538 -13.200 5.145 1.00 95.38 431 LEU A CA 1
ATOM 3470 C C . LEU A 1 431 ? -6.979 -14.584 5.522 1.00 95.38 431 LEU A C 1
ATOM 3472 O O . LEU A 1 431 ? -6.706 -14.840 6.695 1.00 95.38 431 LEU A O 1
ATOM 3476 N N . HIS A 1 432 ? -6.773 -15.475 4.547 1.00 93.25 432 HIS A N 1
ATOM 3477 C CA . HIS A 1 432 ? -6.136 -16.770 4.782 1.00 93.25 432 HIS A CA 1
ATOM 3478 C C . HIS A 1 432 ? -4.645 -16.643 5.140 1.00 93.25 432 HIS A C 1
ATOM 3480 O O . HIS A 1 432 ? -4.130 -17.496 5.863 1.00 93.25 432 HIS A O 1
ATOM 3486 N N . LEU A 1 433 ? -3.967 -15.563 4.723 1.00 94.50 433 LEU A N 1
ATOM 3487 C CA . LEU A 1 433 ? -2.555 -15.319 5.050 1.00 94.50 433 LEU A CA 1
ATOM 3488 C C . LEU A 1 433 ? -2.313 -15.300 6.563 1.00 94.50 433 LEU A C 1
ATOM 3490 O O . LEU A 1 433 ? -1.343 -15.882 7.039 1.00 94.50 433 LEU A O 1
ATOM 3494 N N . PHE A 1 434 ? -3.242 -14.726 7.330 1.00 94.56 434 PHE A N 1
ATOM 3495 C CA . PHE A 1 434 ? -3.148 -14.622 8.791 1.00 94.56 434 PHE A CA 1
ATOM 3496 C C . PHE A 1 434 ? -3.340 -15.954 9.529 1.00 94.56 434 PHE A C 1
ATOM 3498 O O . PHE A 1 434 ? -3.121 -16.025 10.734 1.00 94.56 434 PHE A O 1
ATOM 3505 N N . LYS A 1 435 ? -3.735 -17.023 8.826 1.00 92.88 435 LYS A N 1
ATOM 3506 C CA . LYS A 1 435 ? -3.764 -18.389 9.374 1.00 92.88 435 LYS A CA 1
ATOM 3507 C C . LYS A 1 435 ? -2.439 -19.124 9.168 1.00 92.88 435 LYS A C 1
ATOM 3509 O O . LYS A 1 435 ? -2.226 -20.169 9.777 1.00 92.88 435 LYS A O 1
ATOM 3514 N N . SER A 1 436 ? -1.567 -18.610 8.300 1.00 92.88 436 SER A N 1
ATOM 3515 C CA . SER A 1 436 ? -0.285 -19.236 7.996 1.00 92.88 436 SER A CA 1
ATOM 3516 C C . SER A 1 436 ? 0.739 -18.944 9.097 1.00 92.88 436 SER A C 1
ATOM 3518 O O . SER A 1 436 ? 0.949 -17.777 9.437 1.00 92.88 436 SER A O 1
ATOM 3520 N N . PRO A 1 437 ? 1.458 -19.963 9.607 1.00 91.31 437 PRO A N 1
ATOM 3521 C CA . PRO A 1 437 ? 2.497 -19.756 10.615 1.00 91.31 437 PRO A CA 1
ATOM 3522 C C . PRO A 1 437 ? 3.637 -18.867 10.100 1.00 91.31 437 PRO A C 1
ATOM 3524 O O . PRO A 1 437 ? 4.299 -18.203 10.893 1.00 91.31 437 PRO A O 1
ATOM 3527 N N . LEU A 1 438 ? 3.843 -18.804 8.777 1.00 90.38 438 LEU A N 1
ATOM 3528 C CA . LEU A 1 438 ? 4.876 -17.969 8.163 1.00 90.38 438 LEU A CA 1
ATOM 3529 C C . LEU A 1 438 ? 4.651 -16.484 8.466 1.00 90.38 438 LEU A C 1
ATOM 3531 O O . LEU A 1 438 ? 5.568 -15.812 8.932 1.00 90.38 438 LEU A O 1
ATOM 3535 N N . PHE A 1 439 ? 3.423 -15.997 8.271 1.00 91.69 439 PHE A N 1
ATOM 3536 C CA . PHE A 1 439 ? 3.061 -14.603 8.534 1.00 91.69 439 PHE A CA 1
ATOM 3537 C C . PHE A 1 439 ? 3.065 -14.292 10.030 1.00 91.69 439 PHE A C 1
ATOM 3539 O O . PHE A 1 439 ? 3.517 -13.227 10.433 1.00 91.69 439 PHE A O 1
ATOM 3546 N N . LEU A 1 440 ? 2.634 -15.244 10.859 1.00 92.62 440 LEU A N 1
ATOM 3547 C CA . LEU A 1 440 ? 2.626 -15.082 12.312 1.00 92.62 440 LEU A CA 1
ATOM 3548 C C . LEU A 1 440 ? 4.044 -15.055 12.906 1.00 92.62 440 LEU A C 1
ATOM 3550 O O . LEU A 1 440 ? 4.308 -14.346 13.874 1.00 92.62 440 LEU A O 1
ATOM 3554 N N . SER A 1 441 ? 4.994 -15.784 12.323 1.00 92.62 441 SER A N 1
ATOM 3555 C CA . SER A 1 441 ? 6.366 -15.830 12.842 1.00 92.62 441 SER A CA 1
ATOM 3556 C C . SER A 1 441 ? 7.158 -14.529 12.640 1.00 92.62 441 SER A C 1
ATOM 3558 O O . SER A 1 441 ? 8.146 -14.305 13.336 1.00 92.62 441 SER A O 1
ATOM 3560 N N . GLN A 1 442 ? 6.744 -13.673 11.699 1.00 94.25 442 GLN A N 1
ATOM 3561 C CA . GLN A 1 442 ? 7.508 -12.506 11.249 1.00 94.25 442 GLN A CA 1
ATOM 3562 C C . GLN A 1 442 ? 6.716 -11.205 11.464 1.00 94.25 442 GLN A C 1
ATOM 3564 O O . GLN A 1 442 ? 5.873 -10.859 10.634 1.00 94.25 442 GLN A O 1
ATOM 3569 N N . PRO A 1 443 ? 7.008 -10.430 12.530 1.00 94.38 443 PRO A N 1
ATOM 3570 C CA . PRO A 1 443 ? 6.234 -9.235 12.877 1.00 94.38 443 PRO A CA 1
ATOM 3571 C C . PRO A 1 443 ? 6.219 -8.148 11.796 1.00 94.38 443 PRO A C 1
ATOM 3573 O O . PRO A 1 443 ? 5.198 -7.502 11.592 1.00 94.38 443 PRO A O 1
ATOM 3576 N N . THR A 1 444 ? 7.320 -7.962 11.065 1.00 94.62 444 THR A N 1
ATOM 3577 C CA . THR A 1 444 ? 7.419 -6.955 9.993 1.00 94.62 444 THR A CA 1
ATOM 3578 C C . THR A 1 444 ? 6.525 -7.297 8.799 1.00 94.62 444 THR A C 1
ATOM 3580 O O . THR A 1 444 ? 5.841 -6.429 8.257 1.00 94.62 444 THR A O 1
ATOM 3583 N N . LEU A 1 445 ? 6.474 -8.576 8.415 1.00 95.69 445 LEU A N 1
ATOM 3584 C CA . LEU A 1 445 ? 5.574 -9.060 7.370 1.00 95.69 445 LEU A CA 1
ATOM 3585 C C . LEU A 1 445 ? 4.112 -8.972 7.820 1.00 95.69 445 LEU A C 1
ATOM 3587 O O . LEU A 1 445 ? 3.263 -8.521 7.052 1.00 95.69 445 LEU A O 1
ATOM 3591 N N . LEU A 1 446 ? 3.829 -9.355 9.069 1.00 96.50 446 LEU A N 1
ATOM 3592 C CA . LEU A 1 446 ? 2.499 -9.244 9.666 1.00 96.50 446 LEU A CA 1
ATOM 3593 C C . LEU A 1 446 ? 2.010 -7.792 9.680 1.00 96.50 446 LEU A C 1
ATOM 3595 O O . LEU A 1 446 ? 0.902 -7.520 9.231 1.00 96.50 446 LEU A O 1
ATOM 3599 N N . SER A 1 447 ? 2.853 -6.864 10.134 1.00 95.94 447 SER A N 1
ATOM 3600 C CA . SER A 1 447 ? 2.589 -5.423 10.152 1.00 95.94 447 SER A CA 1
ATOM 3601 C C . SER A 1 447 ? 2.187 -4.913 8.761 1.00 95.94 447 SER A C 1
ATOM 3603 O O . SER A 1 447 ? 1.107 -4.344 8.586 1.00 95.94 447 SER A O 1
ATOM 3605 N N . LYS A 1 448 ? 2.982 -5.233 7.731 1.00 96.38 448 LYS A N 1
ATOM 3606 C CA . LYS A 1 448 ? 2.689 -4.857 6.338 1.00 96.38 448 LYS A CA 1
ATOM 3607 C C . LYS A 1 448 ? 1.399 -5.496 5.806 1.00 96.38 448 LYS A C 1
ATOM 3609 O O . LYS A 1 448 ? 0.648 -4.852 5.066 1.00 96.38 448 LYS A O 1
ATOM 3614 N N . ALA A 1 449 ? 1.125 -6.746 6.182 1.00 97.25 449 ALA A N 1
ATOM 3615 C CA . ALA A 1 449 ? -0.100 -7.449 5.811 1.00 97.25 449 ALA A CA 1
ATOM 3616 C C . ALA A 1 449 ? -1.339 -6.824 6.460 1.00 97.25 449 ALA A C 1
ATOM 3618 O O . ALA A 1 449 ? -2.348 -6.653 5.781 1.00 97.25 449 ALA A O 1
ATOM 3619 N N . LEU A 1 450 ? -1.263 -6.429 7.733 1.00 97.50 450 LEU A N 1
ATOM 3620 C CA . LEU A 1 450 ? -2.344 -5.727 8.430 1.00 97.50 450 LEU A CA 1
ATOM 3621 C C . LEU A 1 450 ? -2.625 -4.360 7.802 1.00 97.50 450 LEU A C 1
ATOM 3623 O O . LEU A 1 450 ? -3.783 -4.035 7.541 1.00 97.50 450 LEU A O 1
ATOM 3627 N N . PHE A 1 451 ? -1.579 -3.600 7.475 1.00 96.44 451 PHE A N 1
ATOM 3628 C CA . PHE A 1 451 ? -1.737 -2.341 6.752 1.00 96.44 451 PHE A CA 1
ATOM 3629 C C . PHE A 1 451 ? -2.436 -2.556 5.404 1.00 96.44 451 PHE A C 1
ATOM 3631 O O . PHE A 1 451 ? -3.431 -1.900 5.104 1.00 96.44 451 PHE A O 1
ATOM 3638 N N . SER A 1 452 ? -2.004 -3.548 4.628 1.00 97.06 452 SER A N 1
ATOM 3639 C CA . SER A 1 452 ? -2.618 -3.839 3.327 1.00 97.06 452 SER A CA 1
ATOM 3640 C C . SER A 1 452 ? -4.054 -4.367 3.460 1.00 97.06 452 SER A C 1
ATOM 3642 O O . SER A 1 452 ? -4.906 -4.029 2.640 1.00 97.06 452 SER A O 1
ATOM 3644 N N . LEU A 1 453 ? -4.369 -5.116 4.526 1.00 97.62 453 LEU A N 1
ATOM 3645 C CA . LEU A 1 453 ? -5.743 -5.498 4.861 1.00 97.62 453 LEU A CA 1
ATOM 3646 C C . LEU A 1 453 ? -6.616 -4.270 5.134 1.00 97.62 453 LEU A C 1
ATOM 3648 O O . LEU A 1 453 ? -7.764 -4.235 4.697 1.00 97.62 453 LEU A O 1
ATOM 3652 N N . SER A 1 454 ? -6.089 -3.265 5.839 1.00 96.25 454 SER A N 1
ATOM 3653 C CA . SER A 1 454 ? -6.834 -2.033 6.111 1.00 96.25 454 SER A CA 1
ATOM 3654 C C . SER A 1 454 ? -7.201 -1.296 4.815 1.00 96.25 454 SER A C 1
ATOM 3656 O O . SER A 1 454 ? -8.357 -0.901 4.658 1.00 96.25 454 SER A O 1
ATOM 3658 N N . LEU A 1 455 ? -6.278 -1.229 3.844 1.00 95.56 455 LEU A N 1
ATOM 3659 C CA . LEU A 1 455 ? -6.523 -0.639 2.521 1.00 95.56 455 LEU A CA 1
ATOM 3660 C C . LEU A 1 455 ? -7.568 -1.429 1.727 1.00 95.56 455 LEU A C 1
ATOM 3662 O O . LEU A 1 455 ? -8.460 -0.844 1.110 1.00 95.56 455 LEU A O 1
ATOM 3666 N N . LEU A 1 456 ? -7.499 -2.760 1.781 1.00 96.56 456 LEU A N 1
ATOM 3667 C CA . LEU A 1 456 ? -8.471 -3.643 1.135 1.00 96.56 456 LEU A CA 1
ATOM 3668 C C . LEU A 1 456 ? -9.880 -3.468 1.719 1.00 96.56 456 LEU A C 1
ATOM 3670 O O . LEU A 1 456 ? -10.856 -3.393 0.973 1.00 96.56 456 LEU A O 1
ATOM 3674 N N . LEU A 1 457 ? -9.997 -3.386 3.048 1.00 96.12 457 LEU A N 1
ATOM 3675 C CA . LEU A 1 457 ? -11.274 -3.180 3.741 1.00 96.12 457 LEU A CA 1
ATOM 3676 C C . LEU A 1 457 ? -11.859 -1.793 3.467 1.00 96.12 457 LEU A C 1
ATOM 3678 O O . LEU A 1 457 ? -13.067 -1.666 3.266 1.00 96.12 457 LEU A O 1
ATOM 3682 N N . GLU A 1 458 ? -11.012 -0.767 3.416 1.00 94.06 458 GLU A N 1
ATOM 3683 C CA . GLU A 1 458 ? -11.406 0.588 3.033 1.00 94.06 458 GLU A CA 1
ATOM 3684 C C . GLU A 1 458 ? -11.914 0.641 1.590 1.00 94.06 458 GLU A C 1
ATOM 3686 O O . GLU A 1 458 ? -13.011 1.142 1.334 1.00 94.06 458 GLU A O 1
ATOM 3691 N N . SER A 1 459 ? -11.179 0.024 0.666 1.00 94.00 459 SER A N 1
ATOM 3692 C CA . SER A 1 459 ? -11.566 -0.084 -0.743 1.00 94.00 459 SER A CA 1
ATOM 3693 C C . SER A 1 459 ? -12.872 -0.874 -0.919 1.00 94.00 459 SER A C 1
ATOM 3695 O O . SER A 1 459 ? -13.668 -0.583 -1.815 1.00 94.00 459 SER A O 1
ATOM 3697 N N . ALA A 1 460 ? -13.146 -1.838 -0.032 1.00 94.69 460 ALA A N 1
ATOM 3698 C CA . ALA A 1 460 ? -14.370 -2.640 -0.002 1.00 94.69 460 ALA A CA 1
ATOM 3699 C C . ALA A 1 460 ? -15.521 -2.034 0.826 1.00 94.69 460 ALA A C 1
ATOM 3701 O O . ALA A 1 460 ? -16.537 -2.709 0.998 1.00 94.69 460 ALA A O 1
ATOM 3702 N N . ALA A 1 461 ? -15.417 -0.802 1.343 1.00 88.88 461 ALA A N 1
ATOM 3703 C CA . ALA A 1 461 ? -16.352 -0.274 2.350 1.00 88.88 461 ALA A CA 1
ATOM 3704 C C . ALA A 1 461 ? -17.843 -0.363 1.959 1.00 88.88 461 ALA A C 1
ATOM 3706 O O . ALA A 1 461 ? -18.695 -0.587 2.819 1.00 88.88 461 ALA A O 1
ATOM 3707 N N . ASN A 1 462 ? -18.155 -0.236 0.665 1.00 86.94 462 ASN A N 1
ATOM 3708 C CA . ASN A 1 462 ? -19.522 -0.294 0.138 1.00 86.94 462 ASN A CA 1
ATOM 3709 C C . ASN A 1 462 ? -19.953 -1.695 -0.337 1.00 86.94 462 ASN A C 1
ATOM 3711 O O . ASN A 1 462 ? -21.016 -1.824 -0.934 1.00 86.94 462 ASN A O 1
ATOM 3715 N N . HIS A 1 463 ? -19.146 -2.741 -0.127 1.00 92.25 463 HIS A N 1
ATOM 3716 C CA . HIS A 1 463 ? -19.418 -4.102 -0.597 1.00 92.25 463 HIS A CA 1
ATOM 3717 C C . HIS A 1 463 ? -20.591 -4.774 0.132 1.00 92.25 463 HIS A C 1
ATOM 3719 O O . HIS A 1 463 ? -20.742 -4.638 1.345 1.00 92.25 463 HIS A O 1
ATOM 3725 N N . LEU A 1 464 ? -21.392 -5.578 -0.582 1.00 90.62 464 LEU A N 1
ATOM 3726 C CA . LEU A 1 464 ? -22.563 -6.265 -0.013 1.00 90.62 464 LEU A CA 1
ATOM 3727 C C . LEU A 1 464 ? -22.192 -7.175 1.172 1.00 90.62 464 LEU A C 1
ATOM 3729 O O . LEU A 1 464 ? -22.915 -7.241 2.163 1.00 90.62 464 LEU A O 1
ATOM 3733 N N . GLN A 1 465 ? -21.042 -7.849 1.082 1.00 92.81 465 GLN A N 1
ATOM 3734 C CA . GLN A 1 465 ? -20.534 -8.756 2.119 1.00 92.81 465 GLN A CA 1
ATOM 3735 C C . GLN A 1 465 ? -19.549 -8.090 3.100 1.00 92.81 465 GLN A C 1
ATOM 3737 O O . GLN A 1 465 ? -18.850 -8.797 3.825 1.00 92.81 465 GLN A O 1
ATOM 3742 N N . ILE A 1 466 ? -19.462 -6.752 3.150 1.00 93.94 466 ILE A N 1
ATOM 3743 C CA . ILE A 1 466 ? -18.491 -6.058 4.020 1.00 93.94 466 ILE A CA 1
ATOM 3744 C C . ILE A 1 466 ? -18.643 -6.434 5.498 1.00 93.94 466 ILE A C 1
ATOM 3746 O O . ILE A 1 466 ? -17.663 -6.488 6.235 1.00 93.94 466 ILE A O 1
ATOM 3750 N N . GLU A 1 467 ? -19.862 -6.759 5.921 1.00 94.19 467 GLU A N 1
ATOM 3751 C CA . GLU A 1 467 ? -20.154 -7.236 7.271 1.00 94.19 467 GLU A CA 1
ATOM 3752 C C . GLU A 1 467 ? -19.459 -8.565 7.573 1.00 94.19 467 GLU A C 1
ATOM 3754 O O . GLU A 1 467 ? -18.780 -8.695 8.587 1.00 94.19 467 GLU A O 1
ATOM 3759 N N . LYS A 1 468 ? -19.557 -9.529 6.652 1.00 95.69 468 LYS A N 1
ATOM 3760 C CA . LYS A 1 468 ? -18.906 -10.837 6.767 1.00 95.69 468 LYS A CA 1
ATOM 3761 C C . LYS A 1 468 ? -17.386 -10.684 6.804 1.00 95.69 468 LYS A C 1
ATOM 3763 O O . LYS A 1 468 ? -16.738 -11.304 7.643 1.00 95.69 468 LYS A O 1
ATOM 3768 N N . PHE A 1 469 ? -16.817 -9.838 5.942 1.00 95.94 469 PHE A N 1
ATOM 3769 C CA . PHE A 1 469 ? -15.376 -9.567 5.952 1.00 95.94 469 PHE A CA 1
ATOM 3770 C C . PHE A 1 469 ? -14.931 -8.870 7.237 1.00 95.94 469 PHE A C 1
ATOM 3772 O O . PHE A 1 469 ? -13.913 -9.251 7.808 1.00 95.94 469 PHE A O 1
ATOM 3779 N N . SER A 1 470 ? -15.721 -7.919 7.740 1.00 95.69 470 SER A N 1
ATOM 3780 C CA . SER A 1 470 ? -15.429 -7.226 8.998 1.00 95.69 470 SER A CA 1
ATOM 3781 C C . SER A 1 470 ? -15.487 -8.179 10.192 1.00 95.69 470 SER A C 1
ATOM 3783 O O . SER A 1 470 ? -14.610 -8.137 11.048 1.00 95.69 470 SER A O 1
ATOM 3785 N N . GLN A 1 471 ? -16.461 -9.093 10.228 1.00 96.31 471 GLN A N 1
ATOM 3786 C CA . GLN A 1 471 ? -16.543 -10.133 11.257 1.00 96.31 471 GLN A CA 1
ATOM 3787 C C . GLN A 1 471 ? -15.348 -11.091 11.190 1.00 96.31 471 GLN A C 1
ATOM 3789 O O . GLN A 1 471 ? -14.740 -11.379 12.217 1.00 96.31 471 GLN A O 1
ATOM 3794 N N . GLN A 1 472 ? -14.962 -11.548 9.996 1.00 96.50 472 GLN A N 1
ATOM 3795 C CA . GLN A 1 472 ? -13.789 -12.412 9.833 1.00 96.50 472 GLN A CA 1
ATOM 3796 C C . GLN A 1 472 ? -12.494 -11.707 10.256 1.00 96.50 472 GLN A C 1
ATOM 3798 O O . GLN A 1 472 ? -11.717 -12.274 11.025 1.00 96.50 472 GLN A O 1
ATOM 3803 N N . ALA A 1 473 ? -12.286 -10.463 9.821 1.00 97.00 473 ALA A N 1
ATOM 3804 C CA . ALA A 1 473 ? -11.140 -9.653 10.222 1.00 97.00 473 ALA A CA 1
ATOM 3805 C C . ALA A 1 473 ? -11.124 -9.394 11.738 1.00 97.00 473 ALA A C 1
ATOM 3807 O O . ALA A 1 473 ? -10.065 -9.475 12.353 1.00 97.00 473 ALA A O 1
ATOM 3808 N N . PHE A 1 474 ? -12.287 -9.180 12.361 1.00 97.25 474 PHE A N 1
ATOM 3809 C CA . PHE A 1 474 ? -12.400 -9.038 13.812 1.00 97.25 474 PHE A CA 1
ATOM 3810 C C . PHE A 1 474 ? -12.029 -10.329 14.553 1.00 97.25 474 PHE A C 1
ATOM 3812 O O . PHE A 1 474 ? -11.248 -10.285 15.496 1.00 97.25 474 PHE A O 1
ATOM 3819 N N . THR A 1 475 ? -12.521 -11.493 14.110 1.00 96.69 475 THR A N 1
ATOM 3820 C CA . THR A 1 475 ? -12.144 -12.784 14.724 1.00 96.69 475 THR A CA 1
ATOM 3821 C C . THR A 1 475 ? -10.654 -13.086 14.572 1.00 96.69 475 THR A C 1
ATOM 3823 O O . THR A 1 475 ? -10.036 -13.627 15.487 1.00 96.69 475 THR A O 1
ATOM 3826 N N . MET A 1 476 ? -10.060 -12.701 13.437 1.00 96.38 476 MET A N 1
ATOM 3827 C CA . MET A 1 476 ? -8.617 -12.780 13.217 1.00 96.38 476 MET A CA 1
ATOM 3828 C C . MET A 1 476 ? -7.872 -11.866 14.192 1.00 96.38 476 MET A C 1
ATOM 3830 O O . MET A 1 476 ? -6.962 -12.330 14.873 1.00 96.38 476 MET A O 1
ATOM 3834 N N . TRP A 1 477 ? -8.303 -10.608 14.322 1.00 96.81 477 TRP A N 1
ATOM 3835 C CA . TRP A 1 477 ? -7.727 -9.664 15.276 1.00 96.81 477 TRP A CA 1
ATOM 3836 C C . TRP A 1 477 ? -7.792 -10.205 16.709 1.00 96.81 477 TRP A C 1
ATOM 3838 O O . TRP A 1 477 ? -6.757 -10.275 17.362 1.00 96.81 477 TRP A O 1
ATOM 3848 N N . GLN A 1 478 ? -8.948 -10.694 17.172 1.00 96.06 478 GLN A N 1
ATOM 3849 C CA . GLN A 1 478 ? -9.101 -11.264 18.520 1.00 96.06 478 GLN A CA 1
ATOM 3850 C C . GLN A 1 478 ? -8.111 -12.404 18.798 1.00 96.06 478 GLN A C 1
ATOM 3852 O O . GLN A 1 478 ? -7.586 -12.509 19.905 1.00 96.06 478 GLN A O 1
ATOM 3857 N N . GLY A 1 479 ? -7.847 -13.252 17.799 1.00 95.25 479 GLY A N 1
ATOM 3858 C CA . GLY A 1 479 ? -6.906 -14.363 17.929 1.00 95.25 479 GLY A CA 1
ATOM 3859 C C . GLY A 1 479 ? -5.439 -13.938 18.026 1.00 95.25 479 GLY A C 1
ATOM 3860 O O . GLY A 1 479 ? -4.630 -14.707 18.538 1.00 95.25 479 GLY A O 1
ATOM 3861 N N . LEU A 1 480 ? -5.089 -12.738 17.550 1.00 95.06 480 LEU A N 1
ATOM 3862 C CA . LEU A 1 480 ? -3.700 -12.276 17.435 1.00 95.06 480 LEU A CA 1
ATOM 3863 C C . LEU A 1 480 ? -3.357 -11.092 18.351 1.00 95.06 480 LEU A C 1
ATOM 3865 O O . LEU A 1 480 ? -2.184 -10.884 18.658 1.00 95.06 480 LEU A O 1
ATOM 3869 N N . ALA A 1 481 ? -4.350 -10.327 18.805 1.00 92.88 481 ALA A N 1
ATOM 3870 C CA . ALA A 1 481 ? -4.170 -9.041 19.480 1.00 92.88 481 ALA A CA 1
ATOM 3871 C C . ALA A 1 481 ? -3.269 -9.110 20.726 1.00 92.88 481 ALA A C 1
ATOM 3873 O O . ALA A 1 481 ? -2.505 -8.185 20.994 1.00 92.88 481 ALA A O 1
ATOM 3874 N N . TYR A 1 482 ? -3.310 -10.219 21.469 1.00 93.25 482 TYR A N 1
ATOM 3875 C CA . TYR A 1 482 ? -2.516 -10.400 22.689 1.00 93.25 482 TYR A CA 1
ATOM 3876 C C . TYR A 1 482 ? -1.130 -11.012 22.449 1.00 93.25 482 TYR A C 1
ATOM 3878 O O . TYR A 1 482 ? -0.289 -10.991 23.345 1.00 93.25 482 TYR A O 1
ATOM 3886 N N . SER A 1 483 ? -0.860 -11.541 21.253 1.00 93.94 483 SER A N 1
ATOM 3887 C CA . SER A 1 483 ? 0.414 -12.201 20.939 1.00 93.94 483 SER A CA 1
ATOM 3888 C C . SER A 1 483 ? 1.524 -11.225 20.534 1.00 93.94 483 SER A C 1
ATOM 3890 O O . SER A 1 483 ? 2.695 -11.581 20.626 1.00 93.94 483 SER A O 1
ATOM 3892 N N . TYR A 1 484 ? 1.178 -10.004 20.108 1.00 92.06 484 TYR A N 1
ATOM 3893 C CA . TYR A 1 484 ? 2.125 -9.038 19.525 1.00 92.06 484 TYR A CA 1
ATOM 3894 C C . TYR A 1 484 ? 2.161 -7.683 20.243 1.00 92.06 484 TYR A C 1
ATOM 3896 O O . TYR A 1 484 ? 2.587 -6.694 19.655 1.00 92.06 484 TYR A O 1
ATOM 3904 N N . THR A 1 485 ? 1.764 -7.627 21.515 1.00 90.25 485 THR A N 1
ATOM 3905 C CA . THR A 1 485 ? 1.692 -6.377 22.302 1.00 90.25 485 THR A CA 1
ATOM 3906 C C . THR A 1 485 ? 3.027 -5.636 22.422 1.00 90.25 485 THR A C 1
ATOM 3908 O O . THR A 1 485 ? 3.044 -4.425 22.596 1.00 90.25 485 THR A O 1
ATOM 3911 N N . GLN A 1 486 ? 4.153 -6.343 22.292 1.00 91.00 486 GLN A N 1
ATOM 3912 C CA . GLN A 1 486 ? 5.494 -5.748 22.346 1.00 91.00 486 GLN A CA 1
ATOM 3913 C C . GLN A 1 486 ? 5.920 -5.064 21.037 1.00 91.00 486 GLN A C 1
ATOM 3915 O O . GLN A 1 486 ? 6.884 -4.302 21.035 1.00 91.00 486 GLN A O 1
ATOM 3920 N N . ASN A 1 487 ? 5.256 -5.352 19.912 1.00 94.06 487 ASN A N 1
ATOM 3921 C CA . ASN A 1 487 ? 5.620 -4.785 18.618 1.00 94.06 487 ASN A CA 1
ATOM 3922 C C . ASN A 1 487 ? 4.680 -3.629 18.259 1.00 94.06 487 ASN A C 1
ATOM 3924 O O . ASN A 1 487 ? 3.560 -3.844 17.796 1.00 94.06 487 ASN A O 1
ATOM 3928 N N . VAL A 1 488 ? 5.171 -2.400 18.437 1.00 91.75 488 VAL A N 1
ATOM 3929 C CA . VAL A 1 488 ? 4.371 -1.180 18.254 1.00 91.75 488 VAL A CA 1
ATOM 3930 C C . VAL A 1 488 ? 3.816 -1.053 16.833 1.00 91.75 488 VAL A C 1
ATOM 3932 O O . VAL A 1 488 ? 2.668 -0.658 16.668 1.00 91.75 488 VAL A O 1
ATOM 3935 N N . GLU A 1 489 ? 4.570 -1.435 15.798 1.00 92.81 489 GLU A N 1
ATOM 3936 C CA . GLU A 1 489 ? 4.090 -1.356 14.409 1.00 92.81 489 GLU A CA 1
ATOM 3937 C C . GLU A 1 489 ? 2.897 -2.285 14.158 1.00 92.81 489 GLU A C 1
ATOM 3939 O O . GLU A 1 489 ? 1.919 -1.898 13.517 1.00 92.81 489 GLU A O 1
ATOM 3944 N N . VAL A 1 490 ? 2.955 -3.508 14.692 1.00 95.06 490 VAL A N 1
ATOM 3945 C CA . VAL A 1 490 ? 1.851 -4.473 14.597 1.00 95.06 490 VAL A CA 1
ATOM 3946 C C . VAL A 1 490 ? 0.632 -3.961 15.364 1.00 95.06 490 VAL A C 1
ATOM 3948 O O . VAL A 1 490 ? -0.482 -4.019 14.846 1.00 95.06 490 VAL A O 1
ATOM 3951 N N . VAL A 1 491 ? 0.837 -3.416 16.566 1.00 94.12 491 VAL A N 1
ATOM 3952 C CA . VAL A 1 491 ? -0.232 -2.840 17.396 1.00 94.12 491 VAL A CA 1
ATOM 3953 C C . VAL A 1 491 ? -0.910 -1.658 16.695 1.00 94.12 491 VAL A C 1
ATOM 3955 O O . VAL A 1 491 ? -2.140 -1.630 16.609 1.00 94.12 491 VAL A O 1
ATOM 3958 N N . MET A 1 492 ? -0.135 -0.732 16.122 1.00 92.12 492 MET A N 1
ATOM 3959 C CA . MET A 1 492 ? -0.670 0.386 15.338 1.00 92.12 492 MET A CA 1
ATOM 3960 C C . MET A 1 492 ? -1.486 -0.118 14.146 1.00 92.12 492 MET A C 1
ATOM 3962 O O . MET A 1 492 ? -2.614 0.322 13.934 1.00 92.12 492 MET A O 1
ATOM 3966 N N . ASN A 1 493 ? -0.967 -1.091 13.393 1.00 95.25 493 ASN A N 1
ATOM 3967 C CA . ASN A 1 493 ? -1.680 -1.631 12.237 1.00 95.25 493 ASN A CA 1
ATOM 3968 C C . ASN A 1 493 ? -2.931 -2.436 12.619 1.00 95.25 493 ASN A C 1
ATOM 3970 O O . ASN A 1 493 ? -3.907 -2.428 11.869 1.00 95.25 493 ASN A O 1
ATOM 3974 N N . PHE A 1 494 ? -2.977 -3.055 13.801 1.00 96.69 494 PHE A N 1
ATOM 3975 C CA . PHE A 1 494 ? -4.223 -3.601 14.341 1.00 96.69 494 PHE A CA 1
ATOM 3976 C C . PHE A 1 494 ? -5.248 -2.508 14.648 1.00 96.69 494 PHE A C 1
ATOM 3978 O O . PHE A 1 494 ? -6.412 -2.660 14.272 1.00 96.69 494 PHE A O 1
ATOM 3985 N N . ALA A 1 495 ? -4.831 -1.399 15.265 1.00 92.19 495 ALA A N 1
ATOM 3986 C CA . ALA A 1 495 ? -5.712 -0.256 15.495 1.00 92.19 495 ALA A CA 1
ATOM 3987 C C . ALA A 1 495 ? -6.259 0.298 14.164 1.00 92.19 495 ALA A C 1
ATOM 3989 O O . ALA A 1 495 ? -7.465 0.530 14.036 1.00 92.19 495 ALA A O 1
ATOM 3990 N N . PHE A 1 496 ? -5.414 0.405 13.132 1.00 93.25 496 PHE A N 1
ATOM 3991 C CA . PHE A 1 496 ? -5.858 0.780 11.788 1.00 93.25 496 PHE A CA 1
ATOM 3992 C C . PHE A 1 496 ? -6.886 -0.198 11.219 1.00 93.25 496 PHE A C 1
ATOM 3994 O O . PHE A 1 496 ? -7.937 0.248 10.761 1.00 93.25 496 PHE A O 1
ATOM 4001 N N . VAL A 1 497 ? -6.654 -1.514 11.290 1.00 95.94 497 VAL A N 1
ATOM 4002 C CA . VAL A 1 497 ? -7.638 -2.513 10.836 1.00 95.94 497 VAL A CA 1
ATOM 4003 C C . VAL A 1 497 ? -8.969 -2.339 11.567 1.00 95.94 497 VAL A C 1
ATOM 4005 O O . VAL A 1 497 ? -10.000 -2.259 10.899 1.00 95.94 497 VAL A O 1
ATOM 4008 N N . LEU A 1 498 ? -8.958 -2.199 12.899 1.00 95.75 498 LEU A N 1
ATOM 4009 C CA . LEU A 1 498 ? -10.162 -1.972 13.711 1.00 95.75 498 LEU A CA 1
ATOM 4010 C C . LEU A 1 498 ? -10.948 -0.737 13.249 1.00 95.75 498 LEU A C 1
ATOM 4012 O O . LEU A 1 498 ? -12.171 -0.801 13.135 1.00 95.75 498 LEU A O 1
ATOM 4016 N N . SER A 1 499 ? -10.254 0.352 12.904 1.00 93.56 499 SER A N 1
ATOM 4017 C CA . SER A 1 499 ? -10.882 1.575 12.382 1.00 93.56 499 SER A CA 1
ATOM 4018 C C . SER A 1 499 ? -11.565 1.387 11.019 1.00 93.56 499 SER A C 1
ATOM 4020 O O . SER A 1 499 ? -12.438 2.166 10.643 1.00 93.56 499 SER A O 1
ATOM 4022 N N . LYS A 1 500 ? -11.204 0.357 10.247 1.00 94.50 500 LYS A N 1
ATOM 4023 C CA . LYS A 1 500 ? -11.806 0.096 8.928 1.00 94.50 500 LYS A CA 1
ATOM 4024 C C . LYS A 1 500 ? -12.951 -0.916 8.982 1.00 94.50 500 LYS A C 1
ATOM 4026 O O . LYS A 1 500 ? -13.696 -1.030 8.007 1.00 94.50 500 LYS A O 1
ATOM 4031 N N . LEU A 1 501 ? -13.145 -1.608 10.107 1.00 94.19 501 LEU A N 1
ATOM 4032 C CA . LEU A 1 501 ? -14.231 -2.573 10.272 1.00 94.19 501 LEU A CA 1
ATOM 4033 C C . LEU A 1 501 ? -15.594 -1.875 10.251 1.00 94.19 501 LEU A C 1
ATOM 4035 O O . LEU A 1 501 ? -15.820 -0.854 10.901 1.00 94.19 501 LEU A O 1
ATOM 4039 N N . LYS A 1 502 ? -16.537 -2.446 9.501 1.00 92.06 502 LYS A N 1
ATOM 4040 C CA . LYS A 1 502 ? -17.904 -1.930 9.383 1.00 92.06 502 LYS A CA 1
ATOM 4041 C C . LYS A 1 502 ? -18.885 -2.861 10.080 1.00 92.06 502 LYS A C 1
ATOM 4043 O O . LYS A 1 502 ? -18.711 -4.074 10.114 1.00 92.06 502 LYS A O 1
ATOM 4048 N N . ARG A 1 503 ? -19.967 -2.268 10.594 1.00 89.81 503 ARG A N 1
ATOM 4049 C CA . ARG A 1 503 ? -21.117 -2.979 11.181 1.00 89.81 503 ARG A CA 1
ATOM 4050 C C . ARG A 1 503 ? -20.791 -3.886 12.382 1.00 89.81 503 ARG A C 1
ATOM 4052 O O . ARG A 1 503 ? -21.553 -4.800 12.663 1.00 89.81 503 ARG A O 1
ATOM 4059 N N . LEU A 1 504 ? -19.747 -3.580 13.150 1.00 91.88 504 LEU A N 1
ATOM 4060 C CA . LEU A 1 504 ? -19.455 -4.270 14.415 1.00 91.88 504 LEU A CA 1
ATOM 4061 C C . LEU A 1 504 ? -20.597 -4.128 15.433 1.00 91.88 504 LEU A C 1
ATOM 4063 O O . LEU A 1 504 ? -21.257 -3.089 15.486 1.00 91.88 504 LEU A O 1
ATOM 4067 N N . THR A 1 505 ? -20.842 -5.156 16.243 1.00 94.06 505 THR A N 1
ATOM 4068 C CA . THR A 1 505 ? -21.785 -5.078 17.378 1.00 94.06 505 THR A CA 1
ATOM 4069 C C . THR A 1 505 ? -21.248 -4.144 18.469 1.00 94.06 505 THR A C 1
ATOM 4071 O O . THR A 1 505 ? -20.039 -3.941 18.545 1.00 94.06 505 THR A O 1
ATOM 4074 N N . SER A 1 506 ? -22.113 -3.579 19.321 1.00 93.56 506 SER A N 1
ATOM 4075 C CA . SER A 1 506 ? -21.675 -2.688 20.413 1.00 93.56 506 SER A CA 1
ATOM 4076 C C . SER A 1 506 ? -20.630 -3.356 21.310 1.00 93.56 506 SER A C 1
ATOM 4078 O O . SER A 1 506 ? -19.563 -2.796 21.509 1.00 93.56 506 SER A O 1
ATOM 4080 N N . ALA A 1 507 ? -20.860 -4.612 21.704 1.00 95.56 507 ALA A N 1
ATOM 4081 C CA . ALA A 1 507 ? -19.911 -5.389 22.501 1.00 95.56 507 ALA A CA 1
ATOM 4082 C C . ALA A 1 507 ? -18.532 -5.550 21.828 1.00 95.56 507 ALA A C 1
ATOM 4084 O O . ALA A 1 507 ? -17.506 -5.521 22.500 1.00 95.56 507 ALA A O 1
ATOM 4085 N N . GLN A 1 508 ? -18.490 -5.705 20.500 1.00 95.75 508 GLN A N 1
ATOM 4086 C CA . GLN A 1 508 ? -17.228 -5.782 19.756 1.00 95.75 508 GLN A CA 1
ATOM 4087 C C . GLN A 1 508 ? -16.517 -4.429 19.687 1.00 95.75 508 GLN A C 1
ATOM 4089 O O . GLN A 1 508 ? -15.291 -4.384 19.740 1.00 95.75 508 GLN A O 1
ATOM 4094 N N . VAL A 1 509 ? -17.277 -3.337 19.559 1.00 94.81 509 VAL A N 1
ATOM 4095 C CA . VAL A 1 509 ? -16.733 -1.974 19.581 1.00 94.81 509 VAL A CA 1
ATOM 4096 C C . VAL A 1 509 ? -16.151 -1.659 20.957 1.00 94.81 509 VAL A C 1
ATOM 4098 O O . VAL A 1 509 ? -15.025 -1.177 21.028 1.00 94.81 509 VAL A O 1
ATOM 4101 N N . ASP A 1 510 ? -16.859 -2.002 22.033 1.00 95.44 510 ASP A N 1
ATOM 4102 C CA . ASP A 1 510 ? -16.391 -1.802 23.407 1.00 95.44 510 ASP A CA 1
ATOM 4103 C C . ASP A 1 510 ? -15.112 -2.604 23.679 1.00 95.44 510 ASP A C 1
ATOM 4105 O O . ASP A 1 510 ? -14.131 -2.048 24.167 1.00 95.44 510 ASP A O 1
ATOM 4109 N N . GLN A 1 511 ? -15.071 -3.876 23.260 1.00 96.56 511 GLN A N 1
ATOM 4110 C CA . GLN A 1 511 ? -13.870 -4.710 23.366 1.00 96.56 511 GLN A CA 1
ATOM 4111 C C . GLN A 1 511 ? -12.682 -4.126 22.582 1.00 96.56 511 GLN A C 1
ATOM 4113 O O . GLN A 1 511 ? -11.544 -4.170 23.047 1.00 96.56 511 GLN A O 1
ATOM 4118 N N . ALA A 1 512 ? -12.927 -3.592 21.381 1.00 95.44 512 ALA A N 1
ATOM 4119 C CA . ALA A 1 512 ? -11.892 -2.954 20.574 1.00 95.44 512 ALA A CA 1
ATOM 4120 C C . ALA A 1 512 ? -11.367 -1.672 21.238 1.00 95.44 512 ALA A C 1
ATOM 4122 O O . ALA A 1 512 ? -10.157 -1.467 21.278 1.00 95.44 512 ALA A O 1
ATOM 4123 N N . ILE A 1 513 ? -12.257 -0.837 21.785 1.00 95.69 513 ILE A N 1
ATOM 4124 C CA . ILE A 1 513 ? -11.887 0.386 22.510 1.00 95.69 513 ILE A CA 1
ATOM 4125 C C . ILE A 1 513 ? -11.049 0.042 23.740 1.00 95.69 513 ILE A C 1
ATOM 4127 O O . ILE A 1 513 ? -9.981 0.621 23.905 1.00 95.69 513 ILE A O 1
ATOM 4131 N N . GLU A 1 514 ? -11.499 -0.910 24.562 1.00 96.94 514 GLU A N 1
ATOM 4132 C CA . GLU A 1 514 ? -10.783 -1.338 25.769 1.00 96.94 514 GLU A CA 1
ATOM 4133 C C . GLU A 1 514 ? -9.374 -1.837 25.432 1.00 96.94 514 GLU A C 1
ATOM 4135 O O . GLU A 1 514 ? -8.403 -1.460 26.086 1.00 96.94 514 GLU A O 1
ATOM 4140 N N . TRP A 1 515 ? -9.236 -2.639 24.373 1.00 96.81 515 TRP A N 1
ATOM 4141 C CA . TRP A 1 515 ? -7.922 -3.110 23.949 1.00 96.81 515 TRP A CA 1
ATOM 4142 C C . TRP A 1 515 ? -7.018 -1.969 23.464 1.00 96.81 515 TRP A C 1
ATOM 4144 O O . TRP A 1 515 ? -5.849 -1.933 23.844 1.00 96.81 515 TRP A O 1
ATOM 4154 N N . VAL A 1 516 ? -7.526 -1.033 22.647 1.00 94.88 516 VAL A N 1
ATOM 4155 C CA . VAL A 1 516 ? -6.717 0.109 22.173 1.00 94.88 516 VAL A CA 1
ATOM 4156 C C . VAL A 1 516 ? -6.273 0.976 23.352 1.00 94.88 516 VAL A C 1
ATOM 4158 O O . VAL A 1 516 ? -5.108 1.357 23.399 1.00 94.88 516 VAL A O 1
ATOM 4161 N N . ASP A 1 517 ? -7.155 1.222 24.320 1.00 94.88 517 ASP A N 1
ATOM 4162 C CA . ASP A 1 517 ? -6.856 1.988 25.537 1.00 94.88 517 ASP A CA 1
ATOM 4163 C C . ASP A 1 517 ? -5.729 1.324 26.347 1.00 94.88 517 ASP A C 1
ATOM 4165 O O . ASP A 1 517 ? -4.705 1.949 26.623 1.00 94.88 517 ASP A O 1
ATOM 4169 N N . GLN A 1 518 ? -5.826 0.008 26.580 1.00 95.50 518 GLN A N 1
ATOM 4170 C CA . GLN A 1 518 ? -4.765 -0.776 27.230 1.00 95.50 518 GLN A CA 1
ATOM 4171 C C . GLN A 1 518 ? -3.427 -0.690 26.482 1.00 95.50 518 GLN A C 1
ATOM 4173 O O . GLN A 1 518 ? -2.369 -0.640 27.109 1.00 95.50 518 GLN A O 1
ATOM 4178 N N . GLN A 1 519 ? -3.441 -0.691 25.143 1.00 95.00 519 GLN A N 1
ATOM 4179 C CA . GLN A 1 519 ? -2.210 -0.564 24.360 1.00 95.00 519 GLN A CA 1
ATOM 4180 C C . GLN A 1 519 ? -1.634 0.854 24.387 1.00 95.00 519 GLN A C 1
ATOM 4182 O O . GLN A 1 519 ? -0.411 0.989 24.364 1.00 95.00 519 GLN A O 1
ATOM 4187 N N . VAL A 1 520 ? -2.470 1.893 24.444 1.00 92.62 520 VAL A N 1
ATOM 4188 C CA . VAL A 1 520 ? -2.030 3.288 24.611 1.00 92.62 520 VAL A CA 1
ATOM 4189 C C . VAL A 1 520 ? -1.374 3.474 25.978 1.00 92.62 520 VAL A C 1
ATOM 4191 O O . VAL A 1 520 ? -0.290 4.045 26.052 1.00 92.62 520 VAL A O 1
ATOM 4194 N N . GLU A 1 521 ? -1.964 2.928 27.043 1.00 93.75 521 GLU A N 1
ATOM 4195 C CA . GLU A 1 521 ? -1.376 2.962 28.387 1.00 93.75 521 GLU A CA 1
ATOM 4196 C C . GLU A 1 521 ? -0.058 2.177 28.456 1.00 93.75 521 GLU A C 1
ATOM 4198 O O . GLU A 1 521 ? 0.954 2.690 28.938 1.00 93.75 521 GLU A O 1
ATOM 4203 N N . ALA A 1 522 ? -0.038 0.949 27.922 1.00 92.06 522 ALA A N 1
ATOM 4204 C CA . ALA A 1 522 ? 1.145 0.089 27.943 1.00 92.06 522 ALA A CA 1
ATOM 4205 C C . ALA A 1 522 ? 2.314 0.654 27.118 1.00 92.06 522 ALA A C 1
ATOM 4207 O O . ALA A 1 522 ? 3.474 0.452 27.476 1.00 92.06 522 ALA A O 1
ATOM 4208 N N . ASN A 1 523 ? 2.017 1.371 26.029 1.00 89.56 523 ASN A N 1
ATOM 4209 C CA . ASN A 1 523 ? 3.009 1.955 25.125 1.00 89.56 523 ASN A CA 1
ATOM 4210 C C . ASN A 1 523 ? 3.126 3.480 25.266 1.00 89.56 523 ASN A C 1
ATOM 4212 O O . ASN A 1 523 ? 3.668 4.116 24.366 1.00 89.56 523 ASN A O 1
ATOM 4216 N N . GLY A 1 524 ? 2.667 4.077 26.373 1.00 78.81 524 GLY A N 1
ATOM 4217 C CA . GLY A 1 524 ? 2.550 5.535 26.549 1.00 78.81 524 GLY A CA 1
ATOM 4218 C C . GLY A 1 524 ? 3.848 6.347 26.415 1.00 78.81 524 GLY A C 1
ATOM 4219 O O . GLY A 1 524 ? 3.806 7.572 26.384 1.00 78.81 524 GLY A O 1
ATOM 4220 N N . GLY A 1 525 ? 5.007 5.691 26.297 1.00 80.81 525 GLY A N 1
ATOM 4221 C CA . GLY A 1 525 ? 6.267 6.328 25.902 1.00 80.81 525 GLY A CA 1
ATOM 4222 C C . GLY A 1 525 ? 6.420 6.582 24.393 1.00 80.81 525 GLY A C 1
ATOM 4223 O O . GLY A 1 525 ? 7.372 7.248 23.997 1.00 80.81 525 GLY A O 1
ATOM 4224 N N . ASN A 1 526 ? 5.529 6.054 23.547 1.00 89.19 526 ASN A N 1
ATOM 4225 C CA . ASN A 1 526 ? 5.545 6.235 22.097 1.00 89.19 526 ASN A CA 1
ATOM 4226 C C . ASN A 1 526 ? 4.416 7.180 21.661 1.00 89.19 526 ASN A C 1
ATOM 4228 O O . ASN A 1 526 ? 3.250 6.789 21.605 1.00 89.19 526 ASN A O 1
ATOM 4232 N N . GLU A 1 527 ? 4.785 8.415 21.323 1.00 90.19 527 GLU A N 1
ATOM 4233 C CA . GLU A 1 527 ? 3.866 9.484 20.912 1.00 90.19 527 GLU A CA 1
ATOM 4234 C C . GLU A 1 527 ? 2.966 9.068 19.737 1.00 90.19 527 GLU A C 1
ATOM 4236 O O . GLU A 1 527 ? 1.752 9.253 19.799 1.00 90.19 527 GLU A O 1
ATOM 4241 N N . SER A 1 528 ? 3.516 8.386 18.726 1.00 86.19 528 SER A N 1
ATOM 4242 C CA . SER A 1 528 ? 2.746 7.930 17.562 1.00 86.19 528 SER A CA 1
ATOM 4243 C C . SER A 1 528 ? 1.652 6.927 17.933 1.00 86.19 528 SER A C 1
ATOM 4245 O O . SER A 1 528 ? 0.556 6.973 17.377 1.00 86.19 528 SER A O 1
ATOM 4247 N N . MET A 1 529 ? 1.913 6.032 18.891 1.00 89.56 529 MET A N 1
ATOM 4248 C CA . MET A 1 529 ? 0.902 5.079 19.356 1.00 89.56 529 MET A CA 1
ATOM 4249 C C . MET A 1 529 ? -0.217 5.780 20.133 1.00 89.56 529 MET A C 1
ATOM 4251 O O . MET A 1 529 ? -1.385 5.423 19.977 1.00 89.56 529 MET A O 1
ATOM 4255 N N . VAL A 1 530 ? 0.123 6.791 20.938 1.00 89.69 530 VAL A N 1
ATOM 4256 C CA . VAL A 1 530 ? -0.866 7.595 21.668 1.00 89.69 530 VAL A CA 1
ATOM 4257 C C . VAL A 1 530 ? -1.762 8.350 20.684 1.00 89.69 530 VAL A C 1
ATOM 4259 O O . VAL A 1 530 ? -2.985 8.271 20.787 1.00 89.69 530 VAL A O 1
ATOM 4262 N N . GLU A 1 531 ? -1.179 9.019 19.689 1.00 88.69 531 GLU A N 1
ATOM 4263 C CA . GLU A 1 531 ? -1.931 9.764 18.673 1.00 88.69 531 GLU A CA 1
ATOM 4264 C C . GLU A 1 531 ? -2.862 8.858 17.858 1.00 88.69 531 GLU A C 1
ATOM 4266 O O . GLU A 1 531 ? -4.069 9.110 17.773 1.00 88.69 531 GLU A O 1
ATOM 4271 N N . VAL A 1 532 ? -2.322 7.771 17.293 1.00 86.31 532 VAL A N 1
ATOM 4272 C CA . VAL A 1 532 ? -3.101 6.822 16.485 1.00 86.31 532 VAL A CA 1
ATOM 4273 C C . VAL A 1 532 ? -4.174 6.151 17.340 1.00 86.31 532 VAL A C 1
ATOM 4275 O O . VAL A 1 532 ? -5.333 6.092 16.931 1.00 86.31 532 VAL A O 1
ATOM 4278 N N . GLY A 1 533 ? -3.828 5.692 18.544 1.00 86.56 533 GLY A N 1
ATOM 4279 C CA . GLY A 1 533 ? -4.769 5.046 19.456 1.00 86.56 533 GLY A CA 1
ATOM 4280 C C . GLY A 1 533 ? -5.945 5.953 19.820 1.00 86.56 533 GLY A C 1
ATOM 4281 O O . GLY A 1 533 ? -7.099 5.532 19.722 1.00 86.56 533 GLY A O 1
ATOM 4282 N N . MET A 1 534 ? -5.680 7.224 20.131 1.00 90.25 534 MET A N 1
ATOM 4283 C CA . MET A 1 534 ? -6.723 8.208 20.432 1.00 90.25 534 MET A CA 1
ATOM 4284 C C . MET A 1 534 ? -7.648 8.468 19.236 1.00 90.25 534 MET A C 1
ATOM 4286 O O . MET A 1 534 ? -8.869 8.534 19.410 1.00 90.25 534 MET A O 1
ATOM 4290 N N . LEU A 1 535 ? -7.101 8.562 18.017 1.00 88.81 535 LEU A N 1
ATOM 4291 C CA . LEU A 1 535 ? -7.899 8.702 16.793 1.00 88.81 535 LEU A CA 1
ATOM 4292 C C . LEU A 1 535 ? -8.802 7.485 16.555 1.00 88.81 535 LEU A C 1
ATOM 4294 O O . LEU A 1 535 ? -9.978 7.647 16.219 1.00 88.81 535 LEU A O 1
ATOM 4298 N N . VAL A 1 536 ? -8.284 6.271 16.764 1.00 88.12 536 VAL A N 1
ATOM 4299 C CA . VAL A 1 536 ? -9.064 5.035 16.604 1.00 88.12 536 VAL A CA 1
ATOM 4300 C C . VAL A 1 536 ? -10.161 4.931 17.664 1.00 88.12 536 VAL A C 1
ATOM 4302 O O . VAL A 1 536 ? -11.304 4.638 17.312 1.00 88.12 536 VAL A O 1
ATOM 4305 N N . ILE A 1 537 ? -9.869 5.233 18.934 1.00 90.94 537 ILE A N 1
ATOM 4306 C CA . ILE A 1 537 ? -10.880 5.264 20.005 1.00 90.94 537 ILE A CA 1
ATOM 4307 C C . ILE A 1 537 ? -11.985 6.266 19.665 1.00 90.94 537 ILE A C 1
ATOM 4309 O O . ILE A 1 537 ? -13.170 5.943 19.774 1.00 90.94 537 ILE A O 1
ATOM 4313 N N . TRP A 1 538 ? -11.614 7.472 19.227 1.00 91.81 538 TRP A N 1
ATOM 4314 C CA . TRP A 1 538 ? -12.576 8.497 18.830 1.00 91.81 538 TRP A CA 1
ATOM 4315 C C . TRP A 1 538 ? -13.470 8.017 17.681 1.00 91.81 538 TRP A C 1
ATOM 4317 O O . TRP A 1 538 ? -14.696 8.125 17.764 1.00 91.81 538 TRP A O 1
ATOM 4327 N N . TYR A 1 539 ? -12.875 7.410 16.653 1.00 90.56 539 TYR A N 1
ATOM 4328 C CA . TYR A 1 539 ? -13.605 6.856 15.517 1.00 90.56 539 TYR A CA 1
ATOM 4329 C C . TYR A 1 539 ? -14.586 5.747 15.934 1.00 90.56 539 TYR A C 1
ATOM 4331 O O . TYR A 1 539 ? -15.760 5.773 15.556 1.00 90.56 539 TYR A O 1
ATOM 4339 N N . LEU A 1 540 ? -14.132 4.795 16.754 1.00 88.44 540 LEU A N 1
ATOM 4340 C CA . LEU A 1 540 ? -14.948 3.682 17.247 1.00 88.44 540 LEU A CA 1
ATOM 4341 C C . LEU A 1 540 ? -16.118 4.169 18.115 1.00 88.44 540 LEU A C 1
ATOM 4343 O O . LEU A 1 540 ? -17.248 3.707 17.937 1.00 88.44 540 LEU A O 1
ATOM 4347 N N . ARG A 1 541 ? -15.889 5.159 18.989 1.00 90.62 541 ARG A N 1
ATOM 4348 C CA . ARG A 1 541 ? -16.958 5.805 19.773 1.00 90.62 541 ARG A CA 1
ATOM 4349 C C . ARG A 1 541 ? -17.962 6.532 18.880 1.00 90.62 541 ARG A C 1
ATOM 4351 O O . ARG A 1 541 ? -19.162 6.445 19.124 1.00 90.62 541 ARG A O 1
ATOM 4358 N N . GLY A 1 542 ? -17.495 7.198 17.823 1.00 86.12 542 GLY A N 1
ATOM 4359 C CA . GLY A 1 542 ? -18.366 7.817 16.823 1.00 86.12 542 GLY A CA 1
ATOM 4360 C C . GLY A 1 542 ? -19.310 6.807 16.162 1.00 86.12 542 GLY A C 1
ATOM 4361 O O . GLY A 1 542 ? -20.501 7.080 16.023 1.00 86.12 542 GLY A O 1
ATOM 4362 N N . ILE A 1 543 ? -18.814 5.610 15.826 1.00 80.06 543 ILE A N 1
ATOM 4363 C CA . ILE A 1 543 ? -19.651 4.516 15.302 1.00 80.06 543 ILE A CA 1
ATOM 4364 C C . ILE A 1 543 ? -20.676 4.048 16.338 1.00 80.06 543 ILE A C 1
ATOM 4366 O O . ILE A 1 543 ? -21.823 3.795 15.968 1.00 80.06 543 ILE A O 1
ATOM 4370 N N . ALA A 1 544 ? -20.279 3.921 17.607 1.00 80.56 544 ALA A N 1
ATOM 4371 C CA . ALA A 1 544 ? -21.177 3.493 18.678 1.00 80.56 544 ALA A CA 1
ATOM 4372 C C . ALA A 1 544 ? -22.333 4.481 18.903 1.00 80.56 544 ALA A C 1
ATOM 4374 O O . ALA A 1 544 ? -23.448 4.045 19.148 1.00 80.56 544 ALA A O 1
ATOM 4375 N N . LEU A 1 545 ? -22.084 5.789 18.770 1.00 81.50 545 LEU A N 1
ATOM 4376 C CA . LEU A 1 545 ? -23.099 6.837 18.941 1.00 81.50 545 LEU A CA 1
ATOM 4377 C C . LEU A 1 545 ? -24.085 6.952 17.769 1.00 81.50 545 LEU A C 1
ATOM 4379 O O . LEU A 1 545 ? -25.181 7.476 17.943 1.00 81.50 545 LEU A O 1
ATOM 4383 N N . LEU A 1 546 ? -23.688 6.521 16.568 1.00 73.44 546 LEU A N 1
ATOM 4384 C CA . LEU A 1 546 ? -24.539 6.555 15.372 1.00 73.44 546 LEU A CA 1
ATOM 4385 C C . LEU A 1 546 ? -25.517 5.372 15.284 1.00 73.44 546 LEU A C 1
ATOM 4387 O O . LEU A 1 546 ? -26.382 5.375 14.405 1.00 73.44 546 LEU A O 1
ATOM 4391 N N . LYS A 1 547 ? -25.356 4.357 16.136 1.00 63.12 547 LYS A N 1
ATOM 4392 C CA . LYS A 1 547 ? -26.228 3.181 16.232 1.00 63.12 547 LYS A CA 1
ATOM 4393 C C . LYS A 1 547 ? -27.179 3.317 17.407 1.00 63.12 547 LYS A C 1
ATOM 4395 O O . LYS A 1 547 ? -28.330 2.854 17.241 1.00 63.12 547 LYS A O 1
#

Foldseek 3Di:
DDDDDDPVVVVVCDPPVNVLVVVVVLVVPQQPPPDDPDPVNSVVLVVCQVPDLQSLVVSLVSCLVDPCLVSVLVSLLVVLLDLCCVPPNDLLSNLSSLSSNLSSLLSLLVVVVVPPDDDPVVPVVLVVSVVSLVSSQVSQVVCVVPDPLSNLSSLSNVVSNCVSVVVPPVVVVVVSVVVVSPNVVSVVSNNDDDDDDDDDDDDDDDDDDDDDDDDDDDPDDDDDDDDDDDDPPPPPPPPPDVVVPDPQDQDQDVVQLLCQLVDPDLVSNLSSLVCLLVNLLPDDLPRLQVCLVVVLVSLLVRDCPNVHPCSVVSSLSNVLSSCLSPVLCLLVLLVLLLDPPQDPVNNLSSLVSLLVSLLCLLQVPPPVPPVVVVVVVVVVVVVVVPDDDDPPPDDDDDPDDDDPDDDPPPDPDDDDRRSQVSLCSNLVSLLVVLVRVVLVVDLVSVLSSLQSNLSSLQSNVVHPCSQVSLVSLLVSCVVCVVVCLVPLSNNLSSLSSLLSRPDDDPVSLVVSLVSLVVSCVVPVVDPVSVVSSVVSNVSSVVNVVVD

Secondary structure (DSSP, 8-state):
--PPPPHHHHHHTTSTTHHHHHHHHHHHHHS-TT----HHHHHHHHHHHHT-S-HHHHHHHHHHTSTTHHHHHHHHHHHHT-HHHHHTS-HHHHHHHHHHHHHHHHHHHHHHTT--S--TTSHHHHHHHHHHHHHHHHHHHTTTTT-HHHHHHHHHHHHHHHHHTT---HHHHHHHHHS---HHHHHHTTT------PPPP-------PPPPPPP--------------------------GGG----PPP-SHHHHHHHHH-S-HHHHHHHHHHHHHHHHHS-HHHHHHHHHHHHHHHHH---TT--TTHHHHHHHHHHHHHHH-GGGHHHHHHHHH-TTS-HHHHHHHHHHHHHHHHHHHS------HHHHHHHHHHHHTTGGG----TT-SPP---------PPPP-PPPPPP-SGGGGHHHHHHHHHHHTTSHHHHH-HHHHHHHHHHHHHHHHHTTT-TTHHHHHHHHHHHHHHHTTT-TT-HHHHHHHHHHHHH--S--HHHHHHHHHHHHHHHHHTTT-HHHHHHHHHHHHHHHHHHHT-

InterPro domains:
  IPR019337 Telomere length regulation protein, conserved domain [PF10193] (251-356)
  IPR038528 TEL2, C-terminal domain superfamily [G3DSA:1.25.40.720] (247-377)
  IPR051970 Telomere Length Regulation TEL2 [PTHR15830] (65-501)

Organism: Halteria grandinella (NCBI:txid5974)

Sequence (547 aa):
MSQTLPQPLIDDLFSSLYRETFFLYILKHSLPYQVTLTHSDLLSIERTLINTKHPTKQLADTLLSLKDAYMLLSPVLRLWKQPQLVNIGSLKQQAFVTYLAYHLINHYSLVQGKSEESSESAIDEDDEIGAWVREGIEVRIGKVQSEKVVYDMGLVVWKAYMIAQGIEDQEVLTQLDEFQVDQDAIFNLLTKDEEPHSIPPTSHKEERKLQPLAPVSDFYAQDDSDNDSDFDLKYAPQEDTFQDLIPIKRPLYLSDLIQGLQSDNHERFTLSIDTADTLIRNQKLNDLSIMADELLTLLFRLQNRFAVEGFGEKKYRVIQAVVEREPRVVGQVVARMLDGECSLGERMMLVEVLGKTSQAMANEKEEEVMGVKSYKEDLKEENAFFSTQSLFDTPMVILGTLKRKLSPTKHSKGHVNHFHSHAEAFLTPFLHLFKSPLFLSQPTLLSKALFSLSLLLESAANHLQIEKFSQQAFTMWQGLAYSYTQNVEVVMNFAFVLSKLKRLTSAQVDQAIEWVDQQVEANGGNESMVEVGMLVIWYLRGIALLK

pLDDT: mean 74.06, std 22.0, range [30.67, 97.62]